Protein AF-A0AAE0S087-F1 (afdb_monomer_lite)

Foldseek 3Di:
DDDPDDPDDDDDDPPLPDDDLDDDLVVLLVLLVVVQVVDPDFQAPVNSCVSVPNDDDDPVSSVVSQVVVQVVCVVVVPQWGWDDDDRGIHIDGDPVCVVVVCVVVVVVLPVPQDPLLVLLLVCQLVPPQDFLVVSCVVVVHHCVVSVVVCVVQQQKDFPAFDPDDPRTTTMHGDPSVCVVVVHPDSVPPDDPVVVVVVCVPFAVVQLVQQLLVCLQLLNDHSVVSVVQLVVQQKDKQNHRPVDTDPDDDFPPIFIAGNNRTSHDSPDKFKKKAFAAAQEFQDPDDPVPGHHLVVLDDDPGDKHWLATDDRGEGGTIMIISPPVLSVLLQDLVLLWKWKKKFQWPDFDDPVLQVDQQCWDQQPPPRDTAHGWHWDDDPGSRIIMIIGSHDDDVVVQSSQVSSPIGGPYMYTQDTSRDGCVPPDHSHMDTDDPVRVVSSCVSRVHDDDD

Secondary structure (DSSP, 8-state):
--------------------SS--HHHHHHHHHHHHHH-SS-EEHHHHHHHTTTS---HHHHHHHHHHHHHHHHHTT-SEEEEEETTEEEEEE-GGGHHHHHHHHHHHS--PPPHHHHHHHHHHHHH-SEEHHHHHHHHTS--HHHHHHHHHTTSEEEEEE-SSTT-PEEEEE-HHHHHHHT-SSGGGSPPHHHHHHHHHHTSHHHHHHHHHHHHHTTSS-HHHHHHHHHTT-EEETTEE--STT----TTTS-EEETTEEE---PPP-EEEEEEPTT-B--SS-SS---BGGGG---SS--EESS---TT-EEEEEEES-HHHHHHHH-GGGT--EEEEEEESSPPPHHHHHHHHT-EE-TTT--EE---EEEE-SSTTEEEEEES---TTHHHHHHHHTT--EEEEEEEEETTEE-TTPPTT-EEEPPHHHHHHHHHHTT-----

InterPro domains:
  IPR000748 Pseudouridine synthase, RsuA/RluB/E/F [TIGR00093] (274-431)
  IPR005234 Chromosome segregation/condensation protein ScpB [PF04079] (31-192)
  IPR005234 Chromosome segregation/condensation protein ScpB [TIGR00281] (28-195)
  IPR006145 Pseudouridine synthase, RsuA/RluA-like [PF00849] (269-398)
  IPR018496 Pseudouridine synthase, RsuA/RluB/E/F, conserved site [PS01149] (306-320)
  IPR020094 Pseudouridine synthase TruA/RsuA/RluB/E/F, N-terminal [G3DSA:3.30.70.580] (270-434)
  IPR020103 Pseudouridine synthase, catalytic domain superfamily [SSF55120] (265-442)
  IPR036388 Winged helix-like DNA-binding domain superfamily [G3DSA:1.10.10.10] (24-104)
  IPR036388 Winged helix-like DNA-binding domain superfamily [G3DSA:1.10.10.10] (105-202)
  IPR036390 Winged helix DNA-binding domain superfamily [SSF46785] (24-105)
  IPR036390 Winged helix DNA-binding domain superfamily [SSF46785] (109-183)
  IPR036986 RNA-binding S4 domain superfamily [G3DSA:3.10.290.10] (212-264)
  IPR042092 Pseudouridine synthase, RsuA/RluB/E/F, catalytic domain [G3DSA:3.30.70.1560] (335-417)
  IPR050343 Ribosomal RNA Pseudouridine Synthase RsuA [PTHR47683] (214-442)

Organism: NCBI:txid2493646

Sequence (447 aa):
MIENERFEGERYEDDKVVLPETLAWDEIKQYIEAIIFASDEVVTVKFISNTLEGVSLSKDDIAKAVNELNEAYVLSGRSFYIESLADGFRFLSRKEFSQIIKKMLSTKIQKKLSQAALETLAIIAYKQPVSKPDIEHIRGTSVDYVMRTLMQKELIEVIGRSDAAGKALLYGTTKTFLEYFKLNTLADLPKLREIEQILKDSDTEMLIKERNEISDCGIASRRQADKLLAGGKILVNHAVVDRKGVKIVPGIDKIIVNGRVVKKVEKKKYLVLNKPKNVITTVKDEQSRETVMSYIDVTERVYPVGRLDRNTTGVLLFTNDGELAKRLMSPKFLVKKEYIALLDHKISEKDLIKLRNGMRLKDTGEKILPCEANIEETAEHVWISITQGKNHQVKRMFWSVGYDVRKLSRISYGGILLKGLKRGQFRHLTKDEIIHLHQLVNLEYHW

Structure (mmCIF, N/CA/C/O backbone):
data_AF-A0AAE0S087-F1
#
_entry.id   AF-A0AAE0S087-F1
#
loop_
_atom_site.group_PDB
_atom_site.id
_atom_site.type_symbol
_atom_site.label_atom_id
_atom_site.label_alt_id
_atom_site.label_comp_id
_atom_site.label_asym_id
_atom_site.label_entity_id
_atom_site.label_seq_id
_atom_site.pdbx_PDB_ins_code
_atom_site.Cartn_x
_atom_site.Cartn_y
_atom_site.Cartn_z
_atom_site.occupancy
_atom_site.B_iso_or_equiv
_atom_site.auth_seq_id
_atom_site.auth_comp_id
_atom_site.auth_asym_id
_atom_site.auth_atom_id
_atom_site.pdbx_PDB_model_num
ATOM 1 N N . MET A 1 1 ? 3.402 -28.490 -51.415 1.00 36.69 1 MET A N 1
ATOM 2 C CA . MET A 1 1 ? 3.807 -29.359 -50.296 1.00 36.69 1 MET A CA 1
ATOM 3 C C . MET A 1 1 ? 5.255 -29.705 -50.550 1.00 36.69 1 MET A C 1
ATOM 5 O O . MET A 1 1 ? 5.518 -30.427 -51.495 1.00 36.69 1 MET A O 1
ATOM 9 N N . ILE A 1 2 ? 6.171 -29.057 -49.839 1.00 32.38 2 ILE A N 1
ATOM 10 C CA . ILE A 1 2 ? 7.582 -29.446 -49.812 1.00 32.38 2 ILE A CA 1
ATOM 11 C C . ILE A 1 2 ? 7.799 -29.836 -48.357 1.00 32.38 2 ILE A C 1
ATOM 13 O O . ILE A 1 2 ? 7.583 -29.016 -47.461 1.00 32.38 2 ILE A O 1
ATOM 17 N N . GLU A 1 3 ? 8.026 -31.125 -48.144 1.00 28.59 3 GLU A N 1
ATOM 18 C CA . GLU A 1 3 ? 8.211 -31.727 -46.833 1.00 28.59 3 GLU A CA 1
ATOM 19 C C . GLU A 1 3 ? 9.509 -31.205 -46.216 1.00 28.59 3 GLU A C 1
ATOM 21 O O . GLU A 1 3 ? 10.572 -31.234 -46.828 1.00 28.59 3 GLU A O 1
ATOM 26 N N . ASN A 1 4 ? 9.397 -30.682 -44.996 1.00 29.95 4 ASN A N 1
ATOM 27 C CA . ASN A 1 4 ? 10.542 -30.412 -44.139 1.00 29.95 4 ASN A CA 1
ATOM 28 C C . ASN A 1 4 ? 11.035 -31.758 -43.599 1.00 29.95 4 ASN A C 1
ATOM 30 O O . ASN A 1 4 ? 10.602 -32.189 -42.527 1.00 29.95 4 ASN A O 1
ATOM 34 N N . GLU A 1 5 ? 11.933 -32.412 -44.328 1.00 32.00 5 GLU A N 1
ATOM 35 C CA . GLU A 1 5 ? 12.745 -33.477 -43.752 1.00 32.00 5 GLU A CA 1
ATOM 36 C C . GLU A 1 5 ? 13.694 -32.850 -42.726 1.00 32.00 5 GLU A C 1
ATOM 38 O O . GLU A 1 5 ? 14.551 -32.016 -43.025 1.00 32.00 5 GLU A O 1
ATOM 43 N N . ARG A 1 6 ? 13.474 -33.202 -41.458 1.00 32.38 6 ARG A N 1
ATOM 44 C CA . ARG A 1 6 ? 14.433 -32.938 -40.391 1.00 32.38 6 ARG A CA 1
ATOM 45 C C . ARG A 1 6 ? 15.649 -33.810 -40.672 1.00 32.38 6 ARG A C 1
ATOM 47 O O . ARG A 1 6 ? 15.541 -35.025 -40.573 1.00 32.38 6 ARG A O 1
ATOM 54 N N . PHE A 1 7 ? 16.784 -33.185 -40.967 1.00 32.91 7 PHE A N 1
ATOM 55 C CA . PHE A 1 7 ? 18.083 -33.845 -40.899 1.00 32.91 7 PHE A CA 1
ATOM 56 C C . PHE A 1 7 ? 18.305 -34.327 -39.457 1.00 32.91 7 PHE A C 1
ATOM 58 O O . PHE A 1 7 ? 18.626 -33.541 -38.561 1.00 32.91 7 PHE A O 1
ATOM 65 N N . GLU A 1 8 ? 18.050 -35.612 -39.220 1.00 33.44 8 GLU A N 1
ATOM 66 C CA . GLU A 1 8 ? 18.566 -36.333 -38.064 1.00 33.44 8 GLU A CA 1
ATOM 67 C C . GLU A 1 8 ? 20.071 -36.520 -38.274 1.00 33.44 8 GLU A C 1
ATOM 69 O O . GLU A 1 8 ? 20.521 -36.847 -39.368 1.00 33.44 8 GLU A O 1
ATOM 74 N N . GLY A 1 9 ? 20.857 -36.208 -37.243 1.00 37.41 9 GLY A N 1
ATOM 75 C CA . GLY A 1 9 ? 22.311 -36.203 -37.326 1.00 37.41 9 GLY A CA 1
ATOM 76 C C . GLY A 1 9 ? 22.868 -37.590 -37.620 1.00 37.41 9 GLY A C 1
ATOM 77 O O . GLY A 1 9 ? 22.988 -38.415 -36.713 1.00 37.41 9 GLY A O 1
ATOM 78 N N . GLU A 1 10 ? 23.273 -37.811 -38.866 1.00 34.38 10 GLU A N 1
ATOM 79 C CA . GLU A 1 10 ? 24.258 -38.829 -39.192 1.00 34.38 10 GLU A CA 1
ATOM 80 C C . GLU A 1 10 ? 25.594 -38.417 -38.561 1.00 34.38 10 GLU A C 1
ATOM 82 O O . GLU A 1 10 ? 26.085 -37.298 -38.735 1.00 34.38 10 GLU A O 1
ATOM 87 N N . ARG A 1 11 ? 26.162 -39.317 -37.754 1.00 34.41 11 ARG A N 1
ATOM 88 C CA . ARG A 1 11 ? 27.555 -39.217 -37.323 1.00 34.41 11 ARG A CA 1
ATOM 89 C C . ARG A 1 11 ? 28.407 -39.402 -38.573 1.00 34.41 11 ARG A C 1
ATOM 91 O O . ARG A 1 11 ? 28.517 -40.524 -39.052 1.00 34.41 11 ARG A O 1
ATOM 98 N N . TYR A 1 12 ? 28.983 -38.319 -39.079 1.00 42.69 12 TYR A N 1
ATOM 99 C CA . TYR A 1 12 ? 30.044 -38.406 -40.072 1.00 42.69 12 TYR A CA 1
ATOM 100 C C . TYR A 1 12 ? 31.233 -39.115 -39.415 1.00 42.69 12 TYR A C 1
ATOM 102 O O . TYR A 1 12 ? 31.747 -38.656 -38.390 1.00 42.69 12 TYR A O 1
ATOM 110 N N . GLU A 1 13 ? 31.588 -40.283 -39.950 1.00 39.84 13 GLU A N 1
ATOM 111 C CA . GLU A 1 13 ? 32.867 -40.933 -39.680 1.00 39.84 13 GLU A CA 1
ATOM 112 C C . GLU A 1 13 ? 34.015 -40.000 -40.096 1.00 39.84 13 GLU A C 1
ATOM 114 O O . GLU A 1 13 ? 33.826 -39.067 -40.874 1.00 39.84 13 GLU A O 1
ATOM 119 N N . ASP A 1 14 ? 35.181 -40.239 -39.503 1.00 41.06 14 ASP A N 1
ATOM 120 C CA . ASP A 1 14 ? 36.417 -39.444 -39.504 1.00 41.06 14 ASP A CA 1
ATOM 121 C C . ASP A 1 14 ? 37.092 -39.361 -40.900 1.00 41.06 14 ASP A C 1
ATOM 123 O O . ASP A 1 14 ? 38.284 -39.637 -41.064 1.00 41.06 14 ASP A O 1
ATOM 127 N N . ASP A 1 15 ? 36.332 -39.014 -41.939 1.00 45.09 15 ASP A N 1
ATOM 128 C CA . ASP A 1 15 ? 36.841 -38.758 -43.280 1.00 45.09 15 ASP A CA 1
ATOM 129 C C . ASP A 1 15 ? 37.613 -37.437 -43.256 1.00 45.09 15 ASP A C 1
ATOM 131 O O . ASP A 1 15 ? 37.044 -36.343 -43.192 1.00 45.09 15 ASP A O 1
ATOM 135 N N . LYS A 1 16 ? 38.948 -37.528 -43.308 1.00 51.84 16 LYS A N 1
ATOM 136 C CA . LYS A 1 16 ? 39.808 -36.368 -43.560 1.00 51.84 16 LYS A CA 1
ATOM 137 C C . LYS A 1 16 ? 39.328 -35.681 -44.837 1.00 51.84 16 LYS A C 1
ATOM 139 O O . LYS A 1 16 ? 39.495 -36.222 -45.928 1.00 51.84 16 LYS A O 1
ATOM 144 N N . VAL A 1 17 ? 38.760 -34.486 -44.704 1.00 59.75 17 VAL A N 1
ATOM 145 C CA . VAL A 1 17 ? 38.396 -33.637 -45.842 1.00 59.75 17 VAL A CA 1
ATOM 146 C C . VAL A 1 17 ? 39.686 -33.276 -46.583 1.00 59.75 17 VAL A C 1
ATOM 148 O O . VAL A 1 17 ? 40.455 -32.435 -46.126 1.00 59.75 17 VAL A O 1
ATOM 151 N N . VAL A 1 18 ? 39.955 -33.948 -47.704 1.00 62.06 18 VAL A N 1
ATOM 152 C CA . VAL A 1 18 ? 41.104 -33.646 -48.565 1.00 62.06 18 VAL A CA 1
ATOM 153 C C . VAL A 1 18 ? 40.722 -32.473 -49.463 1.00 62.06 18 VAL A C 1
ATOM 155 O O . VAL A 1 18 ? 39.907 -32.620 -50.374 1.00 62.06 18 VAL A O 1
ATOM 158 N N . LEU A 1 19 ? 41.287 -31.298 -49.187 1.00 65.81 19 LEU A N 1
ATOM 159 C CA . LEU A 1 19 ? 41.131 -30.127 -50.048 1.00 65.81 19 LEU A CA 1
ATOM 160 C C . LEU A 1 19 ? 41.965 -30.293 -51.337 1.00 65.81 19 LEU A C 1
ATOM 162 O O . LEU A 1 19 ? 43.032 -30.909 -51.294 1.00 65.81 19 LEU A O 1
ATOM 166 N N . PRO A 1 20 ? 41.512 -29.755 -52.486 1.00 67.06 20 PRO A N 1
ATOM 167 C CA . PRO A 1 20 ? 42.298 -29.723 -53.722 1.00 67.06 20 PRO A CA 1
ATOM 168 C C . PRO A 1 20 ? 43.666 -29.039 -53.535 1.00 67.06 20 PRO A C 1
ATOM 170 O O . PRO A 1 20 ? 43.761 -28.048 -52.815 1.00 67.06 20 PRO A O 1
ATOM 173 N N . GLU A 1 21 ? 44.710 -29.508 -54.238 1.00 60.53 21 GLU A N 1
ATOM 174 C CA . GLU A 1 21 ? 46.085 -28.959 -54.152 1.00 60.53 21 GLU A CA 1
ATOM 175 C C . GLU A 1 21 ? 46.184 -27.468 -54.531 1.00 60.53 21 GLU A C 1
ATOM 177 O O . GLU A 1 21 ? 47.112 -26.773 -54.116 1.00 60.53 21 GLU A O 1
ATOM 182 N N . THR A 1 22 ? 45.221 -26.957 -55.303 1.00 68.31 22 THR A N 1
ATOM 183 C CA . THR A 1 22 ? 45.100 -25.536 -55.641 1.00 68.31 22 THR A CA 1
ATOM 184 C C . THR A 1 22 ? 43.646 -25.099 -55.540 1.00 68.31 22 THR A C 1
ATOM 186 O O . THR A 1 22 ? 42.797 -25.640 -56.248 1.00 68.31 22 THR A O 1
ATOM 189 N N . LEU A 1 23 ? 43.373 -24.094 -54.710 1.00 79.50 23 LEU A N 1
ATOM 190 C CA . LEU A 1 23 ? 42.067 -23.446 -54.606 1.00 79.50 23 LEU A CA 1
ATOM 191 C C . LEU A 1 23 ? 42.106 -22.070 -55.269 1.00 79.50 23 LEU A C 1
ATOM 193 O O . LEU A 1 23 ? 43.069 -21.315 -55.101 1.00 79.50 23 LEU A O 1
ATOM 197 N N . ALA A 1 24 ? 41.044 -21.721 -55.992 1.00 87.81 24 ALA A N 1
ATOM 198 C CA . ALA A 1 24 ? 40.855 -20.359 -56.466 1.00 87.81 24 ALA A CA 1
ATOM 199 C C . ALA A 1 24 ? 40.629 -19.405 -55.279 1.00 87.81 24 ALA A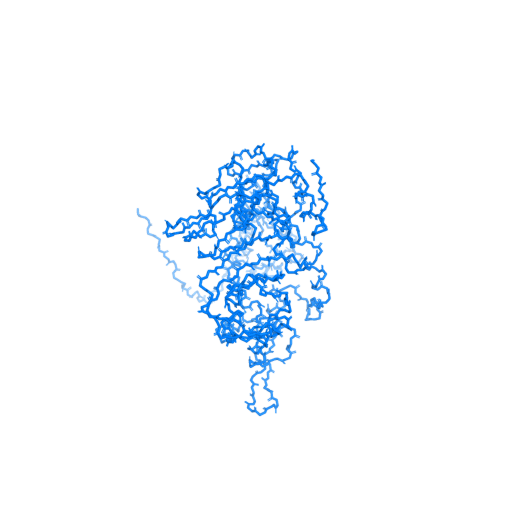 C 1
ATOM 201 O O . ALA A 1 24 ? 40.109 -19.787 -54.231 1.00 87.81 24 ALA A O 1
ATOM 202 N N . TRP A 1 25 ? 40.974 -18.125 -55.444 1.00 90.44 25 TRP A N 1
ATOM 203 C CA . TRP A 1 25 ? 40.836 -17.131 -54.370 1.00 90.44 25 TRP A CA 1
ATOM 204 C C . TRP A 1 25 ? 39.396 -16.989 -53.852 1.00 90.44 25 TRP A C 1
ATOM 206 O O . TRP A 1 25 ? 39.172 -16.819 -52.654 1.00 90.44 25 TRP A O 1
ATOM 216 N N . ASP A 1 26 ? 38.406 -17.106 -54.738 1.00 88.44 26 ASP A N 1
ATOM 217 C CA . ASP A 1 26 ? 36.996 -17.070 -54.344 1.00 88.44 26 ASP A CA 1
ATOM 218 C C . ASP A 1 26 ? 36.580 -18.304 -53.530 1.00 88.44 26 ASP A C 1
ATOM 220 O O . ASP A 1 26 ? 35.798 -18.168 -52.590 1.00 88.44 26 ASP A O 1
ATOM 224 N N . GLU A 1 27 ? 37.148 -19.478 -53.814 1.00 88.56 27 GLU A N 1
ATOM 225 C CA . GLU A 1 27 ? 36.921 -20.693 -53.022 1.00 88.56 27 GLU A CA 1
ATOM 226 C C . GLU A 1 27 ? 37.554 -20.551 -51.635 1.00 88.56 27 GLU A C 1
ATOM 228 O O . GLU A 1 27 ? 36.906 -20.828 -50.629 1.00 88.56 27 GLU A O 1
ATOM 233 N N . ILE A 1 28 ? 38.780 -20.020 -51.555 1.00 90.44 28 ILE A N 1
ATOM 234 C CA . ILE A 1 28 ? 39.458 -19.727 -50.282 1.00 90.44 28 ILE A CA 1
ATOM 235 C C . ILE A 1 28 ? 38.595 -18.810 -49.406 1.00 90.44 28 ILE A C 1
ATOM 237 O O . ILE A 1 28 ? 38.405 -19.087 -48.220 1.00 90.44 28 ILE A O 1
ATOM 241 N N . LYS A 1 29 ? 38.021 -17.745 -49.983 1.00 93.81 29 LYS A N 1
ATOM 242 C CA . LYS A 1 29 ? 37.096 -16.854 -49.265 1.00 93.81 29 LYS A CA 1
ATOM 243 C C . LYS A 1 29 ? 35.873 -17.604 -48.739 1.00 93.81 29 LYS A C 1
ATOM 245 O O . LYS A 1 29 ? 35.525 -17.425 -47.576 1.00 93.81 29 LYS A O 1
ATOM 250 N N . GLN A 1 30 ? 35.254 -18.457 -49.554 1.00 92.75 30 GLN A N 1
ATOM 251 C CA . GLN A 1 30 ? 34.087 -19.247 -49.142 1.00 92.75 30 GLN A CA 1
ATOM 252 C C . GLN A 1 30 ? 34.417 -20.233 -48.015 1.00 92.75 30 GLN A C 1
ATOM 254 O O . GLN A 1 30 ? 33.645 -20.366 -47.067 1.00 92.75 30 GLN A O 1
ATOM 259 N N . TYR A 1 31 ? 35.582 -20.882 -48.062 1.00 92.81 31 TYR A N 1
ATOM 260 C CA . TYR A 1 31 ? 36.025 -21.768 -46.988 1.00 92.81 31 TYR A CA 1
ATOM 261 C C . TYR A 1 31 ? 36.284 -21.012 -45.679 1.00 92.81 31 TYR A C 1
ATOM 263 O O . TYR A 1 31 ? 35.837 -21.447 -44.617 1.00 92.81 31 TYR A O 1
ATOM 271 N N . ILE A 1 32 ? 36.953 -19.856 -45.740 1.00 92.94 32 ILE A N 1
ATOM 272 C CA . ILE A 1 32 ? 37.173 -18.997 -44.566 1.00 92.94 32 ILE A CA 1
ATOM 273 C C . ILE A 1 32 ? 35.832 -18.512 -43.993 1.00 92.94 32 ILE A C 1
ATOM 275 O O . ILE A 1 32 ? 35.629 -18.568 -42.778 1.00 92.94 32 ILE A O 1
ATOM 279 N N . GLU A 1 33 ? 34.901 -18.080 -44.851 1.00 95.12 33 GLU A N 1
ATOM 280 C CA . GLU A 1 33 ? 33.541 -17.694 -44.460 1.00 95.12 33 GLU A CA 1
ATOM 281 C C . GLU A 1 33 ? 32.839 -18.835 -43.713 1.00 95.12 33 GLU A C 1
ATOM 283 O O . GLU A 1 33 ? 32.330 -18.625 -42.611 1.00 95.12 33 GLU A O 1
ATOM 288 N N . ALA A 1 34 ? 32.866 -20.048 -44.270 1.00 92.31 34 ALA A N 1
ATOM 289 C CA . ALA A 1 34 ? 32.223 -21.223 -43.692 1.00 92.31 34 ALA A CA 1
ATOM 290 C C . ALA A 1 34 ? 32.805 -21.599 -42.320 1.00 92.31 34 ALA A C 1
ATOM 292 O O . ALA A 1 34 ? 32.046 -21.845 -41.379 1.00 92.31 34 ALA A O 1
ATOM 293 N N . ILE A 1 35 ? 34.136 -21.585 -42.177 1.00 89.88 35 ILE A N 1
ATOM 294 C CA . ILE A 1 35 ? 34.816 -21.893 -40.910 1.00 89.88 35 ILE A CA 1
ATOM 295 C C . ILE A 1 35 ? 34.411 -20.890 -39.823 1.00 89.88 35 ILE A C 1
ATOM 297 O O . ILE A 1 35 ? 34.066 -21.282 -38.708 1.00 89.88 35 ILE A O 1
ATOM 301 N N . ILE A 1 36 ? 34.425 -19.591 -40.137 1.00 91.12 36 ILE A N 1
ATOM 302 C CA . ILE A 1 36 ? 34.068 -18.548 -39.167 1.00 91.12 36 ILE A CA 1
ATOM 303 C C . ILE A 1 36 ? 32.565 -18.598 -38.848 1.00 91.12 36 ILE A C 1
ATOM 305 O O . ILE A 1 36 ? 32.173 -18.331 -37.713 1.00 91.12 36 ILE A O 1
ATOM 309 N N . PHE A 1 37 ? 31.721 -18.951 -39.823 1.00 91.94 37 PHE A N 1
ATOM 310 C CA . PHE A 1 37 ? 30.266 -19.039 -39.662 1.00 91.94 37 PHE A CA 1
ATOM 311 C C . PHE A 1 37 ? 29.842 -20.187 -38.746 1.00 91.94 37 PHE A C 1
ATOM 313 O O . PHE A 1 37 ? 28.908 -20.031 -37.959 1.00 91.94 37 PHE A O 1
ATOM 320 N N . ALA A 1 38 ? 30.530 -21.325 -38.833 1.00 84.38 38 ALA A N 1
ATOM 321 C CA . ALA A 1 38 ? 30.226 -22.509 -38.037 1.00 84.38 38 ALA A CA 1
ATOM 322 C C . ALA A 1 38 ? 30.565 -22.350 -36.541 1.00 84.38 38 ALA A C 1
ATOM 324 O O . ALA A 1 38 ? 30.043 -23.103 -35.719 1.00 84.38 38 ALA A O 1
ATOM 325 N N . SER A 1 39 ? 31.411 -21.380 -36.178 1.00 79.31 39 SER A N 1
ATOM 326 C CA . SER A 1 39 ? 31.864 -21.150 -34.802 1.00 79.31 39 SER A CA 1
ATOM 327 C C . SER A 1 39 ? 31.010 -20.118 -34.060 1.00 79.31 39 SER A C 1
ATOM 329 O O . SER A 1 39 ? 30.724 -19.025 -34.556 1.00 79.31 39 SER A O 1
ATOM 331 N N . ASP A 1 40 ? 30.662 -20.417 -32.808 1.00 72.50 40 ASP A N 1
ATOM 332 C CA . ASP A 1 40 ? 30.067 -19.470 -31.862 1.00 72.50 40 ASP A CA 1
ATOM 333 C C . ASP A 1 40 ? 31.110 -18.738 -30.994 1.00 72.50 40 ASP A C 1
ATOM 335 O O . ASP A 1 40 ? 30.752 -17.839 -30.224 1.00 72.50 40 ASP A O 1
ATOM 339 N N . GLU A 1 41 ? 32.397 -19.039 -31.173 1.00 80.00 41 GLU A N 1
ATOM 340 C CA . GLU A 1 41 ? 33.543 -18.370 -30.553 1.00 80.00 41 GLU A CA 1
ATOM 341 C C . GLU A 1 41 ? 34.460 -17.701 -31.594 1.00 80.00 41 GLU A C 1
ATOM 343 O O . GLU A 1 41 ? 34.249 -17.802 -32.804 1.00 80.00 41 GLU A O 1
ATOM 348 N N . VAL A 1 42 ? 35.463 -16.950 -31.126 1.00 85.06 42 VAL A N 1
ATOM 349 C CA . VAL A 1 42 ? 36.454 -16.298 -32.000 1.00 85.06 42 VAL A CA 1
ATOM 350 C C . VAL A 1 42 ? 37.363 -17.358 -32.623 1.00 85.06 42 VAL A C 1
ATOM 352 O O . VAL A 1 42 ? 38.039 -18.092 -31.906 1.00 85.06 42 VAL A O 1
ATOM 355 N N . VAL A 1 43 ? 37.425 -17.407 -33.955 1.00 87.69 43 VAL A N 1
ATOM 356 C CA . VAL A 1 43 ? 38.248 -18.374 -34.689 1.00 87.69 43 VAL A CA 1
ATOM 357 C C . VAL A 1 43 ? 39.632 -17.794 -34.948 1.00 87.69 43 VAL A C 1
ATOM 359 O O . VAL A 1 43 ? 39.778 -16.801 -35.658 1.00 87.69 43 VAL A O 1
ATOM 362 N N . THR A 1 44 ? 40.665 -18.405 -34.372 1.00 90.50 44 THR A N 1
ATOM 363 C CA . THR A 1 44 ? 42.047 -17.916 -34.513 1.00 90.50 44 THR A CA 1
ATOM 364 C C . THR A 1 44 ? 42.611 -18.152 -35.914 1.00 90.50 44 THR A C 1
ATOM 366 O O . THR A 1 44 ? 42.268 -19.134 -36.571 1.00 90.50 44 THR A O 1
ATOM 369 N N . VAL A 1 45 ? 43.555 -17.302 -36.337 1.00 88.69 45 VAL A N 1
ATOM 370 C CA . VAL A 1 45 ? 44.316 -17.481 -37.594 1.00 88.69 45 VAL A CA 1
ATOM 371 C C . VAL A 1 45 ? 44.907 -18.891 -37.681 1.00 88.69 45 VAL A C 1
ATOM 373 O O . VAL A 1 45 ? 44.768 -19.562 -38.696 1.00 88.69 45 VAL A O 1
ATOM 376 N N . LYS A 1 46 ? 45.490 -19.376 -36.577 1.00 86.50 46 LYS A N 1
ATOM 377 C CA . LYS A 1 46 ? 46.076 -20.719 -36.489 1.00 86.50 46 LYS A CA 1
ATOM 378 C C . LYS A 1 46 ? 45.044 -21.822 -36.730 1.00 86.50 46 LYS A C 1
ATOM 380 O O . LYS A 1 46 ? 45.355 -22.801 -37.396 1.00 86.50 46 LYS A O 1
ATOM 385 N N . PHE A 1 47 ? 43.832 -21.676 -36.196 1.00 86.50 47 PHE A N 1
ATOM 386 C CA . PHE A 1 47 ? 42.763 -22.649 -36.411 1.00 86.50 47 PHE A CA 1
ATOM 387 C C . PHE A 1 47 ? 42.322 -22.679 -37.878 1.00 86.50 47 PHE A C 1
ATOM 389 O O . PHE A 1 47 ? 42.185 -23.760 -38.439 1.00 86.50 47 PHE A O 1
ATOM 396 N N . ILE A 1 48 ? 42.172 -21.513 -38.517 1.00 88.12 48 ILE A N 1
ATOM 397 C CA . ILE A 1 48 ? 41.819 -21.414 -39.943 1.00 88.12 48 ILE A CA 1
ATOM 398 C C . ILE A 1 48 ? 42.902 -22.071 -40.806 1.00 88.12 48 ILE A C 1
ATOM 400 O O . ILE A 1 48 ? 42.583 -22.941 -41.610 1.00 88.12 48 ILE A O 1
ATOM 404 N N . SER A 1 49 ? 44.177 -21.726 -40.592 1.00 87.38 49 SER A N 1
ATOM 405 C CA . SER A 1 49 ? 45.300 -22.313 -41.336 1.00 87.38 49 SER A CA 1
ATOM 406 C C . SER A 1 49 ? 45.417 -23.826 -41.135 1.00 87.38 49 SER A C 1
ATOM 408 O O . SER A 1 49 ? 45.701 -24.540 -42.086 1.00 87.38 49 SER A O 1
ATOM 410 N N . ASN A 1 50 ? 45.172 -24.327 -39.919 1.00 84.56 50 ASN A N 1
ATOM 411 C CA . ASN A 1 50 ? 45.191 -25.765 -39.642 1.00 84.56 50 ASN A CA 1
ATOM 412 C C . ASN A 1 50 ? 43.999 -26.504 -40.265 1.00 84.56 50 ASN A C 1
ATOM 414 O O . ASN A 1 50 ? 44.130 -27.665 -40.626 1.00 84.56 50 ASN A O 1
ATOM 418 N N . THR A 1 51 ? 42.834 -25.859 -40.350 1.00 85.44 51 THR A N 1
ATOM 419 C CA . THR A 1 51 ? 41.628 -26.463 -40.941 1.00 85.44 51 THR A CA 1
ATOM 420 C C . THR A 1 51 ? 41.736 -26.518 -42.464 1.00 85.44 51 THR A C 1
ATOM 422 O O . THR A 1 51 ? 41.237 -27.448 -43.086 1.00 85.44 51 THR A O 1
ATOM 425 N N . LEU A 1 52 ? 42.423 -25.542 -43.061 1.00 84.69 52 LEU A N 1
ATOM 426 C CA . LEU A 1 52 ? 42.739 -25.487 -44.488 1.00 84.69 52 LEU A CA 1
ATOM 427 C C . LEU A 1 52 ? 44.122 -26.084 -44.781 1.00 84.69 52 LEU A C 1
ATOM 429 O O . LEU A 1 52 ? 44.918 -25.506 -45.525 1.00 84.69 52 LEU A O 1
ATOM 433 N N . GLU A 1 53 ? 44.419 -27.231 -44.164 1.00 74.25 53 GLU A N 1
ATOM 434 C CA . GLU A 1 53 ? 45.673 -27.955 -44.368 1.00 74.25 53 GLU A CA 1
ATOM 435 C C . GLU A 1 53 ? 45.889 -28.224 -45.872 1.00 74.25 53 GLU A C 1
ATOM 437 O O . GLU A 1 53 ? 44.999 -28.720 -46.560 1.00 74.25 53 GLU A O 1
ATOM 442 N N . GLY A 1 54 ? 47.060 -27.845 -46.397 1.00 73.44 54 GLY A N 1
ATOM 443 C CA . GLY A 1 54 ? 47.384 -27.910 -47.831 1.00 73.44 54 GLY A CA 1
ATOM 444 C C . GLY A 1 54 ? 47.333 -26.565 -48.568 1.00 73.44 54 GLY A C 1
ATOM 445 O O . GLY A 1 54 ? 47.936 -26.438 -49.630 1.00 73.44 54 GLY A O 1
ATOM 446 N N . VAL A 1 55 ? 46.718 -25.528 -47.986 1.00 79.12 55 VAL A N 1
ATOM 447 C CA . VAL A 1 55 ? 46.678 -24.170 -48.557 1.00 79.12 55 VAL A CA 1
ATOM 448 C C . VAL A 1 55 ? 47.628 -23.256 -47.782 1.00 79.12 55 VAL A C 1
ATOM 450 O O . VAL A 1 55 ? 47.465 -23.028 -46.584 1.00 79.12 55 VAL A O 1
ATOM 453 N N . SER A 1 56 ? 48.633 -22.693 -48.456 1.00 79.56 56 SER A N 1
ATOM 454 C CA . SER A 1 56 ? 49.582 -21.767 -47.821 1.00 79.56 56 SER A CA 1
ATOM 455 C C . SER A 1 56 ? 48.948 -20.386 -47.608 1.00 79.56 56 SER A C 1
ATOM 457 O O . SER A 1 56 ? 49.051 -19.522 -48.475 1.00 79.56 56 SER A O 1
ATOM 459 N N . LEU A 1 57 ? 48.315 -20.172 -46.450 1.00 83.62 57 LEU A N 1
ATOM 460 C CA . LEU A 1 57 ? 47.672 -18.905 -46.075 1.00 83.62 57 LEU A CA 1
ATOM 461 C C . LEU A 1 57 ? 48.430 -18.192 -44.954 1.00 83.62 57 LEU A C 1
ATOM 463 O O . LEU A 1 57 ? 48.569 -18.723 -43.848 1.00 83.62 57 LEU A O 1
ATOM 467 N N . SER A 1 58 ? 48.869 -16.960 -45.214 1.00 87.12 58 SER A N 1
ATOM 468 C CA . SER A 1 58 ? 49.389 -16.065 -44.178 1.00 87.12 58 SER A CA 1
ATOM 469 C C . SER A 1 58 ? 48.258 -15.367 -43.408 1.00 87.12 58 SER A C 1
ATOM 471 O O . SER A 1 58 ? 47.093 -15.357 -43.818 1.00 87.12 58 SER A O 1
ATOM 473 N N . LYS A 1 59 ? 48.604 -14.723 -42.284 1.00 87.00 59 LYS A N 1
ATOM 474 C CA . LYS A 1 59 ? 47.671 -13.857 -41.540 1.00 87.00 59 LYS A CA 1
ATOM 475 C C . LYS A 1 59 ? 47.109 -12.739 -42.428 1.00 87.00 59 LYS A C 1
ATOM 477 O O . LYS A 1 59 ? 45.929 -12.412 -42.308 1.00 87.00 59 LYS A O 1
ATOM 482 N N . ASP A 1 60 ? 47.936 -12.191 -43.314 1.00 87.25 60 ASP A N 1
ATOM 483 C CA . ASP A 1 60 ? 47.553 -11.097 -44.205 1.00 87.25 60 ASP A CA 1
ATOM 484 C C . ASP A 1 60 ? 46.610 -11.574 -45.315 1.00 87.25 60 ASP A C 1
ATOM 486 O O . ASP A 1 60 ? 45.664 -10.864 -45.654 1.00 87.25 60 ASP A O 1
ATOM 490 N N . ASP A 1 61 ? 46.784 -12.803 -45.812 1.00 90.06 61 ASP A N 1
ATOM 491 C CA . ASP A 1 61 ? 45.872 -13.402 -46.795 1.00 90.06 61 ASP A CA 1
ATOM 492 C C . ASP A 1 61 ? 44.477 -13.610 -46.198 1.00 90.06 61 ASP A C 1
ATOM 494 O O . ASP A 1 61 ? 43.471 -13.242 -46.805 1.00 90.06 61 ASP A O 1
ATOM 498 N N . ILE A 1 62 ? 44.401 -14.127 -44.969 1.00 91.31 62 ILE A N 1
ATOM 499 C CA . ILE A 1 62 ? 43.122 -14.317 -44.270 1.00 91.31 62 ILE A CA 1
ATOM 500 C C . ILE A 1 62 ? 42.458 -12.961 -43.995 1.00 91.31 62 ILE A C 1
ATOM 502 O O . ILE A 1 62 ? 41.257 -12.804 -44.219 1.00 91.31 62 ILE A O 1
ATOM 506 N N . ALA A 1 63 ? 43.227 -11.956 -43.567 1.00 90.12 63 ALA A N 1
ATOM 507 C CA . ALA A 1 63 ? 42.707 -10.606 -43.362 1.00 90.12 63 ALA A CA 1
ATOM 508 C C . ALA A 1 63 ? 42.190 -9.980 -44.670 1.00 90.12 63 ALA A C 1
ATOM 510 O O . ALA A 1 63 ? 41.124 -9.363 -44.681 1.00 90.12 63 ALA A O 1
ATOM 511 N N . LYS A 1 64 ? 42.903 -10.176 -45.786 1.00 92.56 64 LYS A N 1
ATOM 512 C CA . LYS A 1 64 ? 42.481 -9.723 -47.116 1.00 92.56 64 LYS A CA 1
ATOM 513 C C . LYS A 1 64 ? 41.184 -10.404 -47.557 1.00 92.56 64 LYS A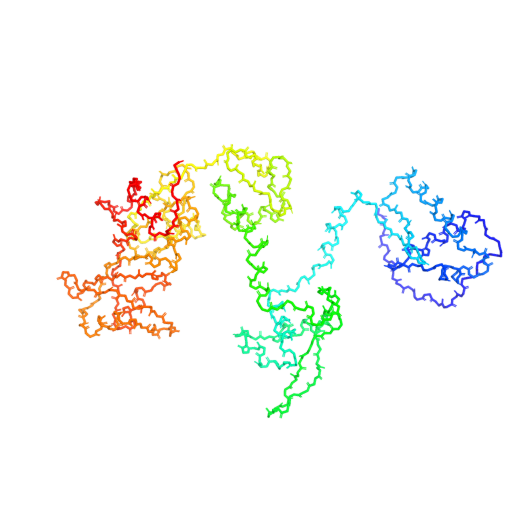 C 1
ATOM 515 O O . LYS A 1 64 ? 40.258 -9.714 -47.978 1.00 92.56 64 LYS A O 1
ATOM 520 N N . ALA A 1 65 ? 41.089 -11.724 -47.404 1.00 94.06 65 ALA A N 1
ATOM 521 C CA . ALA A 1 65 ? 39.883 -12.492 -47.703 1.00 94.06 65 ALA A CA 1
ATOM 522 C C . ALA A 1 65 ? 38.671 -11.985 -46.900 1.00 94.06 65 ALA A C 1
ATOM 524 O O . ALA A 1 65 ? 37.604 -11.747 -47.465 1.00 94.06 65 ALA A O 1
ATOM 525 N N . VAL A 1 66 ? 38.851 -11.742 -45.597 1.00 94.94 66 VAL A N 1
ATOM 526 C CA . VAL A 1 66 ? 37.816 -11.183 -44.712 1.00 94.94 66 VAL A CA 1
ATOM 527 C C . VAL A 1 66 ? 37.386 -9.774 -45.138 1.00 94.94 66 VAL A C 1
ATOM 529 O O . VAL A 1 66 ? 36.192 -9.470 -45.115 1.00 94.94 66 VAL A O 1
ATOM 532 N N . ASN A 1 67 ? 38.323 -8.918 -45.553 1.00 92.75 67 ASN A N 1
ATOM 533 C CA . ASN A 1 67 ? 38.000 -7.574 -46.037 1.00 92.75 67 ASN A CA 1
ATOM 534 C C . ASN A 1 67 ? 37.161 -7.618 -47.323 1.00 92.75 67 ASN A C 1
ATOM 536 O O . ASN A 1 67 ? 36.112 -6.977 -47.376 1.00 92.75 67 ASN A O 1
ATOM 540 N N . GLU A 1 68 ? 37.555 -8.425 -48.312 1.00 92.88 68 GLU A N 1
ATOM 541 C CA . GLU A 1 68 ? 36.791 -8.595 -49.558 1.00 92.88 68 GLU A CA 1
ATOM 542 C C . GLU A 1 68 ? 35.388 -9.181 -49.306 1.00 92.88 68 GLU A C 1
ATOM 544 O O . GLU A 1 68 ? 34.406 -8.748 -49.913 1.00 92.88 68 GLU A O 1
ATOM 549 N N . LEU A 1 69 ? 35.263 -10.133 -48.373 1.00 95.50 69 LEU A N 1
ATOM 550 C CA . LEU A 1 69 ? 33.968 -10.669 -47.941 1.00 95.50 69 LEU A CA 1
ATOM 551 C C . LEU A 1 69 ? 33.088 -9.581 -47.313 1.00 95.50 69 LEU A C 1
ATOM 553 O O . LEU A 1 69 ? 31.912 -9.452 -47.654 1.00 95.50 69 LEU A O 1
ATOM 557 N N . ASN A 1 70 ? 33.653 -8.753 -46.433 1.00 93.50 70 ASN A N 1
ATOM 558 C CA . ASN A 1 70 ? 32.927 -7.648 -45.813 1.00 93.50 70 ASN A CA 1
ATOM 559 C C . ASN A 1 70 ? 32.460 -6.602 -46.836 1.00 93.50 70 ASN A C 1
ATOM 561 O O . ASN A 1 70 ? 31.326 -6.123 -46.733 1.00 93.50 70 ASN A O 1
ATOM 565 N N . GLU A 1 71 ? 33.275 -6.280 -47.843 1.00 90.19 71 GLU A N 1
ATOM 566 C CA . GLU A 1 71 ? 32.870 -5.420 -48.963 1.00 90.19 71 GLU A CA 1
ATOM 567 C C . GLU A 1 71 ? 31.681 -6.024 -49.725 1.00 90.19 71 GLU A C 1
ATOM 569 O O . GLU A 1 71 ? 30.667 -5.349 -49.939 1.00 90.19 71 GLU A O 1
ATOM 574 N N . ALA A 1 72 ? 31.737 -7.322 -50.041 1.00 90.75 72 ALA A N 1
ATOM 575 C CA . ALA A 1 72 ? 30.637 -8.033 -50.689 1.00 90.75 72 ALA A CA 1
ATOM 576 C C . ALA A 1 72 ? 29.356 -8.051 -49.828 1.00 90.75 72 ALA A C 1
ATOM 578 O O . ALA A 1 72 ? 28.251 -7.858 -50.348 1.00 90.75 72 ALA A O 1
ATOM 579 N N . TYR A 1 73 ? 29.468 -8.214 -48.505 1.00 95.12 73 TYR A N 1
ATOM 580 C CA . TYR A 1 73 ? 28.329 -8.140 -47.581 1.00 95.12 73 TYR A CA 1
ATOM 581 C C . TYR A 1 73 ? 27.687 -6.753 -47.555 1.00 95.12 73 TYR A C 1
ATOM 583 O O . TYR A 1 73 ? 26.466 -6.642 -47.434 1.00 95.12 73 TYR A O 1
ATOM 591 N N . VAL A 1 74 ? 28.488 -5.686 -47.649 1.00 85.69 74 VAL A N 1
ATOM 592 C CA . VAL A 1 74 ? 27.993 -4.305 -47.755 1.00 85.69 74 VAL A CA 1
ATOM 593 C C . VAL A 1 74 ? 27.239 -4.101 -49.060 1.00 85.69 74 VAL A C 1
ATOM 595 O O . VAL A 1 74 ? 26.094 -3.655 -49.007 1.00 85.69 74 VAL A O 1
ATOM 598 N N . LEU A 1 75 ? 27.823 -4.488 -50.194 1.00 86.06 75 LEU A N 1
ATOM 599 C CA . LEU A 1 75 ? 27.194 -4.331 -51.509 1.00 86.06 75 LEU A CA 1
ATOM 600 C C . LEU A 1 75 ? 25.893 -5.135 -51.645 1.00 86.06 75 LEU A C 1
ATOM 602 O O . LEU A 1 75 ? 24.941 -4.669 -52.264 1.00 86.06 75 LEU A O 1
ATOM 606 N N . SER A 1 76 ? 25.826 -6.317 -51.029 1.00 89.75 76 SER A N 1
ATOM 607 C CA . SER A 1 76 ? 24.640 -7.187 -51.056 1.00 89.75 76 SER A CA 1
ATOM 608 C C . SER A 1 76 ? 23.635 -6.932 -49.922 1.00 89.75 76 SER A C 1
ATOM 610 O O . SER A 1 76 ? 22.631 -7.638 -49.825 1.00 89.75 76 SER A O 1
ATOM 612 N N . GLY A 1 77 ? 23.874 -5.936 -49.060 1.00 87.19 77 GLY A N 1
ATOM 613 C CA . GLY A 1 77 ? 22.947 -5.551 -47.991 1.00 87.19 77 GLY A CA 1
ATOM 614 C C . GLY A 1 77 ? 22.770 -6.597 -46.881 1.00 87.19 77 GLY A C 1
ATOM 615 O O . GLY A 1 77 ? 21.700 -6.680 -46.275 1.00 87.19 77 GLY A O 1
ATOM 616 N N . ARG A 1 78 ? 23.787 -7.422 -46.599 1.00 92.44 78 ARG A N 1
ATOM 617 C CA . ARG A 1 78 ? 23.722 -8.447 -45.539 1.00 92.44 78 ARG A CA 1
ATOM 618 C C . ARG A 1 78 ? 23.697 -7.815 -44.147 1.00 92.44 78 ARG A C 1
ATOM 620 O O . ARG A 1 78 ? 24.300 -6.776 -43.899 1.00 92.44 78 ARG A O 1
ATOM 627 N N . SER A 1 79 ? 23.029 -8.472 -43.198 1.00 92.88 79 SER A N 1
ATOM 628 C CA . SER A 1 79 ? 22.828 -7.971 -41.827 1.00 92.88 79 SER A CA 1
ATOM 629 C C . SER A 1 79 ? 23.976 -8.270 -40.856 1.00 92.88 79 SER A C 1
ATOM 631 O O . SER A 1 79 ? 23.889 -7.939 -39.670 1.00 92.88 79 SER A O 1
ATOM 633 N N . PHE A 1 80 ? 25.039 -8.907 -41.332 1.00 93.44 80 PHE A N 1
ATOM 634 C CA . PHE A 1 80 ? 26.200 -9.333 -40.558 1.00 93.44 80 PHE A CA 1
ATOM 635 C C . PHE A 1 80 ? 27.495 -8.944 -41.272 1.00 93.44 80 PHE A C 1
ATOM 637 O O . PHE A 1 80 ? 27.469 -8.451 -42.403 1.00 93.44 80 PHE A O 1
ATOM 644 N N . TYR A 1 81 ? 28.607 -9.111 -40.572 1.00 94.56 81 TYR A N 1
ATOM 645 C CA . TYR A 1 81 ? 29.958 -8.888 -41.060 1.00 94.56 81 TYR A CA 1
ATOM 646 C C . TYR A 1 81 ? 30.942 -9.694 -40.199 1.00 94.56 81 TYR A C 1
ATOM 648 O O . TYR A 1 81 ? 30.567 -10.177 -39.129 1.00 94.56 81 TYR A O 1
ATOM 656 N N . ILE A 1 82 ? 32.178 -9.857 -40.657 1.00 93.62 82 ILE A N 1
ATOM 657 C CA . ILE A 1 82 ? 33.243 -10.526 -39.907 1.00 93.62 82 ILE A CA 1
ATOM 658 C C . ILE A 1 82 ? 34.125 -9.453 -39.260 1.00 93.62 82 ILE A C 1
ATOM 660 O O . ILE A 1 82 ? 34.636 -8.573 -39.948 1.00 93.62 82 ILE A O 1
ATOM 664 N N . GLU A 1 83 ? 34.301 -9.519 -37.944 1.00 90.69 83 GLU A N 1
ATOM 665 C CA . GLU A 1 83 ? 35.140 -8.599 -37.167 1.00 90.69 83 GLU A CA 1
ATOM 666 C C . GLU A 1 83 ? 36.462 -9.274 -36.787 1.00 90.69 83 GLU A C 1
ATOM 668 O O . GLU A 1 83 ? 36.479 -10.464 -36.458 1.00 90.69 83 GLU A O 1
ATOM 673 N N . SER A 1 84 ? 37.550 -8.499 -36.788 1.00 84.88 84 SER A N 1
ATOM 674 C CA . SER A 1 84 ? 38.847 -8.930 -36.261 1.00 84.88 84 SER A CA 1
ATOM 675 C C . SER A 1 84 ? 38.916 -8.648 -34.758 1.00 84.88 84 SER A C 1
ATOM 677 O O . SER A 1 84 ? 38.795 -7.504 -34.318 1.00 84.88 84 SER A O 1
ATOM 679 N N . LEU A 1 85 ? 39.087 -9.698 -33.954 1.00 77.06 85 LEU A N 1
ATOM 680 C CA . LEU A 1 85 ? 39.140 -9.634 -32.494 1.00 77.06 85 LEU A CA 1
ATOM 681 C C . LEU A 1 85 ? 40.426 -10.309 -32.006 1.00 77.06 85 LEU A C 1
ATOM 683 O O . LEU A 1 85 ? 40.555 -11.530 -32.076 1.00 77.06 85 LEU A O 1
ATOM 687 N N . ALA A 1 86 ? 41.359 -9.513 -31.473 1.00 77.44 86 ALA A N 1
ATOM 688 C CA . ALA A 1 86 ? 42.691 -9.963 -31.054 1.00 77.44 86 ALA A CA 1
ATOM 689 C C . ALA A 1 86 ? 43.429 -10.737 -32.171 1.00 77.44 86 ALA A C 1
ATOM 691 O O . ALA A 1 86 ? 43.874 -10.122 -33.138 1.00 77.44 86 ALA A O 1
ATOM 692 N N . ASP A 1 87 ? 43.534 -12.065 -32.049 1.00 77.38 87 ASP A N 1
ATOM 693 C CA . ASP A 1 87 ? 44.232 -12.957 -32.990 1.00 77.38 87 ASP A CA 1
ATOM 694 C C . ASP A 1 87 ? 43.284 -13.826 -33.842 1.00 77.38 87 ASP A C 1
ATOM 696 O O . ASP A 1 87 ? 43.690 -14.854 -34.398 1.00 77.38 87 ASP A O 1
ATOM 700 N N . GLY A 1 88 ? 42.009 -13.444 -33.949 1.00 85.00 88 GLY A N 1
ATOM 701 C CA . GLY A 1 88 ? 41.020 -14.215 -34.696 1.00 85.00 88 GLY A CA 1
ATOM 702 C C . GLY A 1 88 ? 39.851 -13.409 -35.245 1.00 85.00 88 GLY A C 1
ATOM 703 O O . GLY A 1 88 ? 39.807 -12.184 -35.160 1.00 85.00 88 GLY A O 1
ATOM 704 N N . PHE A 1 89 ? 38.895 -14.130 -35.819 1.00 88.50 89 PHE A N 1
ATOM 705 C CA . PHE A 1 89 ? 37.769 -13.580 -36.560 1.00 88.50 89 PHE A CA 1
ATOM 706 C C . PHE A 1 89 ? 36.447 -14.161 -36.071 1.00 88.50 89 PHE A C 1
ATOM 708 O O . PHE A 1 89 ? 36.378 -15.314 -35.640 1.00 88.50 89 PHE A O 1
ATOM 715 N N . ARG A 1 90 ? 35.378 -13.363 -36.136 1.00 90.00 90 ARG A N 1
ATOM 716 C CA . ARG A 1 90 ? 34.030 -13.812 -35.768 1.00 90.00 90 ARG A CA 1
ATOM 717 C C . ARG A 1 90 ? 32.954 -13.050 -36.529 1.00 90.00 90 ARG A C 1
ATOM 719 O O . ARG A 1 90 ? 33.079 -11.845 -36.736 1.00 90.00 90 ARG A O 1
ATOM 726 N N . PHE A 1 91 ? 31.848 -13.722 -36.842 1.00 91.25 91 PHE A N 1
ATOM 727 C CA . PHE A 1 91 ? 30.638 -13.043 -37.296 1.00 91.25 91 PHE A CA 1
ATOM 728 C C . PHE A 1 91 ? 30.004 -12.186 -36.204 1.00 91.25 91 PHE A C 1
ATOM 730 O O . PHE A 1 91 ? 29.684 -12.659 -35.110 1.00 91.25 91 PHE A O 1
ATOM 737 N N . LEU A 1 92 ? 29.729 -10.934 -36.552 1.00 86.19 92 LEU A N 1
ATOM 738 C CA . LEU A 1 92 ? 28.926 -10.009 -35.774 1.00 86.19 92 LEU A CA 1
ATOM 739 C C . LEU A 1 92 ? 27.747 -9.508 -36.603 1.00 86.19 92 LEU A C 1
ATOM 741 O O . LEU A 1 92 ? 27.810 -9.325 -37.817 1.00 86.19 92 LEU A O 1
ATOM 745 N N . SER A 1 93 ? 26.635 -9.250 -35.926 1.00 90.19 93 SER A N 1
ATOM 746 C CA . SER A 1 93 ? 25.512 -8.544 -36.533 1.00 90.19 93 SER A CA 1
ATOM 747 C C . SER A 1 93 ? 25.805 -7.052 -36.647 1.00 90.19 93 SER A C 1
ATOM 749 O O . SER A 1 93 ? 26.329 -6.459 -35.699 1.00 90.19 93 SER A O 1
ATOM 751 N N . ARG A 1 94 ? 25.355 -6.406 -37.725 1.00 87.62 94 ARG A N 1
ATOM 752 C CA . ARG A 1 94 ? 25.446 -4.945 -37.846 1.00 87.62 94 ARG A CA 1
ATOM 753 C C . ARG A 1 94 ? 24.668 -4.253 -36.730 1.00 87.62 94 ARG A C 1
ATOM 755 O O . ARG A 1 94 ? 23.582 -4.682 -36.330 1.00 87.62 94 ARG A O 1
ATOM 762 N N . LYS A 1 95 ? 25.207 -3.127 -36.260 1.00 83.44 95 LYS A N 1
ATOM 763 C CA . LYS A 1 95 ? 24.673 -2.347 -35.130 1.00 83.44 95 LYS A CA 1
ATOM 764 C C . LYS A 1 95 ? 23.210 -1.924 -35.316 1.00 83.44 95 LYS A C 1
ATOM 766 O O . LYS A 1 95 ? 22.471 -1.848 -34.333 1.00 83.44 95 LYS A O 1
ATOM 771 N N . GLU A 1 96 ? 22.782 -1.702 -36.555 1.00 86.81 96 GLU A N 1
ATOM 772 C CA . GLU A 1 96 ? 21.403 -1.357 -36.931 1.00 86.81 96 GLU A CA 1
ATOM 773 C C . GLU A 1 96 ? 20.382 -2.416 -36.480 1.00 86.81 96 GLU A C 1
ATOM 775 O O . GLU A 1 96 ? 19.294 -2.078 -36.017 1.00 86.81 96 GLU A O 1
ATOM 780 N N . PHE A 1 97 ? 20.762 -3.698 -36.485 1.00 86.44 97 PHE A N 1
ATOM 781 C CA . PHE A 1 97 ? 19.904 -4.808 -36.053 1.00 86.44 97 PHE A CA 1
ATOM 782 C C . PHE A 1 97 ? 20.009 -5.108 -34.552 1.00 86.44 97 PHE A C 1
ATOM 784 O O . PHE A 1 97 ? 19.349 -6.016 -34.042 1.00 86.44 97 PHE A O 1
ATOM 791 N N . SER A 1 98 ? 20.799 -4.338 -33.797 1.00 73.00 98 SER A N 1
ATOM 792 C CA . SER A 1 98 ? 21.028 -4.600 -32.371 1.00 73.00 98 SER A CA 1
ATOM 793 C C . SER A 1 98 ? 19.735 -4.637 -31.550 1.00 73.00 98 SER A C 1
ATOM 795 O O . SER A 1 98 ? 19.636 -5.431 -30.619 1.00 73.00 98 SER A O 1
ATOM 797 N N . GLN A 1 99 ? 18.725 -3.832 -31.895 1.00 70.56 99 GLN A N 1
ATOM 798 C CA . GLN A 1 99 ? 17.447 -3.797 -31.175 1.00 70.56 99 GLN A CA 1
ATOM 799 C C . GLN A 1 99 ? 16.638 -5.089 -31.358 1.00 70.56 99 GLN A C 1
ATOM 801 O O . GLN A 1 99 ? 16.159 -5.667 -30.379 1.00 70.56 99 GLN A O 1
ATOM 806 N N . ILE A 1 100 ? 16.519 -5.587 -32.595 1.00 78.25 100 ILE A N 1
ATOM 807 C CA . ILE A 1 100 ? 15.771 -6.819 -32.884 1.00 78.25 100 ILE A CA 1
ATOM 808 C C . ILE A 1 100 ? 16.510 -8.057 -32.362 1.00 78.25 100 ILE A C 1
ATOM 810 O O . ILE A 1 100 ? 15.889 -8.950 -31.786 1.00 78.25 100 ILE A O 1
ATOM 814 N N . ILE A 1 101 ? 17.842 -8.063 -32.447 1.00 77.06 101 ILE A N 1
ATOM 815 C CA . ILE A 1 101 ? 18.682 -9.140 -31.916 1.00 77.06 101 ILE A CA 1
ATOM 816 C C . ILE A 1 101 ? 18.633 -9.165 -30.388 1.00 77.06 101 ILE A C 1
ATOM 818 O O . ILE A 1 101 ? 18.453 -10.231 -29.809 1.00 77.06 101 ILE A O 1
ATOM 822 N N . LYS A 1 102 ? 18.684 -8.009 -29.710 1.00 66.31 102 LYS A N 1
ATOM 823 C CA . LYS A 1 102 ? 18.469 -7.929 -28.253 1.00 66.31 102 LYS A CA 1
ATOM 824 C C . LYS A 1 102 ? 17.096 -8.461 -27.852 1.00 66.31 102 LYS A C 1
ATOM 826 O O . LYS A 1 102 ? 16.999 -9.195 -26.871 1.00 66.31 102 LYS A O 1
ATOM 831 N N . LYS A 1 103 ? 16.046 -8.148 -28.617 1.00 67.31 103 LYS A N 1
ATOM 832 C CA . LYS A 1 103 ? 14.698 -8.691 -28.393 1.00 67.31 103 LYS A CA 1
ATOM 833 C C . LYS A 1 103 ? 14.671 -10.220 -28.531 1.00 67.31 103 LYS A C 1
ATOM 835 O O . LYS A 1 103 ? 14.112 -10.876 -27.659 1.00 67.31 103 LYS A O 1
ATOM 840 N N . MET A 1 104 ? 15.318 -10.794 -29.547 1.00 69.25 104 MET A N 1
ATOM 841 C CA . MET A 1 104 ? 15.429 -12.251 -29.734 1.00 69.25 104 MET A CA 1
ATOM 842 C C . MET A 1 104 ? 16.274 -12.929 -28.637 1.00 69.25 104 MET A C 1
ATOM 844 O O . MET A 1 104 ? 15.865 -13.925 -28.044 1.00 69.25 104 MET A O 1
ATOM 848 N N . LEU A 1 105 ? 17.449 -12.383 -28.314 1.00 59.47 105 LEU A N 1
ATOM 849 C CA . LEU A 1 105 ? 18.337 -12.933 -27.284 1.00 59.47 105 LEU A CA 1
ATOM 850 C C . LEU A 1 105 ? 17.745 -12.803 -25.878 1.00 59.47 105 LEU A C 1
ATOM 852 O O . LEU A 1 105 ? 18.004 -13.649 -25.023 1.00 59.47 105 LEU A O 1
ATOM 856 N N . SER A 1 106 ? 16.877 -11.813 -25.645 1.00 56.50 106 SER A N 1
ATOM 857 C CA . SER A 1 106 ? 16.137 -11.695 -24.386 1.00 56.50 106 SER A CA 1
ATOM 858 C C . SER A 1 106 ? 15.249 -12.912 -24.093 1.00 56.50 106 SER A C 1
ATOM 860 O O . SER A 1 106 ? 14.911 -13.137 -22.935 1.00 56.50 106 SER A O 1
ATOM 862 N N . THR A 1 107 ? 14.925 -13.732 -25.103 1.00 46.59 107 THR A N 1
ATOM 863 C CA . THR A 1 107 ? 14.142 -14.966 -24.951 1.00 46.59 107 THR A CA 1
ATOM 864 C C . THR A 1 107 ? 15.011 -16.179 -24.584 1.00 46.59 107 THR A C 1
ATOM 866 O O . THR A 1 107 ? 14.575 -17.003 -23.786 1.00 46.59 107 THR A O 1
ATOM 869 N N . LYS A 1 108 ? 16.263 -16.271 -25.071 1.00 43.12 108 LYS A N 1
ATOM 870 C CA . LYS A 1 108 ? 17.224 -17.331 -24.672 1.00 43.12 108 LYS A CA 1
ATOM 871 C C . LYS A 1 108 ? 17.907 -17.049 -23.324 1.00 43.12 108 LYS A C 1
ATOM 873 O O . LYS A 1 108 ? 18.210 -17.980 -22.589 1.00 43.12 108 LYS A O 1
ATOM 878 N N . ILE A 1 109 ? 18.069 -15.777 -22.951 1.00 45.50 109 ILE A N 1
ATOM 879 C CA . ILE A 1 109 ? 18.686 -15.345 -21.678 1.00 45.50 109 ILE A CA 1
ATOM 880 C C . ILE A 1 109 ? 17.679 -15.383 -20.501 1.00 45.50 109 ILE A C 1
ATOM 882 O O . ILE A 1 109 ? 18.031 -15.146 -19.346 1.00 45.50 109 ILE A O 1
ATOM 886 N N . GLN A 1 110 ? 16.413 -15.743 -20.741 1.00 42.25 110 GLN A N 1
ATOM 887 C CA . GLN A 1 110 ? 15.385 -15.818 -19.700 1.00 42.25 110 GLN A CA 1
ATOM 888 C C . GLN A 1 110 ? 14.853 -17.239 -19.472 1.00 42.25 110 GLN A C 1
ATOM 890 O O . GLN A 1 110 ? 13.709 -17.563 -19.763 1.00 42.25 110 GLN A O 1
ATOM 895 N N . LYS A 1 111 ? 15.617 -18.031 -18.721 1.00 49.25 111 LYS A N 1
ATOM 896 C CA . LYS A 1 111 ? 15.045 -18.535 -17.464 1.00 49.25 111 LYS A CA 1
ATOM 897 C C . LYS A 1 111 ? 15.694 -17.745 -16.338 1.00 49.25 111 LYS A C 1
ATOM 899 O O . LYS A 1 111 ? 16.631 -18.235 -15.708 1.00 49.25 111 LYS A O 1
ATOM 904 N N . LYS A 1 112 ? 15.223 -16.502 -16.135 1.00 60.94 112 LYS A N 1
ATOM 905 C CA . LYS A 1 112 ? 15.580 -15.707 -14.952 1.00 60.94 112 LYS A CA 1
ATOM 906 C C . LYS A 1 112 ? 15.380 -16.589 -13.728 1.00 60.94 112 LYS A C 1
ATOM 908 O O . LYS A 1 112 ? 14.355 -17.267 -13.618 1.00 60.94 112 LYS A O 1
ATOM 913 N N . LEU A 1 113 ? 16.354 -16.579 -12.826 1.00 66.50 113 LEU A N 1
ATOM 914 C CA . LEU A 1 113 ? 16.151 -17.133 -11.498 1.00 66.50 113 LEU A CA 1
ATOM 915 C C . LEU A 1 113 ? 14.905 -16.477 -10.893 1.00 66.50 113 LEU A C 1
ATOM 917 O O . LEU A 1 113 ? 14.725 -15.260 -10.978 1.00 66.50 113 LEU A O 1
ATOM 921 N N . SER A 1 114 ? 14.015 -17.298 -10.338 1.00 71.12 114 SER A N 1
ATOM 922 C CA . SER A 1 114 ? 12.871 -16.790 -9.587 1.00 71.12 114 SER A CA 1
ATOM 923 C C . SER A 1 114 ? 13.368 -15.951 -8.410 1.00 71.12 114 SER A C 1
ATOM 925 O O . SER A 1 114 ? 14.503 -16.113 -7.960 1.00 71.12 114 SER A O 1
ATOM 927 N N . GLN A 1 115 ? 12.517 -15.076 -7.875 1.00 69.00 115 GLN A N 1
ATOM 928 C CA . GLN A 1 115 ? 12.875 -14.279 -6.701 1.00 69.00 115 GLN A CA 1
ATOM 929 C C . GLN A 1 115 ? 13.357 -15.170 -5.540 1.00 69.00 115 GLN A C 1
ATOM 931 O O . GLN A 1 115 ? 14.413 -14.916 -4.976 1.00 69.00 115 GLN A O 1
ATOM 936 N N . ALA A 1 116 ? 12.662 -16.282 -5.281 1.00 71.56 116 ALA A N 1
ATOM 937 C CA . ALA A 1 116 ? 13.073 -17.257 -4.272 1.00 71.56 116 ALA A CA 1
ATOM 938 C C . ALA A 1 116 ? 14.454 -17.877 -4.565 1.00 71.56 116 ALA A C 1
ATOM 940 O O . ALA A 1 116 ? 15.226 -18.135 -3.641 1.00 71.56 116 ALA A O 1
ATOM 941 N N . ALA A 1 117 ? 14.789 -18.107 -5.839 1.00 80.12 117 ALA A N 1
ATOM 942 C CA . ALA A 1 117 ? 16.103 -18.601 -6.236 1.00 80.12 117 ALA A CA 1
ATOM 943 C C . ALA A 1 117 ? 17.208 -17.561 -6.058 1.00 80.12 117 ALA A C 1
ATOM 945 O O . ALA A 1 117 ? 18.267 -17.910 -5.550 1.00 80.12 117 ALA A O 1
ATOM 946 N N . LEU A 1 118 ? 16.948 -16.295 -6.387 1.00 82.94 118 LEU A N 1
ATOM 947 C CA . LEU A 1 118 ? 17.890 -15.200 -6.146 1.00 82.94 118 LEU A CA 1
ATOM 948 C C . LEU A 1 118 ? 18.133 -14.965 -4.653 1.00 82.94 118 LEU A C 1
ATOM 950 O O . LEU A 1 118 ? 19.279 -14.822 -4.247 1.00 82.94 118 LEU A O 1
ATOM 954 N N . GLU A 1 119 ? 17.083 -14.979 -3.831 1.00 82.56 119 GLU A N 1
ATOM 955 C CA . GLU A 1 119 ? 17.196 -14.816 -2.375 1.00 82.56 119 GLU A CA 1
ATOM 956 C C . GLU A 1 119 ? 18.016 -15.949 -1.745 1.00 82.56 119 GLU A C 1
ATOM 958 O O . GLU A 1 119 ? 18.914 -15.707 -0.942 1.00 82.56 119 GLU A O 1
ATOM 963 N N . THR A 1 120 ? 17.755 -17.192 -2.155 1.00 86.81 120 THR A N 1
ATOM 964 C CA . THR A 1 120 ? 18.508 -18.366 -1.679 1.00 86.81 120 THR A CA 1
ATOM 965 C C . THR A 1 120 ? 19.965 -18.307 -2.112 1.00 86.81 120 THR A C 1
ATOM 967 O O . THR A 1 120 ? 20.860 -18.547 -1.308 1.00 86.81 120 THR A O 1
ATOM 970 N N . LEU A 1 121 ? 20.204 -17.955 -3.376 1.00 91.81 121 LEU A N 1
ATOM 971 C CA . LEU A 1 121 ? 21.544 -17.842 -3.931 1.00 91.81 121 LEU A CA 1
ATOM 972 C C . LEU A 1 121 ? 22.343 -16.721 -3.261 1.00 91.81 121 LEU A C 1
ATOM 974 O O . LEU A 1 121 ? 23.523 -16.907 -2.989 1.00 91.81 121 LEU A O 1
ATOM 978 N N . ALA A 1 122 ? 21.702 -15.597 -2.927 1.00 89.94 122 ALA A N 1
ATOM 979 C CA . ALA A 1 122 ? 22.330 -14.517 -2.174 1.00 89.94 122 ALA A CA 1
ATOM 980 C C . ALA A 1 122 ? 22.746 -14.977 -0.770 1.00 89.94 122 ALA A C 1
ATOM 982 O O . ALA A 1 122 ? 23.870 -14.716 -0.351 1.00 89.94 122 ALA A O 1
ATOM 983 N N . ILE A 1 123 ? 21.888 -15.711 -0.053 1.00 90.75 123 ILE A N 1
ATOM 984 C CA . ILE A 1 123 ? 22.246 -16.257 1.266 1.00 90.75 123 ILE A CA 1
ATOM 985 C C . ILE A 1 123 ? 23.488 -17.144 1.156 1.00 90.75 123 ILE A C 1
ATOM 987 O O . ILE A 1 123 ? 24.418 -16.971 1.937 1.00 90.75 123 ILE A O 1
ATOM 991 N N . ILE A 1 124 ? 23.537 -18.036 0.161 1.00 93.94 124 ILE A N 1
ATOM 992 C CA . ILE A 1 124 ? 24.699 -18.904 -0.073 1.00 93.94 124 ILE A CA 1
ATOM 993 C C . ILE A 1 124 ? 25.938 -18.068 -0.403 1.00 93.94 124 ILE A C 1
ATOM 995 O O . ILE A 1 124 ? 26.966 -18.242 0.241 1.00 93.94 124 ILE A O 1
ATOM 999 N N . ALA A 1 125 ? 25.834 -17.104 -1.319 1.00 92.19 125 ALA A N 1
ATOM 1000 C CA . ALA A 1 125 ? 26.956 -16.261 -1.726 1.00 92.19 125 ALA A CA 1
ATOM 1001 C C . ALA A 1 125 ? 27.600 -15.504 -0.548 1.00 92.19 125 ALA A C 1
ATOM 1003 O O . ALA A 1 125 ? 28.825 -15.455 -0.456 1.00 92.19 125 ALA A O 1
ATOM 1004 N N . TYR A 1 126 ? 26.788 -14.970 0.374 1.00 89.88 126 TYR A N 1
ATOM 1005 C CA . TYR A 1 126 ? 27.257 -14.174 1.518 1.00 89.88 126 TYR A CA 1
ATOM 1006 C C . TYR A 1 126 ? 27.579 -14.981 2.785 1.00 89.88 126 TYR A C 1
ATOM 1008 O O . TYR A 1 126 ? 28.218 -14.443 3.691 1.00 89.88 126 TYR A O 1
ATOM 1016 N N . LYS A 1 127 ? 27.092 -16.223 2.907 1.00 92.06 127 LYS A N 1
ATOM 1017 C CA . LYS A 1 127 ? 27.248 -17.048 4.121 1.00 92.06 127 LYS A CA 1
ATOM 1018 C C . LYS A 1 127 ? 27.990 -18.363 3.900 1.00 92.06 127 LYS A C 1
ATOM 1020 O O . LYS A 1 127 ? 28.152 -19.100 4.865 1.00 92.06 127 LYS A O 1
ATOM 1025 N N . GLN A 1 128 ? 28.433 -18.662 2.680 1.00 92.88 128 GLN A N 1
ATOM 1026 C CA . GLN A 1 128 ? 29.211 -19.867 2.397 1.00 92.88 128 GLN A CA 1
ATOM 1027 C C . GLN A 1 128 ? 30.482 -19.960 3.269 1.00 92.88 128 GLN A C 1
ATOM 1029 O O . GLN A 1 128 ? 31.149 -18.941 3.469 1.00 92.88 128 GLN A O 1
ATOM 1034 N N . PRO A 1 129 ? 30.847 -21.160 3.760 1.00 94.31 129 PRO A N 1
ATOM 1035 C CA . PRO A 1 129 ? 30.101 -22.418 3.650 1.00 94.31 129 PRO A CA 1
ATOM 1036 C C . PRO A 1 129 ? 28.834 -22.430 4.524 1.00 94.31 129 PRO A C 1
ATOM 1038 O O . PRO A 1 129 ? 28.911 -22.208 5.728 1.00 94.31 129 PRO A O 1
ATOM 1041 N N . VAL A 1 130 ? 27.666 -22.728 3.936 1.00 94.19 130 VAL A N 1
ATOM 1042 C CA . VAL A 1 130 ? 26.369 -22.684 4.648 1.00 94.19 130 VAL A CA 1
ATOM 1043 C C . VAL A 1 130 ? 25.577 -23.984 4.498 1.00 94.19 130 VAL A C 1
ATOM 1045 O O . VAL A 1 130 ? 25.599 -24.609 3.437 1.00 94.19 130 VAL A O 1
ATOM 1048 N N . SER A 1 131 ? 24.865 -24.405 5.549 1.00 93.94 131 SER A N 1
ATOM 1049 C CA . SER A 1 131 ? 24.043 -25.621 5.529 1.00 93.94 131 SER A CA 1
ATOM 1050 C C . SER A 1 131 ? 22.606 -25.351 5.066 1.00 93.94 131 SER A C 1
ATOM 1052 O O . SER A 1 131 ? 22.078 -24.251 5.232 1.00 93.94 131 SER A O 1
ATOM 1054 N N . LYS A 1 132 ? 21.926 -26.367 4.511 1.00 91.31 132 LYS A N 1
ATOM 1055 C CA . LYS A 1 132 ? 20.504 -26.245 4.126 1.00 91.31 132 LYS A CA 1
ATOM 1056 C C . LYS A 1 132 ? 19.613 -25.761 5.296 1.00 91.31 132 LYS A C 1
ATOM 1058 O O . LYS A 1 132 ? 18.842 -24.830 5.061 1.00 91.31 132 LYS A O 1
ATOM 1063 N N . PRO A 1 133 ? 19.706 -26.319 6.524 1.00 89.25 133 PRO A N 1
ATOM 1064 C CA . PRO A 1 133 ? 18.930 -25.824 7.663 1.00 89.25 133 PRO A CA 1
ATOM 1065 C C . PRO A 1 133 ? 19.139 -24.335 7.966 1.00 89.25 133 PRO A C 1
ATOM 1067 O O . PRO A 1 133 ? 18.168 -23.630 8.234 1.00 89.25 133 PRO A O 1
ATOM 1070 N N . ASP A 1 134 ? 20.372 -23.832 7.864 1.00 88.94 134 ASP A N 1
ATOM 1071 C CA . ASP A 1 134 ? 20.666 -22.414 8.116 1.00 88.94 134 ASP A CA 1
ATOM 1072 C C . ASP A 1 134 ? 20.043 -21.508 7.047 1.00 88.94 134 ASP A C 1
ATOM 1074 O O . ASP A 1 134 ? 19.490 -20.451 7.357 1.00 88.94 134 ASP A O 1
ATOM 1078 N N . ILE A 1 135 ? 20.067 -21.944 5.783 1.00 91.44 135 ILE A N 1
ATOM 1079 C CA . ILE A 1 135 ? 19.397 -21.237 4.683 1.00 91.44 135 ILE A CA 1
ATOM 1080 C C . ILE A 1 135 ? 17.882 -21.176 4.936 1.00 91.44 135 ILE A C 1
ATOM 1082 O O . ILE A 1 135 ? 17.274 -20.116 4.772 1.00 91.44 135 ILE A O 1
ATOM 1086 N N . GLU A 1 136 ? 17.263 -22.289 5.343 1.00 88.06 136 GLU A N 1
ATOM 1087 C CA . GLU A 1 136 ? 15.825 -22.354 5.647 1.00 88.06 136 GLU A CA 1
ATOM 1088 C C . GLU A 1 136 ? 15.453 -21.497 6.856 1.00 88.06 136 GLU A C 1
ATOM 1090 O O . GLU A 1 136 ? 14.414 -20.836 6.833 1.00 88.06 136 GLU A O 1
ATOM 1095 N N . HIS A 1 137 ? 16.318 -21.441 7.870 1.00 88.12 137 HIS A N 1
ATOM 1096 C CA . HIS A 1 137 ? 16.139 -20.569 9.026 1.00 88.12 137 HIS A CA 1
ATOM 1097 C C . HIS A 1 137 ? 16.136 -19.088 8.625 1.00 88.12 137 HIS A C 1
ATOM 1099 O O . HIS A 1 137 ? 15.252 -18.340 9.043 1.00 88.12 137 HIS A O 1
ATOM 1105 N N . ILE A 1 138 ? 17.068 -18.669 7.761 1.00 84.25 138 ILE A N 1
ATOM 1106 C CA . ILE A 1 138 ? 17.141 -17.285 7.265 1.00 84.25 138 ILE A CA 1
ATOM 1107 C C . ILE A 1 138 ? 15.950 -16.962 6.349 1.00 84.25 138 ILE A C 1
ATOM 1109 O O . ILE A 1 138 ? 15.391 -15.868 6.424 1.00 84.25 138 ILE A O 1
ATOM 1113 N N . ARG A 1 139 ? 15.534 -17.901 5.489 1.00 81.50 139 ARG A N 1
ATOM 1114 C CA . ARG A 1 139 ? 14.409 -17.700 4.558 1.00 81.50 139 ARG A CA 1
ATOM 1115 C C . ARG A 1 139 ? 13.023 -17.852 5.183 1.00 81.50 139 ARG A C 1
ATOM 1117 O O . ARG A 1 139 ? 12.045 -17.421 4.569 1.00 81.50 139 ARG A O 1
ATOM 1124 N N . GLY A 1 140 ? 12.899 -18.533 6.318 1.00 71.38 140 GLY A N 1
ATOM 1125 C CA . GLY A 1 140 ? 11.617 -18.870 6.946 1.00 71.38 140 GLY A CA 1
ATOM 1126 C C . GLY A 1 140 ? 10.706 -19.780 6.105 1.00 71.38 140 GLY A C 1
ATOM 1127 O O . GLY A 1 140 ? 9.517 -19.888 6.393 1.00 71.38 140 GLY A O 1
ATOM 1128 N N . THR A 1 141 ? 11.227 -20.398 5.037 1.00 71.00 141 THR A N 1
ATOM 1129 C CA . THR A 1 141 ? 10.487 -21.252 4.089 1.00 71.00 141 THR A CA 1
ATOM 1130 C C . THR A 1 141 ? 11.403 -22.335 3.513 1.00 71.00 141 THR A C 1
ATOM 1132 O O . THR A 1 141 ? 12.611 -22.126 3.414 1.00 71.00 141 THR A O 1
ATOM 1135 N N . SER A 1 142 ? 10.835 -23.473 3.087 1.00 77.19 142 SER A N 1
ATOM 1136 C CA . SER A 1 142 ? 11.610 -24.579 2.495 1.00 77.19 142 SER A CA 1
ATOM 1137 C C . SER A 1 142 ? 12.366 -24.147 1.233 1.00 77.19 142 SER A C 1
ATOM 1139 O O . SER A 1 142 ? 11.872 -23.359 0.410 1.00 77.19 142 SER A O 1
ATOM 1141 N N . VAL A 1 143 ? 13.581 -24.679 1.072 1.00 86.75 143 VAL A N 1
ATOM 1142 C CA . VAL A 1 143 ? 14.475 -24.356 -0.052 1.00 86.75 143 VAL A CA 1
ATOM 1143 C C . VAL A 1 143 ? 14.722 -25.527 -1.006 1.00 86.75 143 VAL A C 1
ATOM 1145 O O . VAL A 1 143 ? 15.441 -25.357 -1.984 1.00 86.75 143 VAL A O 1
ATOM 1148 N N . ASP A 1 144 ? 14.100 -26.688 -0.794 1.00 79.25 144 ASP A N 1
ATOM 1149 C CA . ASP A 1 144 ? 14.396 -27.938 -1.517 1.00 79.25 144 ASP A CA 1
ATOM 1150 C C . ASP A 1 144 ? 14.354 -27.826 -3.045 1.00 79.25 144 ASP A C 1
ATOM 1152 O O . ASP A 1 144 ? 15.296 -28.190 -3.754 1.00 79.25 144 ASP A O 1
ATOM 1156 N N . TYR A 1 145 ? 13.251 -27.301 -3.578 1.00 7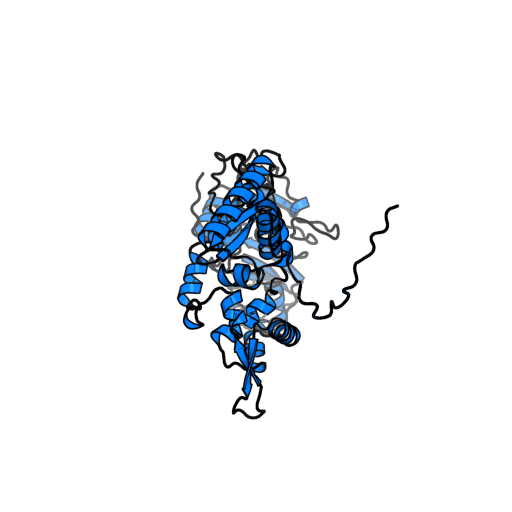6.19 145 TYR A N 1
ATOM 1157 C CA . TYR A 1 145 ? 13.087 -27.123 -5.021 1.00 76.19 145 TYR A CA 1
ATOM 1158 C C . TYR A 1 145 ? 14.081 -26.102 -5.594 1.00 76.19 145 TYR A C 1
ATOM 1160 O O . TYR A 1 145 ? 14.611 -26.272 -6.695 1.00 76.19 145 TYR A O 1
ATOM 1168 N N . VAL A 1 146 ? 14.360 -25.052 -4.824 1.00 83.00 146 VAL A N 1
ATOM 1169 C CA . VAL A 1 146 ? 15.248 -23.964 -5.224 1.00 83.00 146 VAL A CA 1
ATOM 1170 C C . VAL A 1 146 ? 16.703 -24.425 -5.24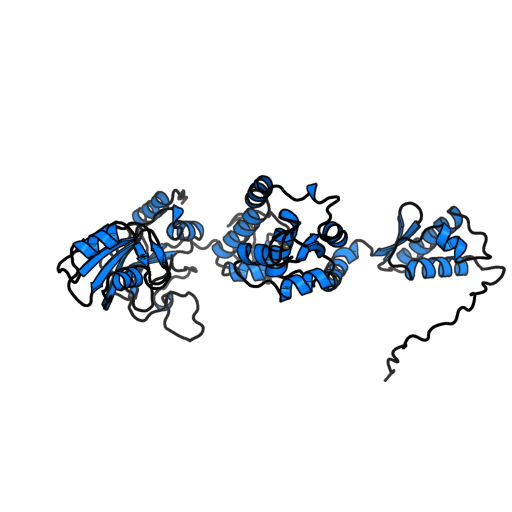6 1.00 83.00 146 VAL A C 1
ATOM 1172 O O . VAL A 1 146 ? 17.378 -24.200 -6.244 1.00 83.00 146 VAL A O 1
ATOM 1175 N N . MET A 1 147 ? 17.158 -25.134 -4.211 1.00 85.56 147 MET A N 1
ATOM 1176 C CA . MET A 1 147 ? 18.504 -25.712 -4.135 1.00 85.56 147 MET A CA 1
ATOM 1177 C C . MET A 1 147 ? 18.772 -26.644 -5.314 1.00 85.56 147 MET A C 1
ATOM 1179 O O . MET A 1 147 ? 19.780 -26.498 -5.997 1.00 85.56 147 MET A O 1
ATOM 1183 N N . ARG A 1 148 ? 17.829 -27.541 -5.628 1.00 81.06 148 ARG A N 1
ATOM 1184 C CA . ARG A 1 148 ? 17.924 -28.421 -6.803 1.00 81.06 148 ARG A CA 1
ATOM 1185 C C . ARG A 1 148 ? 18.021 -27.640 -8.113 1.00 81.06 148 ARG A C 1
ATOM 1187 O O . ARG A 1 148 ? 18.824 -27.993 -8.965 1.00 81.06 148 ARG A O 1
ATOM 1194 N N . THR A 1 149 ? 17.243 -26.567 -8.260 1.00 76.75 149 THR A N 1
ATOM 1195 C CA . THR A 1 149 ? 17.286 -25.711 -9.457 1.00 76.75 149 THR A CA 1
ATOM 1196 C C . THR A 1 149 ? 18.624 -24.975 -9.583 1.00 76.75 149 THR A C 1
ATOM 1198 O O . THR A 1 149 ? 19.144 -24.845 -10.687 1.00 76.75 149 THR A O 1
ATOM 1201 N N . LEU A 1 150 ? 19.178 -24.483 -8.471 1.00 88.44 150 LEU A N 1
ATOM 1202 C CA . LEU A 1 150 ? 20.463 -23.782 -8.448 1.00 88.44 150 LEU A CA 1
ATOM 1203 C C . LEU A 1 150 ? 21.637 -24.731 -8.724 1.00 88.44 150 LEU A C 1
ATOM 1205 O O . LEU A 1 150 ? 22.522 -24.359 -9.487 1.00 88.44 150 LEU A O 1
ATOM 1209 N N . MET A 1 151 ? 21.603 -25.957 -8.188 1.00 86.38 151 MET A N 1
ATOM 1210 C CA . MET A 1 151 ? 22.583 -27.008 -8.497 1.00 86.38 151 MET A CA 1
ATOM 1211 C C . MET A 1 151 ? 22.489 -27.467 -9.957 1.00 86.38 151 MET A C 1
ATOM 1213 O O . MET A 1 151 ? 23.507 -27.583 -10.620 1.00 86.38 151 MET A O 1
ATOM 1217 N N . GLN A 1 152 ? 21.280 -27.664 -10.500 1.00 80.19 152 GLN A N 1
ATOM 1218 C CA . GLN A 1 152 ? 21.094 -28.024 -11.916 1.00 80.19 152 GLN A CA 1
ATOM 1219 C C . GLN A 1 152 ? 21.597 -26.931 -12.871 1.00 80.19 152 GLN A C 1
ATOM 1221 O O . GLN A 1 152 ? 21.977 -27.213 -14.001 1.00 80.19 152 GLN A O 1
ATOM 1226 N N . LYS A 1 153 ? 21.558 -25.672 -12.430 1.00 81.19 153 LYS A N 1
ATOM 1227 C CA . LYS A 1 153 ? 22.120 -24.525 -13.154 1.00 81.19 153 LYS A CA 1
ATOM 1228 C C . LYS A 1 153 ? 23.604 -24.305 -12.862 1.00 81.19 153 LYS A C 1
ATOM 1230 O O . LYS A 1 153 ? 24.136 -23.293 -13.303 1.00 81.19 153 LYS A O 1
ATOM 1235 N N . GLU A 1 154 ? 24.216 -25.193 -12.082 1.00 86.62 154 GLU A N 1
ATOM 1236 C CA . GLU A 1 154 ? 25.616 -25.141 -11.665 1.00 86.62 154 GLU A CA 1
ATOM 1237 C C . GLU A 1 154 ? 25.993 -23.834 -10.965 1.00 86.62 154 GLU A C 1
ATOM 1239 O O . GLU A 1 154 ? 27.150 -23.455 -10.972 1.00 86.62 154 GLU A O 1
ATOM 1244 N N . LEU A 1 155 ? 25.042 -23.116 -10.356 1.00 88.69 155 LEU A N 1
ATOM 1245 C CA . LEU A 1 155 ? 25.313 -21.853 -9.651 1.00 88.69 155 LEU A CA 1
ATOM 1246 C C . LEU A 1 155 ? 25.781 -22.078 -8.207 1.00 88.69 155 LEU A C 1
ATOM 1248 O O . LEU A 1 155 ? 26.349 -21.176 -7.593 1.00 88.69 155 LEU A O 1
ATOM 1252 N N . ILE A 1 156 ? 25.511 -23.261 -7.654 1.00 95.38 156 ILE A N 1
ATOM 1253 C CA . ILE A 1 156 ? 25.961 -23.683 -6.326 1.00 95.38 156 ILE A CA 1
ATOM 1254 C C . ILE A 1 156 ? 26.414 -25.138 -6.371 1.00 95.38 156 ILE A C 1
ATOM 1256 O O . ILE A 1 156 ? 25.902 -25.922 -7.171 1.00 95.38 156 ILE A O 1
ATOM 1260 N N . GLU A 1 157 ? 27.303 -25.503 -5.458 1.00 94.25 157 GLU A N 1
ATOM 1261 C CA . GLU A 1 157 ? 27.816 -26.862 -5.300 1.00 94.25 157 GLU A CA 1
ATOM 1262 C C . GLU A 1 157 ? 27.943 -27.255 -3.825 1.00 94.25 157 GLU A C 1
ATOM 1264 O O . GLU A 1 157 ? 27.838 -26.417 -2.924 1.00 94.25 157 GLU A O 1
ATOM 1269 N N . VAL A 1 158 ? 28.151 -28.549 -3.576 1.00 95.25 158 VAL A N 1
ATOM 1270 C CA . VAL A 1 158 ? 28.447 -29.077 -2.241 1.00 95.25 158 VAL A CA 1
ATOM 1271 C C . VAL A 1 158 ? 29.954 -29.023 -2.029 1.00 95.25 158 VAL A C 1
ATOM 1273 O O . VAL A 1 158 ? 30.696 -29.737 -2.695 1.00 95.25 158 VAL A O 1
ATOM 1276 N N . ILE A 1 159 ? 30.392 -28.215 -1.069 1.00 92.25 159 ILE A N 1
ATOM 1277 C CA . ILE A 1 159 ? 31.816 -27.982 -0.778 1.00 92.25 159 ILE A CA 1
ATOM 1278 C C . ILE A 1 159 ? 32.322 -28.777 0.432 1.00 92.25 159 ILE A C 1
ATOM 1280 O O . ILE A 1 159 ? 33.522 -28.829 0.682 1.00 92.25 159 ILE A O 1
ATOM 1284 N N . GLY A 1 160 ? 31.428 -29.411 1.199 1.00 89.50 160 GLY A N 1
ATOM 1285 C CA . GLY A 1 160 ? 31.825 -30.236 2.338 1.00 89.50 160 GLY A CA 1
ATOM 1286 C C . GLY A 1 160 ? 30.668 -30.686 3.224 1.00 89.50 160 GLY A C 1
ATOM 1287 O O . GLY A 1 160 ? 29.496 -30.626 2.843 1.00 89.50 160 GLY A O 1
ATOM 1288 N N . ARG A 1 161 ? 31.004 -31.144 4.433 1.00 88.31 161 ARG A N 1
ATOM 1289 C CA . ARG A 1 161 ? 30.051 -31.499 5.494 1.00 88.31 161 ARG A CA 1
ATOM 1290 C C . ARG A 1 161 ? 30.394 -30.753 6.777 1.00 88.31 161 ARG A C 1
ATOM 1292 O O . ARG A 1 161 ? 31.563 -30.525 7.048 1.00 88.31 161 ARG A O 1
ATOM 1299 N N . SER A 1 162 ? 29.379 -30.394 7.556 1.00 85.56 162 SER A N 1
ATOM 1300 C CA . SER A 1 162 ? 29.558 -29.736 8.851 1.00 85.56 162 SER A CA 1
ATOM 1301 C C . SER A 1 162 ? 30.129 -30.689 9.903 1.00 85.56 162 SER A C 1
ATOM 1303 O O . SER A 1 162 ? 29.723 -31.852 9.952 1.00 85.56 162 SER A O 1
ATOM 1305 N N . ASP A 1 163 ? 30.915 -30.161 10.839 1.00 75.12 163 ASP A N 1
ATOM 1306 C CA . ASP A 1 163 ? 31.414 -30.908 12.007 1.00 75.12 163 ASP A CA 1
ATOM 1307 C C . ASP A 1 163 ? 30.367 -31.081 13.127 1.00 75.12 163 ASP A C 1
ATOM 1309 O O . ASP A 1 163 ? 30.587 -31.802 14.099 1.00 75.12 163 ASP A O 1
ATOM 1313 N N . ALA A 1 164 ? 29.197 -30.449 12.991 1.00 73.94 164 ALA A N 1
ATOM 1314 C CA . ALA A 1 164 ? 28.081 -30.577 13.923 1.00 73.94 164 ALA A CA 1
ATOM 1315 C C . ALA A 1 164 ? 27.398 -31.960 13.861 1.00 73.94 164 ALA A C 1
ATOM 1317 O O . ALA A 1 164 ? 27.442 -32.671 12.848 1.00 73.94 164 ALA A O 1
ATOM 1318 N N . ALA A 1 165 ? 26.704 -32.322 14.946 1.00 55.38 165 ALA A N 1
ATOM 1319 C CA . ALA A 1 165 ? 25.926 -33.556 15.037 1.00 55.38 165 ALA A CA 1
ATOM 1320 C C . ALA A 1 165 ? 24.909 -33.649 13.881 1.00 55.38 165 ALA A C 1
ATOM 1322 O O . ALA A 1 165 ? 24.038 -32.796 13.735 1.00 55.38 165 ALA A O 1
ATOM 1323 N N . GLY A 1 166 ? 25.049 -34.680 13.042 1.00 69.38 166 GLY A N 1
ATOM 1324 C CA . GLY A 1 166 ? 24.233 -34.886 11.838 1.00 69.38 166 GLY A CA 1
ATOM 1325 C C . GLY A 1 166 ? 24.963 -34.675 10.505 1.00 69.38 166 GLY A C 1
ATOM 1326 O O . GLY A 1 166 ? 24.410 -35.049 9.474 1.00 69.38 166 GLY A O 1
ATOM 1327 N N . LYS A 1 167 ? 26.203 -34.150 10.506 1.00 80.69 167 LYS A N 1
ATOM 1328 C CA . LYS A 1 167 ? 27.077 -34.008 9.316 1.00 80.69 167 LYS A CA 1
ATOM 1329 C C . LYS A 1 167 ? 26.349 -33.460 8.075 1.00 80.69 167 LYS A C 1
ATOM 1331 O O . LYS A 1 167 ? 26.412 -34.058 6.995 1.00 80.69 167 LYS A O 1
ATOM 1336 N N . ALA A 1 168 ? 25.637 -32.345 8.235 1.00 86.00 168 ALA A N 1
ATOM 1337 C CA . ALA A 1 168 ? 24.860 -31.723 7.166 1.00 86.00 168 ALA A CA 1
ATOM 1338 C C . ALA A 1 168 ? 25.761 -31.256 6.007 1.00 86.00 168 ALA A C 1
ATOM 1340 O O . ALA A 1 168 ? 26.899 -30.842 6.224 1.00 86.00 168 ALA A O 1
ATOM 1341 N N . LEU A 1 169 ? 25.251 -31.315 4.772 1.00 90.62 169 LEU A N 1
ATOM 1342 C CA . LEU A 1 169 ? 25.966 -30.823 3.589 1.00 90.62 169 LEU A CA 1
ATOM 1343 C C . LEU A 1 169 ? 26.126 -29.296 3.648 1.00 90.62 169 LEU A C 1
ATOM 1345 O O . LEU A 1 169 ? 25.164 -28.585 3.955 1.00 90.62 169 LEU A O 1
ATOM 1349 N N . LEU A 1 170 ? 27.328 -28.821 3.320 1.00 93.00 170 LEU A N 1
ATOM 1350 C CA . LEU A 1 170 ? 27.676 -27.409 3.193 1.00 93.00 170 LEU A CA 1
ATOM 1351 C C . LEU A 1 170 ? 27.727 -27.017 1.719 1.00 93.00 170 LEU A C 1
ATOM 1353 O O . LEU A 1 170 ? 28.297 -27.738 0.900 1.00 93.00 170 LEU A O 1
ATOM 1357 N N . TYR A 1 171 ? 27.154 -25.860 1.406 1.00 96.00 171 TYR A N 1
ATOM 1358 C CA . TYR A 1 171 ? 27.025 -25.350 0.047 1.00 96.00 171 TYR A CA 1
ATOM 1359 C C . TYR A 1 171 ? 27.840 -24.072 -0.155 1.00 96.00 171 TYR A C 1
ATOM 1361 O O . TYR A 1 171 ? 27.946 -23.241 0.755 1.00 96.00 171 TYR A O 1
ATOM 1369 N N . GLY A 1 172 ? 28.376 -23.924 -1.366 1.00 94.81 172 GLY A N 1
ATOM 1370 C CA . GLY A 1 172 ? 29.105 -22.750 -1.844 1.00 94.81 172 GLY A CA 1
ATOM 1371 C C . GLY A 1 172 ? 28.717 -22.385 -3.275 1.00 94.81 172 GLY A C 1
ATOM 1372 O O . GLY A 1 172 ? 27.982 -23.119 -3.935 1.00 94.81 172 GLY A O 1
ATOM 1373 N N . THR A 1 173 ? 29.171 -21.226 -3.741 1.00 95.00 173 THR A N 1
ATOM 1374 C CA . THR A 1 173 ? 28.982 -20.760 -5.124 1.00 95.00 173 THR A CA 1
ATOM 1375 C C . THR A 1 173 ? 30.103 -21.248 -6.034 1.00 95.00 173 THR A C 1
ATOM 1377 O O . THR A 1 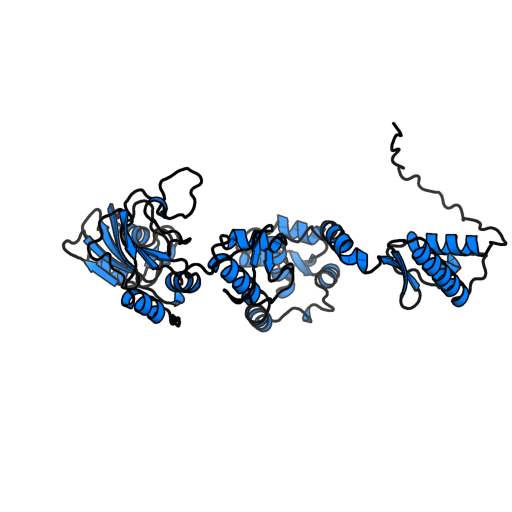173 ? 31.249 -21.323 -5.604 1.00 95.00 173 THR A O 1
ATOM 1380 N N . THR A 1 174 ? 29.790 -21.481 -7.303 1.00 91.69 174 THR A N 1
ATOM 1381 C CA . THR A 1 174 ? 30.723 -22.014 -8.310 1.00 91.69 174 THR A CA 1
ATOM 1382 C C . THR A 1 174 ? 31.381 -20.917 -9.160 1.00 91.69 174 THR A C 1
ATOM 1384 O O . THR A 1 174 ? 31.055 -19.730 -9.062 1.00 91.69 174 THR A O 1
ATOM 1387 N N . LYS A 1 175 ? 32.254 -21.314 -10.095 1.00 85.12 175 LYS A N 1
ATOM 1388 C CA . LYS A 1 175 ? 32.752 -20.426 -11.159 1.00 85.12 175 LYS A CA 1
ATOM 1389 C C . LYS A 1 175 ? 31.622 -19.906 -12.062 1.00 85.12 175 LYS A C 1
ATOM 1391 O O . LYS A 1 175 ? 31.585 -18.717 -12.369 1.00 85.12 175 LYS A O 1
ATOM 1396 N N . THR A 1 176 ? 30.649 -20.754 -12.397 1.00 76.06 176 THR A N 1
ATOM 1397 C CA . THR A 1 176 ? 29.463 -20.387 -13.189 1.00 76.06 176 THR A CA 1
ATOM 1398 C C . THR A 1 176 ? 28.647 -19.282 -12.514 1.00 76.06 176 THR A C 1
ATOM 1400 O O . THR A 1 176 ? 28.076 -18.429 -13.190 1.00 76.06 176 THR A O 1
ATOM 1403 N N . PHE A 1 177 ? 28.610 -19.235 -11.177 1.00 88.50 177 PHE A N 1
ATOM 1404 C CA . PHE A 1 177 ? 28.016 -18.113 -10.444 1.00 88.50 177 PHE A CA 1
ATOM 1405 C C . PHE A 1 177 ? 28.763 -16.798 -10.692 1.00 88.50 177 PHE A C 1
ATOM 1407 O O . PHE A 1 177 ? 28.125 -15.788 -10.994 1.00 88.50 177 PHE A O 1
ATOM 1414 N N . LEU A 1 178 ? 30.096 -16.804 -10.602 1.00 80.06 178 LEU A N 1
ATOM 1415 C CA . LEU A 1 178 ? 30.911 -15.613 -10.859 1.00 80.06 178 LEU A CA 1
ATOM 1416 C C . LEU A 1 178 ? 30.700 -15.104 -12.288 1.00 80.06 178 LEU A C 1
ATOM 1418 O O . LEU A 1 178 ? 30.463 -13.916 -12.488 1.00 80.06 178 LEU A O 1
ATOM 1422 N N . GLU A 1 179 ? 30.665 -16.006 -13.267 1.00 70.69 179 GLU A N 1
ATOM 1423 C CA . GLU A 1 179 ? 30.387 -15.681 -14.670 1.00 70.69 179 GLU A CA 1
ATOM 1424 C C . GLU A 1 179 ? 28.961 -15.137 -14.864 1.00 70.69 179 GLU A C 1
ATOM 1426 O O . GLU A 1 179 ? 28.764 -14.112 -15.523 1.00 70.69 179 GLU A O 1
ATOM 1431 N N . TYR A 1 180 ? 27.962 -15.760 -14.227 1.0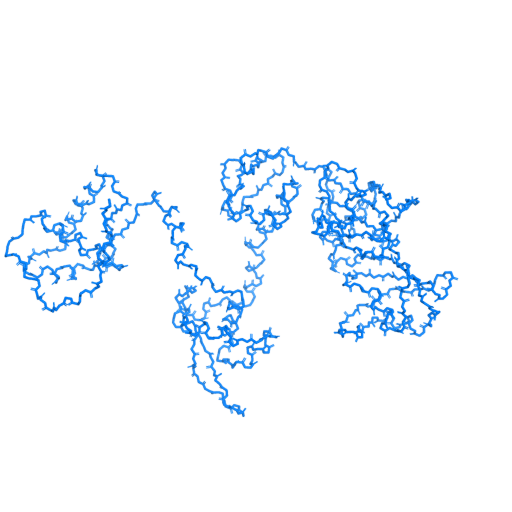0 73.38 180 TYR A N 1
ATOM 1432 C CA . TYR A 1 180 ? 26.561 -15.334 -14.291 1.00 73.38 180 TYR A CA 1
ATOM 1433 C C . TYR A 1 180 ? 26.356 -13.916 -13.734 1.00 73.38 180 TYR A C 1
ATOM 1435 O O . TYR A 1 180 ? 25.577 -13.138 -14.293 1.00 73.38 180 TYR A O 1
ATOM 1443 N N . PHE A 1 181 ? 27.059 -13.560 -12.653 1.00 75.62 181 PHE A N 1
ATOM 1444 C CA . PHE A 1 181 ? 26.993 -12.232 -12.028 1.00 75.62 181 PHE A CA 1
ATOM 1445 C C . PHE A 1 181 ? 28.090 -11.264 -12.488 1.00 75.62 181 PHE A C 1
ATOM 1447 O O . PHE A 1 181 ? 28.077 -10.108 -12.067 1.00 75.62 181 PHE A O 1
ATOM 1454 N N . LYS A 1 182 ? 28.976 -11.695 -13.396 1.00 74.62 182 LYS A N 1
ATOM 1455 C CA . LYS A 1 182 ? 30.111 -10.918 -13.921 1.00 74.62 182 LYS A CA 1
ATOM 1456 C C . LYS A 1 182 ? 31.039 -10.391 -12.821 1.00 74.62 182 LYS A C 1
ATOM 1458 O O . LYS A 1 182 ? 31.419 -9.222 -12.828 1.00 74.62 182 LYS A O 1
ATOM 1463 N N . LEU A 1 183 ? 31.370 -11.257 -11.872 1.00 76.44 183 LEU A N 1
ATOM 1464 C CA . LEU A 1 183 ? 32.298 -10.988 -10.776 1.00 76.44 183 LEU A CA 1
ATOM 1465 C C . LEU A 1 183 ? 33.641 -11.651 -11.090 1.00 76.44 183 LEU A C 1
ATOM 1467 O O . LEU A 1 183 ? 33.659 -12.759 -11.624 1.00 76.44 183 LEU A O 1
ATOM 1471 N N . ASN A 1 184 ? 34.759 -11.010 -10.745 1.00 74.31 184 ASN A N 1
ATOM 1472 C CA . ASN A 1 184 ? 36.072 -11.646 -10.882 1.00 74.31 184 ASN A CA 1
ATOM 1473 C C . ASN A 1 184 ? 36.335 -12.564 -9.687 1.00 74.31 184 ASN A C 1
ATOM 1475 O O . ASN A 1 184 ? 36.892 -13.650 -9.833 1.00 74.31 184 ASN A O 1
ATOM 1479 N N . THR A 1 185 ? 35.910 -12.136 -8.496 1.00 85.00 185 THR A N 1
ATOM 1480 C CA . THR A 1 185 ? 36.016 -12.908 -7.258 1.00 85.00 185 THR A CA 1
ATOM 1481 C C . THR A 1 185 ? 34.795 -12.695 -6.365 1.00 85.00 185 THR A C 1
ATOM 1483 O O . THR A 1 185 ? 34.039 -11.739 -6.526 1.00 85.00 185 THR A O 1
ATOM 1486 N N . LEU A 1 186 ? 34.612 -13.553 -5.358 1.00 84.62 186 LEU A N 1
ATOM 1487 C CA . LEU A 1 186 ? 33.559 -13.364 -4.352 1.00 84.62 186 LEU A CA 1
ATOM 1488 C C . LEU A 1 186 ? 33.758 -12.110 -3.489 1.00 84.62 186 LEU A C 1
ATOM 1490 O O . LEU A 1 186 ? 32.793 -11.619 -2.908 1.00 84.62 186 LEU A O 1
ATOM 1494 N N . ALA A 1 187 ? 34.979 -11.572 -3.417 1.00 82.69 187 ALA A N 1
ATOM 1495 C CA . ALA A 1 187 ? 35.250 -10.323 -2.711 1.00 82.69 187 ALA A CA 1
ATOM 1496 C C . ALA A 1 187 ? 34.630 -9.100 -3.412 1.00 82.69 187 ALA A C 1
ATOM 1498 O O . ALA A 1 187 ? 34.429 -8.076 -2.762 1.00 82.69 187 ALA A O 1
ATOM 1499 N N . ASP A 1 188 ? 34.275 -9.229 -4.697 1.00 79.75 188 ASP A N 1
ATOM 1500 C CA . ASP A 1 188 ? 33.594 -8.189 -5.477 1.00 79.75 188 ASP A CA 1
ATOM 1501 C C . ASP A 1 188 ? 32.095 -8.089 -5.136 1.00 79.75 188 ASP A C 1
ATOM 1503 O O . ASP A 1 188 ? 31.389 -7.223 -5.659 1.00 79.75 188 ASP A O 1
ATOM 1507 N N . LEU A 1 189 ? 31.574 -8.977 -4.276 1.00 81.75 189 LEU A N 1
ATOM 1508 C CA . LEU A 1 189 ? 30.194 -8.888 -3.816 1.00 81.75 189 LEU A CA 1
ATOM 1509 C C . LEU A 1 189 ? 29.980 -7.592 -3.015 1.00 81.75 189 LEU A C 1
ATOM 1511 O O . LEU A 1 189 ? 30.748 -7.306 -2.092 1.00 81.75 189 LEU A O 1
ATOM 1515 N N . PRO A 1 190 ? 28.902 -6.832 -3.292 1.00 76.62 190 PRO A N 1
ATOM 1516 C CA . PRO A 1 190 ? 28.628 -5.578 -2.601 1.00 76.62 190 PRO A CA 1
ATOM 1517 C C . PRO A 1 190 ? 28.583 -5.756 -1.083 1.00 76.62 190 PRO A C 1
ATOM 1519 O O . PRO A 1 190 ? 27.934 -6.679 -0.577 1.00 76.62 190 PRO A O 1
ATOM 1522 N N . LYS A 1 191 ? 29.207 -4.848 -0.328 1.00 78.38 191 LYS A N 1
ATOM 1523 C CA . LYS A 1 191 ? 29.081 -4.863 1.137 1.00 78.38 191 LYS A CA 1
ATOM 1524 C C . LYS A 1 191 ? 27.676 -4.418 1.543 1.00 78.38 191 LYS A C 1
ATOM 1526 O O . LYS A 1 191 ? 27.092 -3.549 0.909 1.00 78.38 191 LYS A O 1
ATOM 1531 N N . LEU A 1 192 ? 27.147 -4.928 2.660 1.00 64.62 192 LEU A N 1
ATOM 1532 C CA . LEU A 1 192 ? 25.803 -4.575 3.169 1.00 64.62 192 LEU A CA 1
ATOM 1533 C C . LEU A 1 192 ? 25.535 -3.056 3.229 1.00 64.62 192 LEU A C 1
ATOM 1535 O O . LEU A 1 192 ? 24.445 -2.615 2.876 1.00 64.62 192 LEU A O 1
ATOM 1539 N N . ARG A 1 193 ? 26.538 -2.249 3.606 1.00 57.97 193 ARG A N 1
ATOM 1540 C CA . ARG A 1 193 ? 26.436 -0.775 3.628 1.00 57.97 193 ARG A CA 1
ATOM 1541 C C . ARG A 1 193 ? 26.348 -0.158 2.227 1.00 57.97 193 ARG A C 1
ATOM 1543 O O . ARG A 1 193 ? 25.595 0.785 2.025 1.00 57.97 193 ARG A O 1
ATOM 1550 N N . GLU A 1 194 ? 27.077 -0.709 1.262 1.00 57.91 194 GLU A N 1
ATOM 1551 C CA . GLU A 1 194 ? 27.032 -0.285 -0.142 1.00 57.91 194 GLU A CA 1
ATOM 1552 C C . GLU A 1 194 ? 25.714 -0.712 -0.796 1.00 57.91 194 GLU A C 1
ATOM 1554 O O . GLU A 1 194 ? 25.161 0.046 -1.579 1.00 57.91 194 GLU A O 1
ATOM 1559 N N . ILE A 1 195 ? 25.140 -1.860 -0.416 1.00 56.84 195 ILE A N 1
ATOM 1560 C CA . ILE A 1 195 ? 23.795 -2.278 -0.847 1.00 56.84 195 ILE A CA 1
ATOM 1561 C C . ILE A 1 195 ? 22.743 -1.281 -0.355 1.00 56.84 195 ILE A C 1
ATOM 1563 O O . ILE A 1 195 ? 21.897 -0.853 -1.135 1.00 56.84 195 ILE A O 1
ATOM 1567 N N . GLU A 1 196 ? 22.799 -0.871 0.916 1.00 50.91 196 GLU A N 1
ATOM 1568 C CA . GLU A 1 196 ? 21.890 0.150 1.454 1.00 50.91 196 GLU A CA 1
ATOM 1569 C C . GLU A 1 196 ? 22.020 1.497 0.734 1.00 50.91 196 GLU A C 1
ATOM 1571 O O . GLU A 1 196 ? 21.029 2.216 0.611 1.00 50.91 196 GLU A O 1
ATOM 1576 N N . GLN A 1 197 ? 23.217 1.832 0.253 1.00 51.62 197 GLN A N 1
ATOM 1577 C CA . GLN A 1 197 ? 23.496 3.066 -0.473 1.00 51.62 197 GLN A CA 1
ATOM 1578 C C . GLN A 1 197 ? 23.083 2.972 -1.953 1.00 51.62 197 GLN A C 1
ATOM 1580 O O . GLN A 1 197 ? 22.388 3.850 -2.444 1.00 51.62 197 GLN A O 1
ATOM 1585 N N . ILE A 1 198 ? 23.348 1.855 -2.635 1.00 51.22 198 ILE A N 1
ATOM 1586 C CA . ILE A 1 198 ? 22.891 1.569 -4.009 1.00 51.22 198 ILE A CA 1
ATOM 1587 C C . ILE A 1 198 ? 21.357 1.497 -4.086 1.00 51.22 198 ILE A C 1
ATOM 1589 O O . ILE A 1 198 ? 20.754 1.981 -5.046 1.00 51.22 198 ILE A O 1
ATOM 1593 N N . LEU A 1 199 ? 20.702 0.934 -3.062 1.00 47.84 199 LEU A N 1
ATOM 1594 C CA . LEU A 1 199 ? 19.239 0.919 -2.951 1.00 47.84 199 LEU A CA 1
ATOM 1595 C C . LEU A 1 199 ? 18.645 2.321 -2.754 1.00 47.84 199 LEU A C 1
ATOM 1597 O O . LEU A 1 199 ? 17.488 2.530 -3.129 1.00 47.84 199 LEU A O 1
ATOM 1601 N N . LYS A 1 200 ? 19.420 3.254 -2.186 1.00 50.06 200 LYS A N 1
ATOM 1602 C CA . LYS A 1 200 ? 19.051 4.667 -2.034 1.00 50.06 200 LYS A CA 1
ATOM 1603 C C . LYS A 1 200 ? 19.369 5.496 -3.287 1.00 50.06 200 LYS A C 1
ATOM 1605 O O . LYS A 1 200 ? 18.562 6.345 -3.633 1.00 50.06 200 LYS A O 1
ATOM 1610 N N . ASP A 1 201 ? 20.459 5.217 -4.008 1.00 48.19 201 ASP A N 1
ATOM 1611 C CA . ASP A 1 201 ? 21.079 6.239 -4.869 1.00 48.19 201 ASP A CA 1
ATOM 1612 C C . ASP A 1 201 ? 20.788 6.212 -6.383 1.00 48.19 201 ASP A C 1
ATOM 1614 O O . ASP A 1 201 ? 21.154 7.188 -7.033 1.00 48.19 201 ASP A O 1
ATOM 1618 N N . SER A 1 202 ? 20.171 5.205 -7.025 1.00 51.12 202 SER A N 1
ATOM 1619 C CA . SER A 1 202 ? 20.093 5.301 -8.513 1.00 51.12 202 SER A CA 1
ATOM 1620 C C . SER A 1 202 ? 18.909 4.697 -9.261 1.00 51.12 202 SER A C 1
ATOM 1622 O O . SER A 1 202 ? 18.389 5.360 -10.152 1.00 51.12 202 SER A O 1
ATOM 1624 N N . ASP A 1 203 ? 18.406 3.512 -8.927 1.00 45.78 203 ASP A N 1
ATOM 1625 C CA . ASP A 1 203 ? 17.404 2.870 -9.802 1.00 45.78 203 ASP A CA 1
ATOM 1626 C C . ASP A 1 203 ? 16.008 2.788 -9.188 1.00 45.78 203 ASP A C 1
ATOM 1628 O O . ASP A 1 203 ? 14.995 3.011 -9.855 1.00 45.78 203 ASP A O 1
ATOM 1632 N N . THR A 1 204 ? 15.938 2.496 -7.893 1.00 41.31 204 THR A N 1
ATOM 1633 C CA . THR A 1 204 ? 14.667 2.282 -7.199 1.00 41.31 204 THR A CA 1
ATOM 1634 C C . THR A 1 204 ? 13.931 3.600 -6.979 1.00 41.31 204 THR A C 1
ATOM 1636 O O . THR A 1 204 ? 12.729 3.669 -7.227 1.00 41.31 204 THR A O 1
ATOM 1639 N N . GLU A 1 205 ? 14.628 4.667 -6.576 1.00 44.59 205 GLU A N 1
ATOM 1640 C CA . GLU A 1 205 ? 14.011 5.988 -6.407 1.00 44.59 205 GLU A CA 1
ATOM 1641 C C . GLU A 1 205 ? 13.535 6.585 -7.739 1.00 44.59 205 GLU A C 1
ATOM 1643 O O . GLU A 1 205 ? 12.415 7.100 -7.800 1.00 44.59 205 GLU A O 1
ATOM 1648 N N . MET A 1 206 ? 14.316 6.445 -8.820 1.00 48.09 206 MET A N 1
ATOM 1649 C CA . MET A 1 206 ? 13.933 6.922 -10.157 1.00 48.09 206 MET A CA 1
ATOM 1650 C C . MET A 1 206 ? 12.715 6.173 -10.717 1.00 48.09 206 MET A C 1
ATOM 1652 O O . MET A 1 206 ? 11.745 6.812 -11.122 1.00 48.09 206 MET A O 1
ATOM 1656 N N . LEU A 1 207 ? 12.692 4.836 -10.652 1.00 45.25 207 LEU A N 1
ATOM 1657 C CA . LEU A 1 207 ? 11.537 4.036 -11.094 1.00 45.25 207 LEU A CA 1
ATOM 1658 C C . LEU A 1 207 ? 10.284 4.300 -10.244 1.00 45.25 207 LEU A C 1
ATOM 1660 O O . LEU A 1 207 ? 9.160 4.337 -10.753 1.00 45.25 207 LEU A O 1
ATOM 1664 N N . ILE A 1 208 ? 10.454 4.503 -8.931 1.00 50.12 208 ILE A N 1
ATOM 1665 C CA . ILE A 1 208 ? 9.353 4.894 -8.042 1.00 50.12 208 ILE A CA 1
ATOM 1666 C C . ILE A 1 208 ? 8.796 6.261 -8.450 1.00 50.12 208 ILE A C 1
ATOM 1668 O O . ILE A 1 208 ? 7.574 6.435 -8.409 1.00 50.12 208 ILE A O 1
ATOM 1672 N N . LYS A 1 209 ? 9.663 7.201 -8.839 1.00 56.69 209 LYS A N 1
ATOM 1673 C CA . LYS A 1 209 ? 9.292 8.554 -9.257 1.00 56.69 209 LYS A CA 1
ATOM 1674 C C . LYS A 1 209 ? 8.522 8.565 -10.581 1.00 56.69 209 LYS A C 1
ATOM 1676 O O . LYS A 1 209 ? 7.394 9.049 -10.588 1.00 56.69 209 LYS A O 1
ATOM 1681 N N . GLU A 1 210 ? 9.040 7.939 -11.637 1.00 59.59 210 GLU A N 1
ATOM 1682 C CA . GLU A 1 210 ? 8.385 7.869 -12.960 1.00 59.59 210 GLU A CA 1
ATOM 1683 C C . GLU A 1 210 ? 6.982 7.231 -12.872 1.00 59.59 210 GLU A C 1
ATOM 1685 O O . GLU A 1 210 ? 5.992 7.738 -13.405 1.00 59.59 210 GLU A O 1
ATOM 1690 N N . ARG A 1 211 ? 6.853 6.135 -12.111 1.00 60.72 211 ARG A N 1
ATOM 1691 C CA . ARG A 1 211 ? 5.560 5.479 -11.858 1.00 60.72 211 ARG A CA 1
ATOM 1692 C C . ARG A 1 211 ? 4.575 6.377 -11.109 1.00 60.72 211 ARG A C 1
ATOM 1694 O O . ARG A 1 211 ? 3.370 6.311 -11.369 1.00 60.72 211 ARG A O 1
ATOM 1701 N N . ASN A 1 212 ? 5.058 7.144 -10.130 1.00 60.16 212 ASN A N 1
ATOM 1702 C CA . ASN A 1 212 ? 4.217 8.089 -9.401 1.00 60.16 212 ASN A CA 1
ATOM 1703 C C . ASN A 1 212 ? 3.735 9.195 -10.339 1.00 60.16 212 ASN A C 1
ATOM 1705 O O . ASN A 1 212 ? 2.538 9.430 -10.370 1.00 60.16 212 ASN A O 1
ATOM 1709 N N . GLU A 1 213 ? 4.605 9.753 -11.181 1.00 64.62 213 GLU A N 1
ATOM 1710 C CA . GLU A 1 213 ? 4.256 10.799 -12.153 1.00 64.62 213 GLU A CA 1
ATOM 1711 C C . GLU A 1 213 ? 3.181 10.326 -13.154 1.00 64.62 213 GLU A C 1
ATOM 1713 O O . GLU A 1 213 ? 2.186 11.019 -13.374 1.00 64.62 213 GLU A O 1
ATOM 1718 N N . ILE A 1 214 ? 3.290 9.099 -13.684 1.00 65.69 214 ILE A N 1
ATOM 1719 C CA . ILE A 1 214 ? 2.263 8.505 -14.568 1.00 65.69 214 ILE A CA 1
ATOM 1720 C C . ILE A 1 214 ? 0.936 8.282 -13.830 1.00 65.69 214 ILE A C 1
ATOM 1722 O O . ILE A 1 214 ? -0.142 8.493 -14.393 1.00 65.69 214 ILE A O 1
ATOM 1726 N N . SER A 1 215 ? 0.997 7.839 -12.572 1.00 64.19 215 SER A N 1
ATOM 1727 C CA . SER A 1 215 ? -0.196 7.667 -11.738 1.00 64.19 215 SER A CA 1
ATOM 1728 C C . SER A 1 215 ? -0.845 9.009 -11.387 1.00 64.19 215 SER A C 1
ATOM 1730 O O . SER A 1 215 ? -2.071 9.096 -11.384 1.00 64.19 215 SER A O 1
ATOM 1732 N N . ASP A 1 216 ? -0.040 10.034 -11.112 1.00 64.12 216 ASP A N 1
ATOM 1733 C CA . ASP A 1 216 ? -0.466 11.380 -10.721 1.00 64.12 216 ASP A CA 1
ATOM 1734 C C . ASP A 1 216 ? -1.074 12.154 -11.901 1.00 64.12 216 ASP A C 1
ATOM 1736 O O . ASP A 1 216 ? -1.958 12.984 -11.699 1.00 64.12 216 ASP A O 1
ATOM 1740 N N . CYS A 1 217 ? -0.682 11.831 -13.139 1.00 62.75 217 CYS A N 1
ATOM 1741 C CA . CYS A 1 217 ? -1.330 12.317 -14.363 1.00 62.75 217 CYS A CA 1
ATOM 1742 C C . CYS A 1 217 ? -2.672 11.612 -14.671 1.00 62.75 217 CYS A C 1
ATOM 1744 O O . CYS A 1 217 ? -3.215 11.773 -15.763 1.00 62.75 217 CYS A O 1
ATOM 1746 N N . GLY A 1 218 ? -3.188 10.766 -13.768 1.00 60.72 218 GLY A N 1
ATOM 1747 C CA . GLY A 1 218 ? -4.480 10.078 -13.918 1.00 60.72 218 GLY A CA 1
ATOM 1748 C C . GLY A 1 218 ? -4.485 8.896 -14.899 1.00 60.72 218 GLY A C 1
ATOM 1749 O O . GLY A 1 218 ? -5.475 8.171 -14.985 1.00 60.72 218 GLY A O 1
ATOM 1750 N N . ILE A 1 219 ? -3.366 8.630 -15.582 1.00 63.69 219 ILE A N 1
ATOM 1751 C CA . ILE A 1 219 ? -3.255 7.704 -16.725 1.00 63.69 219 ILE A CA 1
ATOM 1752 C C . ILE A 1 219 ? -3.595 6.256 -16.349 1.00 63.69 219 ILE A C 1
ATOM 1754 O O . ILE A 1 219 ? -4.321 5.565 -17.064 1.00 63.69 219 ILE A O 1
ATOM 1758 N N . ALA A 1 220 ? -3.012 5.755 -15.259 1.00 64.56 220 ALA A N 1
ATOM 1759 C CA . ALA A 1 220 ? -3.092 4.349 -14.873 1.00 64.56 220 ALA A CA 1
ATOM 1760 C C . ALA A 1 220 ? -2.855 4.170 -13.367 1.00 64.56 220 ALA A C 1
ATOM 1762 O O . ALA A 1 220 ? -2.335 5.052 -12.688 1.00 64.56 220 ALA A O 1
ATOM 1763 N N . SER A 1 221 ? -3.266 3.039 -12.784 1.00 67.56 221 SER A N 1
ATOM 1764 C CA . SER A 1 221 ? -2.826 2.691 -11.418 1.00 67.56 221 SER A CA 1
ATOM 1765 C C . SER A 1 221 ? -1.318 2.451 -11.386 1.00 67.56 221 SER A C 1
ATOM 1767 O O . SER A 1 221 ? -0.776 2.039 -12.401 1.00 67.56 221 SER A O 1
ATOM 1769 N N . ARG A 1 222 ? -0.647 2.604 -10.233 1.00 68.31 222 ARG A N 1
ATOM 1770 C CA . ARG A 1 222 ? 0.797 2.301 -10.103 1.00 68.31 222 ARG A CA 1
ATOM 1771 C C . ARG A 1 222 ? 1.187 0.955 -10.738 1.00 68.31 222 ARG A C 1
ATOM 1773 O O . ARG A 1 222 ? 2.085 0.909 -11.562 1.00 68.31 222 ARG A O 1
ATOM 1780 N N . ARG A 1 223 ? 0.436 -0.116 -10.451 1.00 66.69 223 ARG A N 1
ATOM 1781 C CA . ARG A 1 223 ? 0.672 -1.462 -11.021 1.00 66.69 223 ARG A CA 1
ATOM 1782 C C . ARG A 1 223 ? 0.442 -1.541 -12.530 1.00 66.69 223 ARG A C 1
ATOM 1784 O O . ARG A 1 223 ? 1.016 -2.384 -13.208 1.00 66.69 223 ARG A O 1
ATOM 1791 N N . GLN A 1 224 ? -0.466 -0.730 -13.054 1.00 68.12 224 GLN A N 1
ATOM 1792 C CA . GLN A 1 224 ? -0.744 -0.678 -14.483 1.00 68.12 224 GLN A CA 1
ATOM 1793 C C . GLN A 1 224 ? 0.258 0.227 -15.206 1.00 68.12 224 GLN A C 1
ATOM 1795 O O . GLN A 1 224 ? 0.645 -0.106 -16.318 1.00 68.12 224 GLN A O 1
ATOM 1800 N N . ALA A 1 225 ? 0.738 1.291 -14.559 1.00 68.81 225 ALA A N 1
ATOM 1801 C CA . ALA A 1 225 ? 1.876 2.082 -15.007 1.00 68.81 225 ALA A CA 1
ATOM 1802 C C . ALA A 1 225 ? 3.127 1.199 -15.114 1.00 68.81 225 ALA A C 1
ATOM 1804 O O . ALA A 1 225 ? 3.752 1.207 -16.165 1.00 68.81 225 ALA A O 1
ATOM 1805 N N . ASP A 1 226 ? 3.391 0.329 -14.128 1.00 66.31 226 ASP A N 1
ATOM 1806 C CA . ASP A 1 226 ? 4.476 -0.666 -14.197 1.00 66.31 226 ASP A CA 1
ATOM 1807 C C . ASP A 1 226 ? 4.364 -1.556 -15.449 1.00 66.31 226 ASP A C 1
ATOM 1809 O O . ASP A 1 226 ? 5.341 -1.766 -16.164 1.00 66.31 226 ASP A O 1
ATOM 1813 N N . LYS A 1 227 ? 3.156 -2.041 -15.773 1.00 68.75 227 LYS A N 1
ATOM 1814 C CA . LYS A 1 227 ? 2.912 -2.850 -16.983 1.00 68.75 227 LYS A CA 1
ATOM 1815 C C . LYS A 1 227 ? 3.085 -2.057 -18.282 1.00 68.75 227 LYS A C 1
ATOM 1817 O O . LYS A 1 227 ? 3.518 -2.621 -19.283 1.00 68.75 227 LYS A O 1
ATOM 1822 N N . LEU A 1 228 ? 2.695 -0.784 -18.291 1.00 68.19 228 LEU A N 1
ATOM 1823 C CA . LEU A 1 228 ? 2.795 0.086 -19.465 1.00 68.19 228 LEU A CA 1
ATOM 1824 C C . LEU A 1 228 ? 4.246 0.503 -19.730 1.00 68.19 228 LEU A C 1
ATOM 1826 O O . LEU A 1 228 ? 4.672 0.456 -20.883 1.00 68.19 228 LEU A O 1
ATOM 1830 N N . LEU A 1 229 ? 4.994 0.832 -18.672 1.00 66.38 229 LEU A N 1
ATOM 1831 C CA . LEU A 1 229 ? 6.432 1.102 -18.710 1.00 66.38 229 LEU A CA 1
ATOM 1832 C C . LEU A 1 229 ? 7.201 -0.135 -19.185 1.00 66.38 229 LEU A C 1
ATOM 1834 O O . LEU A 1 229 ? 7.905 -0.070 -20.186 1.00 66.38 229 LEU A O 1
ATOM 1838 N N . ALA A 1 230 ? 6.979 -1.296 -18.557 1.00 64.81 230 ALA A N 1
ATOM 1839 C CA . ALA A 1 230 ? 7.628 -2.550 -18.953 1.00 64.81 230 ALA A CA 1
ATOM 1840 C C . ALA A 1 230 ? 7.299 -2.981 -20.395 1.00 64.81 230 ALA A C 1
ATOM 1842 O O . ALA A 1 230 ? 8.068 -3.709 -21.017 1.00 64.81 230 ALA A O 1
ATOM 1843 N N . GLY A 1 231 ? 6.150 -2.551 -20.924 1.00 64.75 231 GLY A N 1
ATOM 1844 C CA . GLY A 1 231 ? 5.726 -2.822 -22.295 1.00 64.75 231 GLY A CA 1
ATOM 1845 C C . GLY A 1 231 ? 6.180 -1.791 -23.333 1.00 64.75 231 GLY A C 1
ATOM 1846 O O . GLY A 1 231 ? 5.774 -1.931 -24.486 1.00 64.75 231 GLY A O 1
ATOM 1847 N N . GLY A 1 232 ? 6.931 -0.747 -22.954 1.00 65.94 232 GLY A N 1
ATOM 1848 C CA . GLY A 1 232 ? 7.349 0.333 -23.862 1.00 65.94 232 GLY A CA 1
ATOM 1849 C C . GLY A 1 232 ? 6.183 1.150 -24.435 1.00 65.94 232 GLY A C 1
ATOM 1850 O O . GLY A 1 232 ? 6.279 1.697 -25.530 1.00 65.94 232 GLY A O 1
ATOM 1851 N N . LYS A 1 233 ? 5.042 1.195 -23.734 1.00 65.88 233 LYS A N 1
ATOM 1852 C CA . LYS A 1 233 ? 3.779 1.778 -24.233 1.00 65.88 233 LYS A CA 1
ATOM 1853 C C . LYS A 1 233 ? 3.590 3.260 -23.888 1.00 65.88 233 LYS A C 1
ATOM 1855 O O . LYS A 1 233 ? 2.522 3.816 -24.164 1.00 65.88 233 LYS A O 1
ATOM 1860 N N . ILE A 1 234 ? 4.592 3.875 -23.262 1.00 64.75 234 ILE A N 1
ATOM 1861 C CA . ILE A 1 234 ? 4.595 5.273 -22.829 1.00 64.75 234 ILE A CA 1
ATOM 1862 C C . ILE A 1 234 ? 5.705 6.008 -23.581 1.00 64.75 234 ILE A C 1
ATOM 1864 O O . ILE A 1 234 ? 6.869 5.614 -23.525 1.00 64.75 234 ILE A O 1
ATOM 1868 N N . LEU A 1 235 ? 5.330 7.077 -24.280 1.00 60.38 235 LEU A N 1
ATOM 1869 C CA . LEU A 1 235 ? 6.251 8.036 -24.874 1.00 60.38 235 LEU A CA 1
ATOM 1870 C C . LEU A 1 235 ? 6.199 9.327 -24.055 1.00 60.38 235 LEU A C 1
ATOM 1872 O O . LEU A 1 235 ? 5.118 9.763 -23.663 1.00 60.38 235 LEU A O 1
ATOM 1876 N N . VAL A 1 236 ? 7.336 9.975 -23.852 1.00 61.97 236 VAL A N 1
ATOM 1877 C CA . VAL A 1 236 ? 7.415 11.346 -23.334 1.00 61.97 236 VAL A CA 1
ATOM 1878 C C . VAL A 1 236 ? 8.109 12.170 -24.404 1.00 61.97 236 VAL A C 1
ATOM 1880 O O . VAL A 1 236 ? 9.168 11.785 -24.890 1.00 61.97 236 VAL A O 1
ATOM 1883 N N . ASN A 1 237 ? 7.472 13.253 -24.851 1.00 55.81 237 ASN A N 1
ATOM 1884 C CA . ASN A 1 237 ? 7.951 14.085 -25.958 1.00 55.81 237 ASN A CA 1
ATOM 1885 C C . ASN A 1 237 ? 8.304 13.262 -27.211 1.00 55.81 237 ASN A C 1
ATOM 1887 O O . ASN A 1 237 ? 9.321 13.488 -27.854 1.00 55.81 237 ASN A O 1
ATOM 1891 N N . HIS A 1 238 ? 7.447 12.291 -27.553 1.00 53.16 238 HIS A N 1
ATOM 1892 C CA . HIS A 1 238 ? 7.603 11.379 -28.697 1.00 53.16 238 HIS A CA 1
ATOM 1893 C C . HIS A 1 238 ? 8.773 10.375 -28.615 1.00 53.16 238 HIS A C 1
ATOM 1895 O O . HIS A 1 238 ? 8.890 9.532 -29.503 1.00 53.16 238 HIS A O 1
ATOM 1901 N N . ALA A 1 239 ? 9.567 10.375 -27.541 1.00 51.53 239 ALA A N 1
ATOM 1902 C CA . ALA A 1 239 ? 10.575 9.352 -27.274 1.00 51.53 239 ALA A CA 1
ATOM 1903 C C . ALA A 1 239 ? 9.997 8.235 -26.392 1.00 51.53 239 ALA A C 1
ATOM 1905 O O . ALA A 1 239 ? 9.291 8.516 -25.423 1.00 51.53 239 ALA A O 1
ATOM 1906 N N . VAL A 1 240 ? 10.293 6.968 -26.710 1.00 55.38 240 VAL A N 1
ATOM 1907 C CA . VAL A 1 240 ? 9.951 5.836 -25.833 1.00 55.38 240 VAL A CA 1
ATOM 1908 C C . VAL A 1 240 ? 10.693 6.010 -24.515 1.00 55.38 240 VAL A C 1
ATOM 1910 O O . VAL A 1 240 ? 11.917 6.126 -24.502 1.00 55.38 240 VAL A O 1
ATOM 1913 N N . VAL A 1 241 ? 9.954 6.009 -23.406 1.00 56.16 241 VAL A N 1
ATOM 1914 C CA . VAL A 1 241 ? 10.560 5.939 -22.075 1.00 56.16 241 VAL A CA 1
ATOM 1915 C C . VAL A 1 241 ? 10.944 4.480 -21.826 1.00 56.16 241 VAL A C 1
ATOM 1917 O O . VAL A 1 241 ? 10.190 3.718 -21.228 1.00 56.16 241 VAL A O 1
ATOM 1920 N N . ASP A 1 242 ? 12.086 4.063 -22.375 1.00 50.72 242 ASP A N 1
ATOM 1921 C CA . ASP A 1 242 ? 12.766 2.798 -22.048 1.00 50.72 242 ASP A CA 1
ATOM 1922 C C . ASP A 1 242 ? 14.091 3.026 -21.293 1.00 50.72 242 ASP A C 1
ATOM 1924 O O . ASP A 1 242 ? 14.721 2.075 -20.823 1.00 50.72 242 ASP A O 1
ATOM 1928 N N . ARG A 1 243 ? 14.501 4.296 -21.147 1.00 41.00 243 ARG A N 1
ATOM 1929 C CA . ARG A 1 243 ? 15.720 4.725 -20.458 1.00 41.00 243 ARG A CA 1
ATOM 1930 C C . ARG A 1 243 ? 15.399 5.397 -19.132 1.00 41.00 243 ARG A C 1
ATOM 1932 O O . ARG A 1 243 ? 14.591 6.317 -19.063 1.00 41.00 243 ARG A O 1
ATOM 1939 N N . LYS A 1 244 ? 16.115 4.932 -18.109 1.00 44.84 244 LYS A N 1
ATOM 1940 C CA . LYS A 1 244 ? 16.119 5.440 -16.738 1.00 44.84 244 LYS A CA 1
ATOM 1941 C C . LYS A 1 244 ? 16.395 6.948 -16.706 1.00 44.84 244 LYS A C 1
ATOM 1943 O O . LYS A 1 244 ? 17.388 7.390 -17.285 1.00 44.84 244 LYS A O 1
ATOM 1948 N N . GLY A 1 245 ? 15.573 7.703 -15.975 1.00 45.56 245 GLY A N 1
ATOM 1949 C CA . GLY A 1 245 ? 15.922 9.049 -15.511 1.00 45.56 245 GLY A CA 1
ATOM 1950 C C . GLY A 1 245 ? 15.293 10.213 -16.278 1.00 45.56 245 GLY A C 1
ATOM 1951 O O . GLY A 1 245 ? 15.726 11.353 -16.090 1.00 45.56 245 GLY A O 1
ATOM 1952 N N . VAL A 1 246 ? 14.271 9.978 -17.108 1.00 47.34 246 VAL A N 1
ATOM 1953 C CA . VAL A 1 246 ? 13.515 11.082 -17.723 1.00 47.34 246 VAL A CA 1
ATOM 1954 C C . VAL A 1 246 ? 12.631 11.708 -16.644 1.00 47.34 246 VAL A C 1
ATOM 1956 O O . VAL A 1 246 ? 11.590 11.163 -16.291 1.00 47.34 246 VAL A O 1
ATOM 1959 N N . LYS A 1 247 ? 13.050 12.855 -16.094 1.00 48.03 247 LYS A N 1
ATOM 1960 C CA . LYS A 1 247 ? 12.181 13.673 -15.236 1.00 48.03 247 LYS A CA 1
ATOM 1961 C C . LYS A 1 247 ? 11.024 14.173 -16.093 1.00 48.03 247 LYS A C 1
ATOM 1963 O O . LYS A 1 247 ? 11.260 14.979 -16.986 1.00 48.03 247 LYS A O 1
ATOM 1968 N N . ILE A 1 248 ? 9.810 13.713 -15.812 1.00 53.53 248 ILE A N 1
ATOM 1969 C CA . ILE A 1 248 ? 8.614 14.250 -16.446 1.00 53.53 248 ILE A CA 1
ATOM 1970 C C . ILE A 1 248 ? 8.206 15.469 -15.632 1.00 53.53 248 ILE A C 1
ATOM 1972 O O . ILE A 1 248 ? 7.889 15.355 -14.451 1.00 53.53 248 ILE A O 1
ATOM 1976 N N . VAL A 1 249 ? 8.215 16.643 -16.248 1.00 52.72 249 VAL A N 1
ATOM 1977 C CA . VAL A 1 249 ? 7.671 17.860 -15.658 1.00 52.72 249 VAL A CA 1
ATOM 1978 C C . VAL A 1 249 ? 6.187 17.937 -16.021 1.00 52.72 249 VAL A C 1
ATOM 1980 O O . VAL A 1 249 ? 5.843 18.193 -17.184 1.00 52.72 249 VAL A O 1
ATOM 1983 N N . PRO A 1 250 ? 5.275 17.709 -15.054 1.00 47.28 250 PRO A N 1
ATOM 1984 C CA . PRO A 1 250 ? 3.846 17.714 -15.326 1.00 47.28 250 PRO A CA 1
ATOM 1985 C C . PRO A 1 250 ? 3.413 19.079 -15.880 1.00 47.28 250 PRO A C 1
ATOM 1987 O O . PRO A 1 250 ? 3.691 20.114 -15.283 1.00 47.28 250 PRO A O 1
ATOM 1990 N N . GLY A 1 251 ? 2.739 19.086 -17.033 1.00 49.47 251 GLY A N 1
ATOM 1991 C CA . GLY A 1 251 ? 2.272 20.310 -17.698 1.00 49.47 251 GLY A CA 1
ATOM 1992 C C . GLY A 1 251 ? 3.249 20.929 -18.707 1.00 49.47 251 GLY A C 1
ATOM 1993 O O . GLY A 1 251 ? 2.804 21.728 -19.526 1.00 49.47 251 GLY A O 1
ATOM 1994 N N . ILE A 1 252 ? 4.525 20.526 -18.704 1.00 53.62 252 ILE A N 1
ATOM 1995 C CA . ILE A 1 252 ? 5.514 20.898 -19.734 1.00 53.62 252 ILE A CA 1
ATOM 1996 C C . ILE A 1 252 ? 5.705 19.737 -20.713 1.00 53.62 252 ILE A C 1
ATOM 1998 O O . ILE A 1 252 ? 5.612 19.919 -21.926 1.00 53.62 252 ILE A O 1
ATOM 2002 N N . ASP A 1 253 ? 5.918 18.531 -20.187 1.00 55.28 253 ASP A N 1
ATOM 2003 C CA . ASP A 1 253 ? 6.215 17.364 -21.007 1.00 55.28 253 ASP A CA 1
ATOM 2004 C C . ASP A 1 253 ? 4.956 16.707 -21.582 1.00 55.28 253 ASP A C 1
ATOM 2006 O O . ASP A 1 253 ? 3.955 16.465 -20.899 1.00 55.28 253 ASP A O 1
ATOM 2010 N N . LYS A 1 254 ? 5.018 16.364 -22.872 1.00 59.66 254 LYS A N 1
ATOM 2011 C CA . LYS A 1 254 ? 3.930 15.719 -23.608 1.00 59.66 254 LYS A CA 1
ATOM 2012 C C . LYS A 1 254 ? 4.011 14.206 -23.443 1.00 59.66 254 LYS A C 1
ATOM 2014 O O . LYS A 1 254 ? 4.750 13.528 -24.155 1.00 59.66 254 LYS A O 1
ATOM 2019 N N . ILE A 1 255 ? 3.205 13.666 -22.536 1.00 65.12 255 ILE A N 1
ATOM 2020 C CA . ILE A 1 255 ? 3.102 12.220 -22.320 1.00 65.12 255 ILE A CA 1
ATOM 2021 C C . ILE A 1 255 ? 2.125 11.623 -23.342 1.00 65.12 255 ILE A C 1
ATOM 2023 O O . ILE A 1 255 ? 1.021 12.132 -23.531 1.00 65.12 255 ILE A O 1
ATOM 2027 N N . ILE A 1 256 ? 2.501 10.534 -24.006 1.00 62.34 256 ILE A N 1
ATOM 2028 C CA . ILE A 1 256 ? 1.672 9.788 -24.956 1.00 62.34 256 ILE A CA 1
ATOM 2029 C C . ILE A 1 256 ? 1.595 8.343 -24.479 1.00 62.34 256 ILE A C 1
ATOM 2031 O O . ILE A 1 256 ? 2.613 7.671 -24.362 1.00 62.34 256 ILE A O 1
ATOM 2035 N N . VAL A 1 257 ? 0.392 7.831 -24.238 1.00 64.31 257 VAL A N 1
ATOM 2036 C CA . VAL A 1 257 ? 0.189 6.435 -23.827 1.00 64.31 257 VAL A CA 1
ATOM 2037 C C . VAL A 1 257 ? -0.667 5.731 -24.863 1.00 64.31 257 VAL A C 1
ATOM 2039 O O . VAL A 1 257 ? -1.753 6.205 -25.195 1.00 64.31 257 VAL A O 1
ATOM 2042 N N . ASN A 1 258 ? -0.171 4.616 -25.408 1.00 62.59 258 ASN A N 1
ATOM 2043 C CA . ASN A 1 258 ? -0.811 3.897 -26.521 1.00 62.59 258 ASN A CA 1
ATOM 2044 C C . ASN A 1 258 ? -1.182 4.821 -27.706 1.00 62.59 258 ASN A C 1
ATOM 2046 O O . ASN A 1 258 ? -2.277 4.725 -28.256 1.00 62.59 258 ASN A O 1
ATOM 2050 N N . GLY A 1 259 ? -0.308 5.772 -28.054 1.00 56.59 259 GLY A N 1
ATOM 2051 C CA . GLY A 1 259 ? -0.532 6.715 -29.160 1.00 56.59 259 GLY A CA 1
ATOM 2052 C C . GLY A 1 259 ? -1.472 7.891 -28.853 1.00 56.59 259 GLY A C 1
ATOM 2053 O O . GLY A 1 259 ? -1.671 8.741 -29.717 1.00 56.59 259 GLY A O 1
ATOM 2054 N N . ARG A 1 260 ? -2.028 7.998 -27.636 1.00 55.12 260 ARG A N 1
ATOM 2055 C CA . ARG A 1 260 ? -2.891 9.121 -27.226 1.00 55.12 260 ARG A CA 1
ATOM 2056 C C . ARG A 1 260 ? -2.154 10.084 -26.304 1.00 55.12 260 ARG A C 1
ATOM 2058 O O . ARG A 1 260 ? -1.597 9.664 -25.294 1.00 55.12 260 ARG A O 1
ATOM 2065 N N . VAL A 1 261 ? -2.180 11.374 -26.638 1.00 57.97 261 VAL A N 1
ATOM 2066 C CA . VAL A 1 261 ? -1.599 12.441 -25.808 1.00 57.97 261 VAL A CA 1
ATOM 2067 C C . VAL A 1 261 ? -2.401 12.583 -24.514 1.00 57.97 261 VAL A C 1
ATOM 2069 O O . VAL A 1 261 ? -3.605 12.839 -24.551 1.00 57.97 261 VAL A O 1
ATOM 2072 N N . VAL A 1 262 ? -1.729 12.453 -23.376 1.00 64.94 262 VAL A N 1
ATOM 2073 C CA . VAL A 1 262 ? -2.279 12.707 -22.047 1.00 64.94 262 VAL A CA 1
ATOM 2074 C C . VAL A 1 262 ? -2.186 14.207 -21.793 1.00 64.94 262 VAL A C 1
ATOM 2076 O O . VAL A 1 262 ? -1.100 14.772 -21.742 1.00 64.94 262 VAL A O 1
ATOM 2079 N N . LYS A 1 263 ? -3.339 14.872 -21.693 1.00 50.94 263 LYS A N 1
ATOM 2080 C CA . LYS A 1 263 ? -3.421 16.341 -21.702 1.00 50.94 263 LYS A CA 1
ATOM 2081 C C . LYS A 1 263 ? -3.538 17.011 -20.327 1.00 50.94 263 LYS A C 1
ATOM 2083 O O . LYS A 1 263 ? -3.652 18.231 -20.298 1.00 50.94 263 LYS A O 1
ATOM 2088 N N . LYS A 1 264 ? -3.559 16.294 -19.198 1.00 54.69 264 LYS A N 1
ATOM 2089 C CA . LYS A 1 264 ? -3.818 16.934 -17.894 1.00 54.69 264 LYS A CA 1
ATOM 2090 C C . LYS A 1 264 ? -2.971 16.379 -16.756 1.00 54.69 264 LYS A C 1
ATOM 2092 O O . LYS A 1 264 ? -3.012 15.189 -16.473 1.00 54.69 264 LYS A O 1
ATOM 2097 N N . VAL A 1 265 ? -2.322 17.294 -16.039 1.00 57.84 265 VAL A N 1
ATOM 2098 C CA . VAL A 1 265 ? -2.139 17.153 -14.593 1.00 57.84 265 VAL A CA 1
ATOM 2099 C C . VAL A 1 265 ? -3.536 17.300 -13.998 1.00 57.84 265 VAL A C 1
ATOM 2101 O O . VAL A 1 265 ? -4.172 18.346 -14.156 1.00 57.84 265 VAL A O 1
ATOM 2104 N N . GLU A 1 266 ? -4.087 16.232 -13.429 1.00 64.12 266 GLU A N 1
ATOM 2105 C CA . GLU A 1 266 ? -5.388 16.331 -12.773 1.00 64.12 266 GLU A CA 1
ATOM 2106 C C . GLU A 1 266 ? -5.284 17.305 -11.595 1.00 64.12 266 GLU A C 1
ATOM 2108 O O . GLU A 1 266 ? -4.318 17.268 -10.830 1.00 64.12 266 GLU A O 1
ATOM 2113 N N . LYS A 1 267 ? -6.282 18.185 -11.431 1.00 80.06 267 LYS A N 1
ATOM 2114 C CA . LYS A 1 267 ? -6.344 19.055 -10.251 1.00 80.06 267 LYS A CA 1
ATOM 2115 C C . LYS A 1 267 ? -6.332 18.171 -9.007 1.00 80.06 267 LYS A C 1
ATOM 2117 O O . LYS A 1 267 ? -7.085 17.193 -8.943 1.00 80.06 267 LYS A O 1
ATOM 2122 N N . LYS A 1 268 ? -5.496 18.506 -8.019 1.00 88.38 268 LYS A N 1
ATOM 2123 C CA . LYS A 1 268 ? -5.462 17.744 -6.771 1.00 88.38 268 LYS A CA 1
ATOM 2124 C C . LYS A 1 268 ? -6.822 17.823 -6.077 1.00 88.38 268 LYS A C 1
ATOM 2126 O O . LYS A 1 268 ? -7.414 18.895 -5.946 1.00 88.38 268 LYS A O 1
ATOM 2131 N N . LYS A 1 269 ? -7.341 16.671 -5.665 1.00 93.88 269 LYS A N 1
ATOM 2132 C CA . LYS A 1 269 ? -8.607 16.529 -4.945 1.00 93.88 269 LYS A CA 1
ATOM 2133 C C . LYS A 1 269 ? -8.343 15.953 -3.573 1.00 93.88 269 LYS A C 1
ATOM 2135 O O . LYS A 1 269 ? -7.574 15.008 -3.433 1.00 93.88 269 LYS A O 1
ATOM 2140 N N . TYR A 1 270 ? -9.048 16.483 -2.586 1.00 96.75 270 TYR A N 1
ATOM 2141 C CA . TYR A 1 270 ? -9.011 16.019 -1.208 1.00 96.75 270 TYR A CA 1
ATOM 2142 C C . TYR A 1 270 ? -10.445 15.963 -0.708 1.00 96.75 270 TYR A C 1
ATOM 2144 O O . TYR A 1 270 ? -11.128 16.988 -0.665 1.00 96.75 270 TYR A O 1
ATOM 2152 N N . LEU A 1 271 ? -10.922 14.764 -0.397 1.00 97.94 271 LEU A N 1
ATOM 2153 C CA . LEU A 1 271 ? -12.303 14.521 0.002 1.00 97.94 271 LEU A CA 1
ATOM 2154 C C . LEU A 1 271 ? -12.339 13.747 1.316 1.00 97.94 271 LEU A C 1
ATOM 2156 O O . LEU A 1 271 ? -11.422 12.985 1.632 1.00 97.94 271 LEU A O 1
ATOM 2160 N N . VAL A 1 272 ? -13.450 13.873 2.030 1.00 98.44 272 VAL A N 1
ATOM 2161 C CA . VAL A 1 272 ? -13.829 12.967 3.114 1.00 98.44 272 VAL A CA 1
ATOM 2162 C C . VAL A 1 272 ? -15.202 12.382 2.826 1.00 98.44 272 VAL A C 1
ATOM 2164 O O . VAL A 1 272 ? -16.137 13.105 2.495 1.00 98.44 272 VAL A O 1
ATOM 2167 N N . LEU A 1 273 ? -15.311 11.065 2.966 1.00 98.44 273 LEU A N 1
ATOM 2168 C CA . LEU A 1 273 ? -16.542 10.293 2.881 1.00 98.44 273 LEU A CA 1
ATOM 2169 C C . LEU A 1 273 ? -16.949 9.846 4.286 1.00 98.44 273 LEU A C 1
ATOM 2171 O O . LEU A 1 273 ? -16.123 9.310 5.031 1.00 98.44 273 LEU A O 1
ATOM 2175 N N . ASN A 1 274 ? -18.231 9.978 4.624 1.00 98.38 274 ASN A N 1
ATOM 2176 C CA . ASN A 1 274 ? -18.814 9.208 5.717 1.00 98.38 274 ASN A CA 1
ATOM 2177 C C . ASN A 1 274 ? -19.176 7.812 5.196 1.00 98.38 274 ASN A C 1
ATOM 2179 O O . ASN A 1 274 ? -20.288 7.582 4.715 1.00 98.38 274 ASN A O 1
ATOM 2183 N N . LYS A 1 275 ? -18.225 6.876 5.249 1.00 98.00 275 LYS A N 1
ATOM 2184 C CA . LYS A 1 275 ? -18.392 5.548 4.659 1.00 98.00 275 LYS A CA 1
ATOM 2185 C C . LYS A 1 275 ? -19.579 4.816 5.313 1.00 98.00 275 LYS A C 1
ATOM 2187 O O . LYS A 1 275 ? -19.578 4.637 6.537 1.00 98.00 275 LYS A O 1
ATOM 2192 N N . PRO A 1 276 ? -20.555 4.323 4.530 1.00 97.25 276 PRO A N 1
ATOM 2193 C CA . PRO A 1 276 ? -21.640 3.508 5.057 1.00 97.25 276 PRO A CA 1
ATOM 2194 C C . PRO A 1 276 ? -21.192 2.068 5.362 1.00 97.25 276 PRO A C 1
ATOM 2196 O O . PRO A 1 276 ? -20.099 1.605 5.005 1.00 97.25 276 PRO A O 1
ATOM 2199 N N . LYS A 1 277 ? -22.057 1.345 6.077 1.00 95.44 277 LYS A N 1
ATOM 2200 C CA . LYS A 1 277 ? -21.872 -0.080 6.376 1.00 95.44 277 LYS A CA 1
ATOM 2201 C C . LYS A 1 277 ? -22.097 -0.904 5.101 1.00 95.44 277 LYS A C 1
ATOM 2203 O O . LYS A 1 277 ? -22.768 -0.445 4.191 1.00 95.44 277 LYS A O 1
ATOM 2208 N N . ASN A 1 278 ? -21.565 -2.122 5.058 1.00 94.12 278 ASN A N 1
ATOM 2209 C CA . ASN A 1 278 ? -21.708 -3.104 3.975 1.00 94.12 278 ASN A CA 1
ATOM 2210 C C . ASN A 1 278 ? -20.985 -2.780 2.656 1.00 94.12 278 ASN A C 1
ATOM 2212 O O . ASN A 1 278 ? -20.988 -3.630 1.769 1.00 94.12 278 ASN A O 1
ATOM 2216 N N . VAL A 1 279 ? -20.264 -1.658 2.581 1.00 93.62 279 VAL A N 1
ATOM 2217 C CA . VAL A 1 279 ? -19.525 -1.202 1.390 1.00 93.62 279 VAL A CA 1
ATOM 2218 C C . VAL A 1 279 ? -18.033 -1.525 1.482 1.00 93.62 279 VAL A C 1
ATOM 2220 O O . VAL A 1 279 ? -17.425 -1.368 2.547 1.00 93.62 279 VAL A O 1
ATOM 2223 N N . ILE A 1 280 ? -17.418 -1.959 0.379 1.00 93.88 280 ILE A N 1
ATOM 2224 C CA . ILE A 1 280 ? -16.005 -2.371 0.328 1.00 93.88 280 ILE A CA 1
ATOM 2225 C C . ILE A 1 280 ? -15.091 -1.207 -0.056 1.00 93.88 280 ILE A C 1
ATOM 2227 O O . ILE A 1 280 ? -15.330 -0.489 -1.026 1.00 93.88 280 ILE A O 1
ATOM 2231 N N . THR A 1 281 ? -13.982 -1.054 0.672 1.00 92.00 281 THR A N 1
ATOM 2232 C CA . THR A 1 281 ? -12.947 -0.061 0.351 1.00 92.00 281 THR A CA 1
ATOM 2233 C C . THR A 1 281 ? -11.991 -0.599 -0.720 1.00 92.00 281 THR A C 1
ATOM 2235 O O . THR A 1 281 ? -10.909 -1.102 -0.409 1.00 92.00 281 THR A O 1
ATOM 2238 N N . THR A 1 282 ? -12.413 -0.529 -1.983 1.00 87.31 282 THR A N 1
ATOM 2239 C CA . THR A 1 282 ? -11.604 -0.842 -3.172 1.00 87.31 282 THR A CA 1
ATOM 2240 C C . THR A 1 282 ? -11.977 0.090 -4.326 1.00 87.31 282 THR A C 1
ATOM 2242 O O . THR A 1 282 ? -13.098 0.587 -4.370 1.00 87.31 282 THR A O 1
ATOM 2245 N N . VAL A 1 283 ? -11.042 0.322 -5.252 1.00 83.12 283 VAL A N 1
ATOM 2246 C CA . VAL A 1 283 ? -11.285 1.101 -6.484 1.00 83.12 283 VAL A CA 1
ATOM 2247 C C . VAL A 1 283 ? -11.957 0.243 -7.564 1.00 83.12 283 VAL A C 1
ATOM 2249 O O . VAL A 1 283 ? -12.707 0.756 -8.383 1.00 83.12 283 VAL A O 1
ATOM 2252 N N . LYS A 1 284 ? -11.699 -1.070 -7.566 1.00 77.56 284 LYS A N 1
ATOM 2253 C CA . LYS A 1 284 ? -12.320 -2.042 -8.473 1.00 77.56 284 LYS A CA 1
ATOM 2254 C C . LYS A 1 284 ? -12.630 -3.314 -7.695 1.00 77.56 284 LYS A C 1
ATOM 2256 O O . LYS A 1 284 ? -11.768 -3.798 -6.958 1.00 77.56 284 LYS A O 1
ATOM 2261 N N . ASP A 1 285 ? -13.845 -3.827 -7.840 1.00 78.12 285 ASP A N 1
ATOM 2262 C CA . ASP A 1 285 ? -14.263 -5.099 -7.256 1.00 78.12 285 ASP A CA 1
ATOM 2263 C C . ASP A 1 285 ? -14.464 -6.143 -8.357 1.00 78.12 285 ASP A C 1
ATOM 2265 O O . ASP A 1 285 ? -15.028 -5.843 -9.405 1.00 78.12 285 ASP A O 1
ATOM 2269 N N . GLU A 1 286 ? -13.974 -7.359 -8.129 1.00 74.25 286 GLU A N 1
ATOM 2270 C CA . GLU A 1 286 ? -14.083 -8.480 -9.076 1.00 74.25 286 GLU A CA 1
ATOM 2271 C C . GLU A 1 286 ? -15.369 -9.295 -8.875 1.00 74.25 286 GLU A C 1
ATOM 2273 O O . GLU A 1 286 ? -15.708 -10.124 -9.709 1.00 74.25 286 GLU A O 1
ATOM 2278 N N . GLN A 1 287 ? -16.091 -9.058 -7.776 1.00 75.75 287 GLN A N 1
ATOM 2279 C CA . GLN A 1 287 ? -17.281 -9.812 -7.370 1.00 75.75 287 GLN A CA 1
ATOM 2280 C C . GLN A 1 287 ? -18.556 -8.951 -7.418 1.00 75.75 287 GLN A C 1
ATOM 2282 O O . GLN A 1 287 ? -19.552 -9.293 -6.784 1.00 75.75 287 GLN A O 1
ATOM 2287 N N . SER A 1 288 ? -18.519 -7.821 -8.136 1.00 78.44 288 SER A N 1
ATOM 2288 C CA . SER A 1 288 ? -19.636 -6.874 -8.298 1.00 78.44 288 SER A CA 1
ATOM 2289 C C . SER A 1 288 ? -20.254 -6.375 -6.986 1.00 78.44 288 SER A C 1
ATOM 2291 O O . SER A 1 288 ? -21.435 -6.037 -6.925 1.00 78.44 288 SER A O 1
ATOM 2293 N N . ARG A 1 289 ? -19.469 -6.324 -5.908 1.00 86.06 289 ARG A N 1
ATOM 2294 C CA . ARG A 1 289 ? -19.913 -5.801 -4.613 1.00 86.06 289 ARG A CA 1
ATOM 2295 C C . ARG A 1 289 ? -19.852 -4.281 -4.626 1.00 86.06 289 ARG A C 1
ATOM 2297 O O . ARG A 1 289 ? -18.977 -3.686 -5.250 1.00 86.06 289 ARG A O 1
ATOM 2304 N N . GLU A 1 290 ? -20.749 -3.656 -3.872 1.00 89.88 290 GLU A N 1
ATOM 2305 C CA . GLU A 1 290 ? -20.783 -2.204 -3.730 1.00 89.88 290 GLU A CA 1
ATOM 2306 C C . GLU A 1 290 ? -19.469 -1.670 -3.139 1.00 89.88 290 GLU A C 1
ATOM 2308 O O . GLU A 1 290 ? -18.968 -2.157 -2.112 1.00 89.88 290 GLU A O 1
ATOM 2313 N N . THR A 1 291 ? -18.905 -0.652 -3.792 1.00 93.62 291 THR A N 1
ATOM 2314 C CA . THR A 1 291 ? -17.611 -0.077 -3.421 1.00 93.62 291 THR A CA 1
ATOM 2315 C C . THR A 1 291 ? -17.757 1.362 -2.973 1.00 93.62 291 THR A C 1
ATOM 2317 O O . THR A 1 291 ? -18.712 2.056 -3.307 1.00 93.62 291 THR A O 1
ATOM 2320 N N . VAL A 1 292 ? -16.764 1.845 -2.235 1.00 95.25 292 VAL A N 1
ATOM 2321 C CA . VAL A 1 292 ? -16.723 3.246 -1.808 1.00 95.25 292 VAL A CA 1
ATOM 2322 C C . VAL A 1 292 ? -16.690 4.234 -2.979 1.00 95.25 292 VAL A C 1
ATOM 2324 O O . VAL A 1 292 ? -17.058 5.387 -2.789 1.00 95.25 292 VAL A O 1
ATOM 2327 N N . MET A 1 293 ? -16.295 3.791 -4.179 1.00 93.75 293 MET A N 1
ATOM 2328 C CA . MET A 1 293 ? -16.304 4.629 -5.380 1.00 93.75 293 MET A CA 1
ATOM 2329 C C . MET A 1 293 ? -17.724 4.965 -5.844 1.00 93.75 293 MET A C 1
ATOM 2331 O O . MET A 1 293 ? -17.914 6.002 -6.462 1.00 93.75 293 MET A O 1
ATOM 2335 N N . SER A 1 294 ? -18.726 4.150 -5.495 1.00 92.31 294 SER A N 1
ATOM 2336 C CA . SER A 1 294 ? -20.136 4.397 -5.837 1.00 92.31 294 SER A CA 1
ATOM 2337 C C . SER A 1 294 ? -20.726 5.628 -5.132 1.00 92.31 294 SER A C 1
ATOM 2339 O O . SER A 1 294 ? -21.809 6.073 -5.490 1.00 92.31 294 SER A O 1
ATOM 2341 N N . TYR A 1 295 ? -20.014 6.182 -4.145 1.00 94.81 295 TYR A N 1
ATOM 2342 C CA . TYR A 1 295 ? -20.417 7.353 -3.360 1.00 94.81 295 TYR A CA 1
ATOM 2343 C C . TYR A 1 295 ? -19.619 8.614 -3.698 1.00 94.81 295 TYR A C 1
ATOM 2345 O O . TYR A 1 295 ? -19.812 9.638 -3.053 1.00 94.81 295 TYR A O 1
ATOM 2353 N N . ILE A 1 296 ? -18.674 8.537 -4.635 1.00 93.94 296 ILE A N 1
ATOM 2354 C CA . ILE A 1 296 ? -17.741 9.622 -4.928 1.00 93.94 296 ILE A CA 1
ATOM 2355 C C . ILE A 1 296 ? -18.007 10.118 -6.342 1.00 93.94 296 ILE A C 1
ATOM 2357 O O . ILE A 1 296 ? -17.731 9.414 -7.309 1.00 93.94 296 ILE A O 1
ATOM 2361 N N . ASP A 1 297 ? -18.516 11.343 -6.437 1.00 91.88 297 ASP A N 1
ATOM 2362 C CA . ASP A 1 297 ? -18.851 11.992 -7.703 1.00 91.88 297 ASP A CA 1
ATOM 2363 C C . ASP A 1 297 ? -17.872 13.139 -7.984 1.00 91.88 297 ASP A C 1
ATOM 2365 O O . ASP A 1 297 ? -18.101 14.299 -7.641 1.00 91.88 297 ASP A O 1
ATOM 2369 N N . VAL A 1 298 ? -16.703 12.788 -8.524 1.00 88.94 298 VAL A N 1
ATOM 2370 C CA . VAL A 1 298 ? -15.701 13.748 -9.005 1.00 88.94 298 VAL A CA 1
ATOM 2371 C C . VAL A 1 298 ? -15.152 13.296 -10.353 1.00 88.94 298 VAL A C 1
ATOM 2373 O O . VAL A 1 298 ? -15.033 12.103 -10.622 1.00 88.94 298 VAL A O 1
ATOM 2376 N N . THR A 1 299 ? -14.786 14.261 -11.197 1.00 84.50 299 THR A N 1
ATOM 2377 C CA . THR A 1 299 ? -14.265 13.984 -12.544 1.00 84.50 299 THR A CA 1
ATOM 2378 C C . THR A 1 299 ? -12.851 13.408 -12.542 1.00 84.50 299 THR A C 1
ATOM 2380 O O . THR A 1 299 ? -12.487 12.648 -13.435 1.00 84.50 299 THR A O 1
ATOM 2383 N N . GLU A 1 300 ? -12.040 13.795 -11.561 1.00 85.06 300 GLU A N 1
ATOM 2384 C CA . GLU A 1 300 ? -10.647 13.394 -11.410 1.00 85.06 300 GLU A CA 1
ATOM 2385 C C . GLU A 1 300 ? -10.534 12.065 -10.663 1.00 85.06 300 GLU A C 1
ATOM 2387 O O . GLU A 1 300 ? -11.315 11.745 -9.762 1.00 85.06 300 GLU A O 1
ATOM 2392 N N . ARG A 1 301 ? -9.519 11.277 -11.004 1.00 84.38 301 ARG A N 1
ATOM 2393 C CA . ARG A 1 301 ? -9.364 9.931 -10.475 1.00 84.38 301 ARG A CA 1
ATOM 2394 C C . ARG A 1 301 ? -8.796 9.954 -9.060 1.00 84.38 301 ARG A C 1
ATOM 2396 O O . ARG A 1 301 ? -7.587 10.005 -8.861 1.00 84.38 301 ARG A O 1
ATOM 2403 N N . VAL A 1 302 ? -9.663 9.805 -8.065 1.00 91.06 302 VAL A N 1
ATOM 2404 C CA . VAL A 1 302 ? -9.276 9.692 -6.650 1.00 91.06 302 VAL A CA 1
ATOM 2405 C C . VAL A 1 302 ? -9.247 8.245 -6.153 1.00 91.06 302 VAL A C 1
ATOM 2407 O O . VAL A 1 302 ? -9.869 7.348 -6.723 1.00 91.06 302 VAL A O 1
ATOM 2410 N N . TYR A 1 303 ? -8.531 8.007 -5.057 1.00 92.81 303 TYR A N 1
ATOM 2411 C CA . TYR A 1 303 ? -8.494 6.720 -4.360 1.00 92.81 303 TYR A CA 1
ATOM 2412 C C . TYR A 1 303 ? -8.528 6.922 -2.839 1.00 92.81 303 TYR A C 1
ATOM 2414 O O . TYR A 1 303 ? -8.148 7.987 -2.345 1.00 92.81 303 TYR A O 1
ATOM 2422 N N . PRO A 1 304 ? -8.989 5.915 -2.075 1.00 96.25 304 PRO A N 1
ATOM 2423 C CA . PRO A 1 304 ? -9.076 6.026 -0.626 1.00 96.25 304 PRO A CA 1
ATOM 2424 C C . PRO A 1 304 ? -7.687 6.061 0.030 1.00 96.25 304 PRO A C 1
ATOM 2426 O O . PRO A 1 304 ? -6.776 5.322 -0.355 1.00 96.25 304 PRO A O 1
ATOM 2429 N N . VAL A 1 305 ? -7.542 6.883 1.070 1.00 96.25 305 VAL A N 1
ATOM 2430 C CA . VAL A 1 305 ? -6.371 6.910 1.954 1.00 96.25 305 VAL A CA 1
ATOM 2431 C C . VAL A 1 305 ? -6.570 5.856 3.039 1.00 96.25 305 VAL A C 1
ATOM 2433 O O . VAL A 1 305 ? -7.296 6.035 4.022 1.00 96.25 305 VAL A O 1
ATOM 2436 N N . GLY A 1 306 ? -5.934 4.710 2.828 1.00 91.31 306 GLY A N 1
ATOM 2437 C CA . GLY A 1 306 ? -6.105 3.529 3.658 1.00 91.31 306 GLY A CA 1
ATOM 2438 C C . GLY A 1 306 ? -7.433 2.827 3.391 1.00 91.31 306 GLY A C 1
ATOM 2439 O O . GLY A 1 306 ? -8.095 3.026 2.373 1.00 91.31 306 GLY A O 1
ATOM 2440 N N . ARG A 1 307 ? -7.815 1.944 4.311 1.00 93.56 307 ARG A N 1
ATOM 2441 C CA . ARG A 1 307 ? -9.018 1.121 4.184 1.00 93.56 307 ARG A CA 1
ATOM 2442 C C . ARG A 1 307 ? -9.845 1.157 5.458 1.00 93.56 307 ARG A C 1
ATOM 2444 O O . ARG A 1 307 ? -9.299 1.231 6.555 1.00 93.56 307 ARG A O 1
ATOM 2451 N N . LEU A 1 308 ? -11.158 1.058 5.287 1.00 95.19 308 LEU A N 1
ATOM 2452 C CA . LEU A 1 308 ? -12.087 0.640 6.330 1.00 95.19 308 LEU A CA 1
ATOM 2453 C C . LEU A 1 308 ? -12.704 -0.698 5.938 1.00 95.19 308 LEU A C 1
ATOM 2455 O O . LEU A 1 308 ? -12.994 -0.937 4.759 1.00 95.19 308 LEU A O 1
ATOM 2459 N N . ASP A 1 309 ? -12.919 -1.558 6.928 1.00 94.50 309 ASP A N 1
ATOM 2460 C CA . ASP A 1 309 ? -13.564 -2.848 6.704 1.00 94.50 309 ASP A CA 1
ATOM 2461 C C . ASP A 1 309 ? -14.995 -2.655 6.210 1.00 94.50 309 ASP A C 1
ATOM 2463 O O . ASP A 1 309 ? -15.633 -1.623 6.445 1.00 94.50 309 ASP A O 1
ATOM 2467 N N . ARG A 1 310 ? -15.531 -3.695 5.568 1.00 93.88 310 ARG A N 1
ATOM 2468 C CA . ARG A 1 310 ? -16.882 -3.687 5.000 1.00 93.88 310 ARG A CA 1
ATOM 2469 C C . ARG A 1 310 ? -17.934 -3.185 5.996 1.00 93.88 310 ARG A C 1
ATOM 2471 O O . ARG A 1 310 ? -18.749 -2.330 5.661 1.00 93.88 310 ARG A O 1
ATOM 2478 N N . ASN A 1 311 ? -17.860 -3.664 7.236 1.00 93.94 311 ASN A N 1
ATOM 2479 C CA . ASN A 1 311 ? -18.828 -3.356 8.292 1.00 93.94 311 ASN A CA 1
ATOM 2480 C C . ASN A 1 311 ? -18.445 -2.158 9.174 1.00 93.94 311 ASN A C 1
ATOM 2482 O O . ASN A 1 311 ? -19.186 -1.846 10.103 1.00 93.94 311 ASN A O 1
ATOM 2486 N N . THR A 1 312 ? -17.314 -1.507 8.900 1.00 96.88 312 THR A N 1
ATOM 2487 C CA . THR A 1 312 ? -16.856 -0.321 9.631 1.00 96.88 312 THR A CA 1
ATOM 2488 C C . THR A 1 312 ? -17.338 0.938 8.913 1.00 96.88 312 THR A C 1
ATOM 2490 O O . THR A 1 312 ? -17.246 1.026 7.681 1.00 96.88 312 THR A O 1
ATOM 2493 N N . THR A 1 313 ? -17.863 1.897 9.678 1.00 98.19 313 THR A N 1
ATOM 2494 C CA . THR A 1 313 ? -18.411 3.166 9.170 1.00 98.19 313 THR A CA 1
ATOM 2495 C C . THR A 1 313 ? -17.495 4.350 9.465 1.00 98.19 313 THR A C 1
ATOM 2497 O O . THR A 1 313 ? -16.552 4.228 10.247 1.00 98.19 313 THR A O 1
ATOM 2500 N N . GLY A 1 314 ? -17.799 5.508 8.882 1.00 97.88 314 GLY A N 1
ATOM 2501 C CA . GLY A 1 314 ? -17.222 6.789 9.291 1.00 97.88 314 GLY A CA 1
ATOM 2502 C C . GLY A 1 314 ? -16.145 7.326 8.351 1.00 97.88 314 GLY A C 1
ATOM 2503 O O . GLY A 1 314 ? -16.145 7.019 7.161 1.00 97.88 314 GLY A O 1
ATOM 2504 N N . VAL A 1 315 ? -15.252 8.162 8.885 1.00 98.38 315 VAL A N 1
ATOM 2505 C CA . VAL A 1 315 ? -14.277 8.969 8.133 1.00 98.38 315 VAL A CA 1
ATOM 2506 C C . VAL A 1 315 ? -13.422 8.101 7.215 1.00 98.38 315 VAL A C 1
ATOM 2508 O O . VAL A 1 315 ? -12.628 7.281 7.677 1.00 98.38 315 VAL A O 1
ATOM 2511 N N . LEU A 1 316 ? -13.508 8.323 5.907 1.00 98.38 316 LEU A N 1
ATOM 2512 C CA . LEU A 1 316 ? -12.576 7.790 4.916 1.00 98.38 316 LEU A CA 1
ATOM 2513 C C . LEU A 1 316 ? -12.139 8.916 3.982 1.00 98.38 316 LEU A C 1
ATOM 2515 O O . LEU A 1 316 ? -12.967 9.503 3.293 1.00 98.38 316 LEU A O 1
ATOM 2519 N N . LEU A 1 317 ? -10.843 9.220 3.974 1.00 98.38 317 LEU A N 1
ATOM 2520 C CA . LEU A 1 317 ? -10.289 10.252 3.102 1.00 98.38 317 LEU A CA 1
ATOM 2521 C C . LEU A 1 317 ? -10.073 9.700 1.690 1.00 98.38 317 LEU A C 1
ATOM 2523 O O . LEU A 1 317 ? -9.759 8.520 1.535 1.00 98.38 317 LEU A O 1
ATOM 2527 N N . PHE A 1 318 ? -10.198 10.560 0.682 1.00 97.75 318 PHE A N 1
ATOM 2528 C CA . PHE A 1 318 ? -9.864 10.270 -0.713 1.00 97.75 318 PHE A CA 1
ATOM 2529 C C . PHE A 1 318 ? -8.983 11.368 -1.281 1.00 97.75 318 PHE A C 1
ATOM 2531 O O . PHE A 1 318 ? -9.198 12.547 -1.001 1.00 97.75 318 PHE A O 1
ATOM 2538 N N . THR A 1 319 ? -8.019 10.987 -2.114 1.00 95.06 319 THR A N 1
ATOM 2539 C CA . THR A 1 319 ? -7.204 11.951 -2.852 1.00 95.06 319 THR A CA 1
ATOM 2540 C C . THR A 1 319 ? -6.585 11.333 -4.103 1.00 95.06 319 THR A C 1
ATOM 2542 O O . THR A 1 319 ? -6.538 10.111 -4.238 1.00 95.06 319 THR A O 1
ATOM 2545 N N . ASN A 1 320 ? -6.136 12.184 -5.022 1.00 88.38 320 ASN A N 1
ATOM 2546 C CA . ASN A 1 320 ? -5.208 11.860 -6.111 1.00 88.38 320 ASN A CA 1
ATOM 2547 C C . ASN A 1 320 ? -3.797 12.451 -5.860 1.00 88.38 320 ASN A C 1
ATOM 2549 O O . ASN A 1 320 ? -2.950 12.486 -6.753 1.00 88.38 320 ASN A O 1
ATOM 2553 N N . ASP A 1 321 ? -3.524 12.935 -4.644 1.00 89.00 321 ASP A N 1
ATOM 2554 C CA . ASP A 1 321 ? -2.175 13.209 -4.154 1.00 89.00 321 ASP A CA 1
ATOM 2555 C C . ASP A 1 321 ? -1.545 11.906 -3.633 1.00 89.00 321 ASP A C 1
ATOM 2557 O O . ASP A 1 321 ? -1.872 11.388 -2.557 1.00 89.00 321 ASP A O 1
ATOM 2561 N N . GLY A 1 322 ? -0.669 11.316 -4.450 1.00 84.88 322 GLY A N 1
ATOM 2562 C CA . GLY A 1 322 ? 0.013 10.058 -4.155 1.00 84.88 322 GLY A CA 1
ATOM 2563 C C . GLY A 1 322 ? 0.964 10.132 -2.976 1.00 84.88 322 GLY A C 1
ATOM 2564 O O . GLY A 1 322 ? 1.134 9.121 -2.282 1.00 84.88 322 GLY A O 1
ATOM 2565 N N . GLU A 1 323 ? 1.568 11.294 -2.749 1.00 85.00 323 GLU A N 1
ATOM 2566 C CA . GLU A 1 323 ? 2.572 11.489 -1.715 1.00 85.00 323 GLU A CA 1
ATOM 2567 C C . GLU A 1 323 ? 1.902 11.747 -0.368 1.00 85.00 323 GLU A C 1
ATOM 2569 O O . GLU A 1 323 ? 2.211 11.043 0.599 1.00 85.00 323 GLU A O 1
ATOM 2574 N N . LEU A 1 324 ? 0.897 12.630 -0.316 1.00 92.25 324 LEU A N 1
ATOM 2575 C CA . LEU A 1 324 ? 0.107 12.842 0.898 1.00 92.25 324 LEU A CA 1
ATOM 2576 C C . LEU A 1 324 ? -0.528 11.526 1.366 1.00 92.25 324 LEU A C 1
ATOM 2578 O O . LEU A 1 324 ? -0.357 11.126 2.519 1.00 92.25 324 LEU A O 1
ATOM 2582 N N . ALA A 1 325 ? -1.200 10.795 0.469 1.00 92.69 325 ALA A N 1
ATOM 2583 C CA . ALA A 1 325 ? -1.839 9.527 0.818 1.00 92.69 325 ALA A CA 1
ATOM 2584 C C . ALA A 1 325 ? -0.836 8.501 1.369 1.00 92.69 325 ALA A C 1
ATOM 2586 O O . ALA A 1 325 ? -1.102 7.838 2.375 1.00 92.69 325 ALA A O 1
ATOM 2587 N N . LYS A 1 326 ? 0.331 8.369 0.724 1.00 88.94 326 LYS A N 1
ATOM 2588 C CA . LYS A 1 326 ? 1.403 7.457 1.150 1.00 88.94 326 LYS A CA 1
ATOM 2589 C C . LYS A 1 326 ? 1.902 7.804 2.550 1.00 88.94 326 LYS A C 1
ATOM 2591 O O . LYS A 1 326 ? 2.057 6.901 3.373 1.00 88.94 326 LYS A O 1
ATOM 2596 N N . ARG A 1 327 ? 2.141 9.086 2.830 1.00 92.25 327 ARG A N 1
ATOM 2597 C CA . ARG A 1 327 ? 2.625 9.529 4.140 1.00 92.25 327 ARG A CA 1
ATOM 2598 C C . ARG A 1 327 ? 1.566 9.369 5.227 1.00 92.25 327 ARG A C 1
ATOM 2600 O O . ARG A 1 327 ? 1.871 8.797 6.268 1.00 92.25 327 ARG A O 1
ATOM 2607 N N . LEU A 1 328 ? 0.312 9.732 4.953 1.00 94.88 328 LEU A N 1
ATOM 2608 C CA . LEU A 1 328 ? -0.809 9.551 5.885 1.00 94.88 328 LEU A CA 1
ATOM 2609 C C . LEU A 1 328 ? -1.059 8.081 6.262 1.00 94.88 328 LEU A C 1
ATOM 2611 O O . LEU A 1 328 ? -1.550 7.794 7.356 1.00 94.88 328 LEU A O 1
ATOM 2615 N N . MET A 1 329 ? -0.767 7.139 5.360 1.00 92.38 329 MET A N 1
ATOM 2616 C CA . MET A 1 329 ? -0.881 5.698 5.619 1.00 92.38 329 MET A CA 1
ATOM 2617 C C . MET A 1 329 ? 0.355 5.100 6.300 1.00 92.38 329 MET A C 1
ATOM 2619 O O . MET A 1 329 ? 0.271 4.007 6.864 1.00 92.38 329 MET A O 1
ATOM 2623 N N . SER A 1 330 ? 1.501 5.774 6.230 1.00 89.00 330 SER A N 1
ATOM 2624 C CA . SER A 1 330 ? 2.752 5.241 6.752 1.00 89.00 330 SER A CA 1
ATOM 2625 C C . SER A 1 330 ? 2.775 5.297 8.284 1.00 89.00 330 SER A C 1
ATOM 2627 O O . SER A 1 330 ? 2.492 6.346 8.867 1.00 89.00 330 SER A O 1
ATOM 2629 N N . PRO A 1 331 ? 3.177 4.204 8.965 1.00 86.06 331 PRO A N 1
ATOM 2630 C CA . PRO A 1 331 ? 3.301 4.199 10.420 1.00 86.06 331 PRO A CA 1
ATOM 2631 C C . PRO A 1 331 ? 4.369 5.183 10.923 1.00 86.06 331 PRO A C 1
ATOM 2633 O O . PRO A 1 331 ? 4.313 5.576 12.082 1.00 86.06 331 PRO A O 1
ATOM 2636 N N . LYS A 1 332 ? 5.302 5.621 10.060 1.00 89.50 332 LYS A N 1
ATOM 2637 C CA . LYS A 1 332 ? 6.368 6.579 10.398 1.00 89.50 332 LYS A CA 1
ATOM 2638 C C . LYS A 1 332 ? 5.827 7.917 10.907 1.00 89.50 332 LYS A C 1
ATOM 2640 O O . LYS A 1 332 ? 6.429 8.508 11.791 1.00 89.50 332 LYS A O 1
ATOM 2645 N N . PHE A 1 333 ? 4.716 8.391 10.344 1.00 90.19 333 PHE A N 1
ATOM 2646 C CA . PHE A 1 333 ? 4.158 9.707 10.673 1.00 90.19 333 PHE A CA 1
ATOM 2647 C C . PHE A 1 333 ? 3.154 9.659 11.826 1.00 90.19 333 PHE A C 1
ATOM 2649 O O . PHE A 1 333 ? 2.579 10.682 12.174 1.00 90.19 333 PHE A O 1
ATOM 2656 N N . LEU A 1 334 ? 2.919 8.473 12.403 1.00 92.06 334 LEU A N 1
ATOM 2657 C CA . LEU A 1 334 ? 2.075 8.275 13.583 1.00 92.06 334 LEU A CA 1
ATOM 2658 C C . LEU A 1 334 ? 0.693 8.950 13.490 1.00 92.06 334 LEU A C 1
ATOM 2660 O O . LEU A 1 334 ? 0.128 9.374 14.494 1.00 92.06 334 LEU A O 1
ATOM 2664 N N . VAL A 1 335 ? 0.123 9.018 12.282 1.00 96.19 335 VAL A N 1
ATOM 2665 C CA . VAL A 1 335 ? -1.155 9.696 12.041 1.00 96.19 335 VAL A CA 1
ATOM 2666 C C . VAL A 1 335 ? -2.267 9.008 12.827 1.00 96.19 335 VAL A C 1
ATOM 2668 O O . VAL A 1 335 ? -2.601 7.845 12.552 1.00 96.19 335 VAL A O 1
ATOM 2671 N N . LYS A 1 336 ? -2.839 9.735 13.793 1.00 97.25 336 LYS A N 1
ATOM 2672 C CA . LYS A 1 336 ? -3.899 9.241 14.676 1.00 97.25 336 LYS A CA 1
ATOM 2673 C C . LYS A 1 336 ? -5.168 8.903 13.892 1.00 97.25 336 LYS A C 1
ATOM 2675 O O . LYS A 1 336 ? -5.562 9.602 12.955 1.00 97.25 336 LYS A O 1
ATOM 2680 N N . LYS A 1 337 ? -5.800 7.799 14.276 1.00 97.69 337 LYS A N 1
ATOM 2681 C CA . LYS A 1 337 ? -7.068 7.291 13.749 1.00 97.69 337 LYS A CA 1
ATOM 2682 C C . LYS A 1 337 ? -7.938 6.978 14.951 1.00 97.69 337 LYS A C 1
ATOM 2684 O O . LYS A 1 337 ? -7.580 6.107 15.743 1.00 97.69 337 LYS A O 1
ATOM 2689 N N . GLU A 1 338 ? -9.059 7.669 15.061 1.00 98.31 338 GLU A N 1
ATOM 2690 C CA . GLU A 1 338 ? -9.904 7.614 16.252 1.00 98.31 338 GLU A CA 1
ATOM 2691 C C . GLU A 1 338 ? -11.210 6.915 15.925 1.00 98.31 338 GLU A C 1
ATOM 2693 O O . GLU A 1 338 ? -11.861 7.209 14.916 1.00 98.31 338 GLU A O 1
ATOM 2698 N N . TYR A 1 339 ? -11.585 5.977 16.780 1.00 98.25 339 TYR A N 1
ATOM 2699 C CA . TYR A 1 339 ? -12.754 5.140 16.600 1.00 98.25 339 TYR A CA 1
ATOM 2700 C C . TYR A 1 339 ? -13.621 5.166 17.844 1.00 98.25 339 TYR A C 1
ATOM 2702 O O . TYR A 1 339 ? -13.107 5.218 18.952 1.00 98.25 339 TYR A O 1
ATOM 2710 N N . ILE A 1 340 ? -14.924 5.016 17.634 1.00 98.00 340 ILE A N 1
ATOM 2711 C CA . ILE A 1 340 ? -15.864 4.588 18.664 1.00 98.00 340 ILE A CA 1
ATOM 2712 C C . ILE A 1 340 ? -16.207 3.127 18.381 1.00 98.00 340 ILE A C 1
ATOM 2714 O O . ILE A 1 340 ? -16.689 2.786 17.289 1.00 98.00 340 ILE A O 1
ATOM 2718 N N . ALA A 1 341 ? -15.927 2.266 19.353 1.00 98.19 341 ALA A N 1
ATOM 2719 C CA . ALA A 1 341 ? -16.294 0.860 19.363 1.00 98.19 341 ALA A CA 1
ATOM 2720 C C . ALA A 1 341 ? -17.467 0.642 20.324 1.00 98.19 341 ALA A C 1
ATOM 2722 O O . ALA A 1 341 ? -17.386 1.021 21.486 1.00 98.19 341 ALA A O 1
ATOM 2723 N N . LEU A 1 342 ? -18.533 0.012 19.832 1.00 98.25 342 LEU A N 1
ATOM 2724 C CA . LEU A 1 342 ? -19.584 -0.562 20.668 1.00 98.25 342 LEU A CA 1
ATOM 2725 C C . LEU A 1 342 ? -19.246 -2.029 20.910 1.00 98.25 342 LEU A C 1
ATOM 2727 O O . LEU A 1 342 ? -19.197 -2.805 19.948 1.00 98.25 342 LEU A O 1
ATOM 2731 N N . LEU A 1 343 ? -19.020 -2.380 22.166 1.00 98.25 343 LEU A N 1
ATOM 2732 C CA . LEU A 1 343 ? -18.727 -3.731 22.621 1.00 98.25 343 LEU A CA 1
ATOM 2733 C C . LEU A 1 343 ? -20.018 -4.512 22.888 1.00 98.25 343 LEU A C 1
ATOM 2735 O O . LEU A 1 343 ? -21.118 -3.962 22.885 1.00 98.25 343 LEU A O 1
ATOM 2739 N N . ASP A 1 344 ? -19.891 -5.821 23.049 1.00 97.62 344 ASP A N 1
ATOM 2740 C CA . ASP A 1 344 ? -20.985 -6.725 23.391 1.00 97.62 344 ASP A CA 1
ATOM 2741 C C . ASP A 1 344 ? -21.341 -6.709 24.887 1.00 97.62 344 ASP A C 1
ATOM 2743 O O . ASP A 1 344 ? -22.449 -7.110 25.235 1.00 97.62 344 ASP A O 1
ATOM 2747 N N . HIS A 1 345 ? -20.430 -6.235 25.742 1.00 97.31 345 HIS A N 1
ATOM 2748 C CA . HIS A 1 345 ? -20.634 -6.018 27.174 1.00 97.31 345 HIS A CA 1
ATOM 2749 C C . HIS A 1 345 ? -19.673 -4.942 27.723 1.00 97.31 345 HIS A C 1
ATOM 2751 O O . HIS A 1 345 ? -18.779 -4.463 27.020 1.00 97.31 345 HIS A O 1
ATOM 2757 N N . LYS A 1 346 ? -19.878 -4.532 28.984 1.00 97.88 346 LYS A N 1
ATOM 2758 C CA . LYS A 1 346 ? -19.125 -3.452 29.648 1.00 97.88 346 LYS A CA 1
ATOM 2759 C C . LYS A 1 346 ? -17.645 -3.798 29.816 1.00 97.88 346 LYS A C 1
ATOM 2761 O O . LYS A 1 346 ? -17.329 -4.825 30.413 1.00 97.88 346 LYS A O 1
ATOM 2766 N N . ILE A 1 347 ? -16.756 -2.903 29.382 1.00 97.69 347 ILE A N 1
ATOM 2767 C CA . ILE A 1 347 ? -15.310 -3.046 29.580 1.00 97.69 347 ILE A CA 1
ATOM 2768 C C . ILE A 1 347 ? -14.889 -2.718 31.013 1.00 97.69 347 ILE A C 1
ATOM 2770 O O . ILE A 1 347 ? -15.411 -1.793 31.638 1.00 97.69 347 ILE A O 1
ATOM 2774 N N . SER A 1 348 ? -13.906 -3.460 31.522 1.00 96.75 348 SER A N 1
ATOM 2775 C CA . SER A 1 348 ? -13.253 -3.163 32.799 1.00 96.75 348 SER A CA 1
ATOM 2776 C C . SER A 1 348 ? -12.080 -2.185 32.636 1.00 96.75 348 SER A C 1
ATOM 2778 O O . SER A 1 348 ? -11.362 -2.214 31.634 1.00 96.75 348 SER A O 1
ATOM 2780 N N . GLU A 1 349 ? -11.802 -1.372 33.661 1.00 95.56 349 GLU A N 1
ATOM 2781 C CA . GLU A 1 349 ? -10.630 -0.475 33.665 1.00 95.56 349 GLU A CA 1
ATOM 2782 C C . GLU A 1 349 ? -9.310 -1.254 33.522 1.00 95.56 349 GLU A C 1
ATOM 2784 O O . GLU A 1 349 ? -8.385 -0.832 32.828 1.00 95.56 349 GLU A O 1
ATOM 2789 N N . LYS A 1 350 ? -9.244 -2.460 34.102 1.00 96.31 350 LYS A N 1
ATOM 2790 C CA . LYS A 1 350 ? -8.097 -3.368 33.967 1.00 96.31 350 LYS A CA 1
ATOM 2791 C C . LYS A 1 350 ? -7.816 -3.723 32.505 1.00 96.31 350 LYS A C 1
ATOM 2793 O O . LYS A 1 350 ? -6.651 -3.809 32.116 1.00 96.31 350 LYS A O 1
ATOM 2798 N N . ASP A 1 351 ? -8.850 -3.945 31.698 1.00 96.19 351 ASP A N 1
ATOM 2799 C CA . ASP A 1 351 ? -8.684 -4.279 30.282 1.00 96.19 351 ASP A CA 1
ATOM 2800 C C . ASP A 1 351 ? -8.383 -3.044 29.427 1.00 96.19 351 ASP A C 1
ATOM 2802 O O . ASP A 1 351 ? -7.578 -3.141 28.501 1.00 96.19 351 ASP A O 1
ATOM 2806 N N . LEU A 1 352 ? -8.910 -1.867 29.784 1.00 95.81 352 LEU A N 1
ATOM 2807 C CA . LEU A 1 352 ? -8.501 -0.601 29.162 1.00 95.81 352 LEU A CA 1
ATOM 2808 C C . LEU A 1 352 ? -7.005 -0.337 29.347 1.00 95.81 352 LEU A C 1
ATOM 2810 O O . LEU A 1 352 ? -6.322 0.010 28.384 1.00 95.81 352 LEU A O 1
ATOM 2814 N N . ILE A 1 353 ? -6.464 -0.575 30.545 1.00 96.12 353 ILE A N 1
ATOM 2815 C CA . ILE A 1 353 ? -5.023 -0.445 30.811 1.00 96.12 353 ILE A CA 1
ATOM 2816 C C . ILE A 1 353 ? -4.203 -1.385 29.909 1.00 96.12 353 ILE A C 1
ATOM 2818 O O . ILE A 1 353 ? -3.162 -0.979 29.389 1.00 96.12 353 ILE A O 1
ATOM 2822 N N . LYS A 1 354 ? -4.677 -2.615 29.652 1.00 94.44 354 LYS A N 1
ATOM 2823 C CA . LYS A 1 354 ? -4.004 -3.537 28.714 1.00 94.44 354 LYS A CA 1
ATOM 2824 C C . LYS A 1 354 ? -3.968 -2.986 27.290 1.00 94.44 354 LYS A C 1
ATOM 2826 O O . LYS A 1 354 ? -2.951 -3.134 26.620 1.00 94.44 354 LYS A O 1
ATOM 2831 N N . LEU A 1 355 ? -5.051 -2.355 26.827 1.00 95.06 355 LEU A N 1
ATOM 2832 C CA . LEU A 1 355 ? -5.073 -1.703 25.513 1.00 95.06 355 LEU A CA 1
ATOM 2833 C C . LEU A 1 355 ? -4.069 -0.542 25.474 1.00 95.06 355 LEU A C 1
ATOM 2835 O O . LEU A 1 355 ? -3.259 -0.459 24.549 1.00 95.06 355 LEU A O 1
ATOM 2839 N N . ARG A 1 356 ? -4.070 0.304 26.513 1.00 97.31 356 ARG A N 1
ATOM 2840 C CA . ARG A 1 356 ? -3.215 1.496 26.599 1.00 97.31 356 ARG A CA 1
ATOM 2841 C C . ARG A 1 356 ? -1.724 1.171 26.614 1.00 97.31 356 ARG A C 1
ATOM 2843 O O . ARG A 1 356 ? -0.957 1.847 25.941 1.00 97.31 356 ARG A O 1
ATOM 2850 N N . ASN A 1 357 ? -1.315 0.105 27.298 1.00 95.31 357 ASN A N 1
ATOM 2851 C CA . ASN A 1 357 ? 0.094 -0.296 27.410 1.00 95.31 357 ASN A CA 1
ATOM 2852 C C . ASN A 1 357 ? 0.647 -1.013 26.164 1.00 95.31 357 ASN A C 1
ATOM 2854 O O . ASN A 1 357 ? 1.831 -1.355 26.112 1.00 95.31 357 ASN A O 1
ATOM 2858 N N . GLY A 1 358 ? -0.190 -1.237 25.149 1.00 91.38 358 GLY A N 1
ATOM 2859 C CA . GLY A 1 358 ? 0.141 -2.091 24.017 1.00 91.38 358 GLY A CA 1
ATOM 2860 C C . GLY A 1 358 ? 0.041 -3.571 24.387 1.00 91.38 358 GLY A C 1
ATOM 2861 O O . GLY A 1 358 ? 0.071 -3.970 25.550 1.00 91.38 358 GLY A O 1
ATOM 2862 N N . MET A 1 359 ? -0.105 -4.418 23.372 1.00 94.88 359 MET A N 1
ATOM 2863 C CA . MET A 1 359 ? -0.436 -5.827 23.581 1.00 94.88 359 MET A CA 1
ATOM 2864 C C . MET A 1 359 ? 0.102 -6.718 22.466 1.00 94.88 359 MET A C 1
ATOM 2866 O O . MET A 1 359 ? 0.507 -6.242 21.405 1.00 94.88 359 MET A O 1
ATOM 2870 N N . ARG A 1 360 ? 0.080 -8.033 22.689 1.00 94.94 360 ARG A N 1
ATOM 2871 C CA . ARG A 1 360 ? 0.195 -9.024 21.615 1.00 94.94 360 ARG A CA 1
ATOM 2872 C C . ARG A 1 360 ? -1.192 -9.537 21.271 1.00 94.94 360 ARG A C 1
ATOM 2874 O O . ARG A 1 360 ? -1.966 -9.852 22.171 1.00 94.94 360 ARG A O 1
ATOM 2881 N N . LEU A 1 361 ? -1.503 -9.600 19.981 1.00 94.50 361 LEU A N 1
ATOM 2882 C CA . LEU A 1 361 ? -2.779 -10.141 19.527 1.00 94.50 361 LEU A CA 1
ATOM 2883 C C . LEU A 1 361 ? -2.828 -11.646 19.789 1.00 94.50 361 LEU A C 1
ATOM 2885 O O . LEU A 1 361 ? -1.859 -12.354 19.523 1.00 94.50 361 LEU A O 1
ATOM 2889 N N . LYS A 1 362 ? -3.948 -12.129 20.327 1.00 93.06 362 LYS A N 1
ATOM 2890 C CA . LYS A 1 362 ? -4.108 -13.521 20.773 1.00 93.06 362 LYS A CA 1
ATOM 2891 C C . LYS A 1 362 ? -4.107 -14.523 19.612 1.00 93.06 362 LYS A C 1
ATOM 2893 O O . LYS A 1 362 ? -3.717 -15.666 19.800 1.00 93.06 362 LYS A O 1
ATOM 2898 N N . ASP A 1 363 ? -4.525 -14.091 18.426 1.00 90.56 363 ASP A N 1
ATOM 2899 C CA . ASP A 1 363 ? -4.619 -14.917 17.220 1.00 90.56 363 ASP A CA 1
ATOM 2900 C C . ASP A 1 363 ? -3.274 -15.102 16.497 1.00 90.56 363 ASP A C 1
ATOM 2902 O O . ASP A 1 363 ? -2.998 -16.190 16.005 1.00 90.56 363 ASP A O 1
ATOM 2906 N N . THR A 1 364 ? -2.426 -14.069 16.430 1.00 93.06 364 THR A N 1
ATOM 2907 C CA . THR A 1 364 ? -1.162 -14.124 15.664 1.00 93.06 364 THR A CA 1
ATOM 2908 C C . THR A 1 364 ? 0.100 -13.867 16.485 1.00 93.06 364 THR A C 1
ATOM 2910 O O . THR A 1 364 ? 1.202 -13.924 15.946 1.00 93.06 364 THR A O 1
ATOM 2913 N N . GLY A 1 365 ? -0.020 -13.500 17.763 1.00 92.81 365 GLY A N 1
ATOM 2914 C CA . GLY A 1 365 ? 1.105 -13.072 18.606 1.00 92.81 365 GLY A CA 1
ATOM 2915 C C . GLY A 1 365 ? 1.713 -11.717 18.213 1.00 92.81 365 GLY A C 1
ATOM 2916 O O . GLY A 1 365 ? 2.696 -11.270 18.818 1.00 92.81 365 GLY A O 1
ATOM 2917 N N . GLU A 1 366 ? 1.145 -11.048 17.207 1.00 93.75 366 GLU A N 1
ATOM 2918 C CA . GLU A 1 366 ? 1.650 -9.802 16.641 1.00 93.75 366 GLU A CA 1
ATOM 2919 C C . GLU A 1 366 ? 1.629 -8.673 17.680 1.00 93.75 366 GLU A C 1
ATOM 2921 O O . GLU A 1 366 ? 0.607 -8.420 18.319 1.00 93.75 366 GLU A O 1
ATOM 2926 N N . LYS A 1 367 ? 2.757 -7.967 17.838 1.00 94.12 367 LYS A N 1
ATOM 2927 C CA . LYS A 1 367 ? 2.871 -6.838 18.771 1.00 94.12 367 LYS A CA 1
ATOM 2928 C C . LYS A 1 367 ? 2.158 -5.599 18.216 1.00 94.12 367 LYS A C 1
ATOM 2930 O O . LYS A 1 367 ? 2.372 -5.203 17.063 1.00 94.12 367 LYS A O 1
ATOM 2935 N N . ILE A 1 368 ? 1.346 -4.978 19.060 1.00 94.12 368 ILE A N 1
ATOM 2936 C CA . ILE A 1 368 ? 0.612 -3.737 18.819 1.00 94.12 368 ILE A CA 1
ATOM 2937 C C . ILE A 1 368 ? 1.158 -2.659 19.747 1.00 94.12 368 ILE A C 1
ATOM 2939 O O . ILE A 1 368 ? 1.465 -2.931 20.909 1.00 94.12 368 ILE A O 1
ATOM 2943 N N . LEU A 1 369 ? 1.327 -1.455 19.203 1.00 92.69 369 LEU A N 1
ATOM 2944 C CA . LEU A 1 369 ? 1.816 -0.318 19.973 1.00 92.69 369 LEU A CA 1
ATOM 2945 C C . LEU A 1 369 ? 0.785 0.127 21.023 1.00 92.69 369 LEU A C 1
ATOM 2947 O O . LEU A 1 369 ? -0.413 -0.071 20.809 1.00 92.69 369 LEU A O 1
ATOM 2951 N N . PRO A 1 370 ? 1.251 0.756 22.116 1.00 92.44 370 PRO A N 1
ATOM 2952 C CA . PRO A 1 370 ? 0.412 1.547 23.010 1.00 92.44 370 PRO A CA 1
ATOM 2953 C C . PRO A 1 370 ? -0.559 2.458 22.254 1.00 92.44 370 PRO A C 1
ATOM 2955 O O . PRO A 1 370 ? -0.224 2.996 21.192 1.00 92.44 370 PRO A O 1
ATOM 2958 N N . CYS A 1 371 ? -1.756 2.628 22.803 1.00 95.06 371 CYS A N 1
ATOM 2959 C CA . CYS A 1 371 ? -2.796 3.475 22.234 1.00 95.06 371 CYS A CA 1
ATOM 2960 C C . CYS A 1 371 ? -3.506 4.279 23.326 1.00 95.06 371 CYS A C 1
ATOM 2962 O O . CYS A 1 371 ? -3.342 4.019 24.514 1.00 95.06 371 CYS A O 1
ATOM 2964 N N . GLU A 1 372 ? -4.330 5.242 22.933 1.00 97.25 372 GLU A N 1
ATOM 2965 C CA . GLU A 1 372 ? -5.244 5.895 23.873 1.00 97.25 372 GLU A CA 1
ATOM 2966 C C . GLU A 1 372 ? -6.595 5.179 23.794 1.00 97.25 372 GLU A C 1
ATOM 2968 O O . GLU A 1 372 ? -7.034 4.816 22.701 1.00 97.25 372 GLU A O 1
ATOM 2973 N N . ALA A 1 373 ? -7.235 4.928 24.936 1.00 97.25 373 ALA A N 1
ATOM 2974 C CA . ALA A 1 373 ? -8.548 4.292 24.992 1.00 97.25 373 ALA A CA 1
ATOM 2975 C C . ALA A 1 373 ? -9.320 4.759 26.228 1.00 97.25 373 ALA A C 1
ATOM 2977 O O . ALA A 1 373 ? -8.778 4.683 27.330 1.00 97.25 373 ALA A O 1
ATOM 2978 N N . ASN A 1 374 ? -10.561 5.215 26.061 1.00 96.56 374 ASN A N 1
ATOM 2979 C CA . ASN A 1 374 ? -11.400 5.761 27.130 1.00 96.56 374 ASN A CA 1
ATOM 2980 C C . ASN A 1 374 ? -12.856 5.314 26.971 1.00 96.56 374 ASN A C 1
ATOM 2982 O O . ASN A 1 374 ? -13.318 5.071 25.857 1.00 96.56 374 ASN A O 1
ATOM 2986 N N . ILE A 1 375 ? -13.569 5.214 28.091 1.00 96.31 375 ILE A N 1
ATOM 2987 C CA . ILE A 1 375 ? -15.024 5.035 28.096 1.00 96.31 375 ILE A CA 1
ATOM 2988 C C . ILE A 1 375 ? -15.670 6.359 27.675 1.00 96.31 375 ILE A C 1
ATOM 2990 O O . ILE A 1 375 ? -15.243 7.418 28.128 1.00 96.31 375 ILE A O 1
ATOM 2994 N N . GLU A 1 376 ? -16.671 6.278 26.804 1.00 91.31 376 GLU A N 1
ATOM 2995 C CA . GLU A 1 376 ? -17.511 7.407 26.388 1.00 91.31 376 GLU A CA 1
ATOM 2996 C C . GLU A 1 376 ? -18.763 7.477 27.288 1.00 91.31 376 GLU A C 1
ATOM 2998 O O . GLU A 1 376 ? -18.661 7.475 28.511 1.00 91.31 376 GLU A O 1
ATOM 3003 N N . GLU A 1 377 ? -19.964 7.503 26.708 1.00 84.19 377 GLU A N 1
ATOM 3004 C CA . GLU A 1 377 ? -21.235 7.616 27.439 1.00 84.19 377 GLU A CA 1
ATOM 3005 C C . GLU A 1 377 ? -21.508 6.428 28.376 1.00 84.19 377 GLU A C 1
ATOM 3007 O O . GLU A 1 377 ? -22.103 6.573 29.441 1.00 84.19 377 GLU A O 1
ATOM 3012 N N . THR A 1 378 ? -21.099 5.224 27.974 1.00 91.25 378 THR A N 1
ATOM 3013 C CA . THR A 1 378 ? -21.330 3.980 28.719 1.00 91.25 378 THR A CA 1
ATOM 3014 C C . THR A 1 378 ? -20.113 3.079 28.599 1.00 91.25 378 THR A C 1
ATOM 3016 O O . THR A 1 378 ? -19.411 3.125 27.595 1.00 91.25 378 THR A O 1
ATOM 3019 N N . ALA A 1 379 ? -19.895 2.187 29.568 1.00 88.31 379 ALA A N 1
ATOM 3020 C CA . ALA A 1 379 ? -18.770 1.242 29.548 1.00 88.31 379 ALA A CA 1
ATOM 3021 C C . ALA A 1 379 ? -18.789 0.244 28.364 1.00 88.31 379 ALA A C 1
ATOM 3023 O O . ALA A 1 379 ? -17.853 -0.528 28.196 1.00 88.31 379 ALA A O 1
ATOM 3024 N N . GLU A 1 380 ? -19.834 0.239 27.536 1.00 95.12 380 GLU A N 1
ATOM 3025 C CA . GLU A 1 380 ? -19.891 -0.514 26.273 1.00 95.12 380 GLU A CA 1
ATOM 3026 C C . GLU A 1 380 ? -19.376 0.304 25.078 1.00 95.12 380 GLU A C 1
ATOM 3028 O O . GLU A 1 380 ? -19.034 -0.266 24.044 1.00 95.12 380 GLU A O 1
ATOM 3033 N N . HIS A 1 381 ? -19.316 1.632 25.205 1.00 97.19 381 HIS A N 1
ATOM 3034 C CA . HIS A 1 381 ? -18.814 2.552 24.192 1.00 97.19 381 HIS A CA 1
ATOM 3035 C C . HIS A 1 381 ? -17.396 2.981 24.550 1.00 97.19 381 HIS A C 1
ATOM 3037 O O . HIS A 1 381 ? -17.169 3.713 25.512 1.00 97.19 381 HIS A O 1
ATOM 3043 N N . VAL A 1 382 ? -16.434 2.531 23.750 1.00 98.19 382 VAL A N 1
ATOM 3044 C CA . VAL A 1 382 ? -15.019 2.832 23.957 1.00 98.19 382 VAL A CA 1
ATOM 3045 C C . VAL A 1 382 ? -14.507 3.670 22.801 1.00 98.19 382 VAL A C 1
ATOM 3047 O O . VAL A 1 382 ? -14.531 3.238 21.643 1.00 98.19 382 VAL A O 1
ATOM 3050 N N . TRP A 1 383 ? -14.008 4.857 23.120 1.00 98.44 383 TRP A N 1
ATOM 3051 C CA . TRP A 1 383 ? -13.182 5.633 22.214 1.00 98.44 383 TRP A CA 1
ATOM 3052 C C . TRP A 1 383 ? -11.759 5.095 22.231 1.00 98.44 383 TRP A C 1
ATOM 3054 O O . TRP A 1 383 ? -11.204 4.820 23.292 1.00 98.44 383 TRP A O 1
ATOM 3064 N N . ILE A 1 384 ? -11.167 4.919 21.055 1.00 98.00 384 ILE A N 1
ATOM 3065 C CA . ILE A 1 384 ? -9.807 4.403 20.902 1.00 98.00 384 ILE A CA 1
ATOM 3066 C C . ILE A 1 384 ? -9.071 5.146 19.788 1.00 98.00 384 ILE A C 1
ATOM 3068 O O . ILE A 1 384 ? -9.569 5.253 18.664 1.00 98.00 384 ILE A O 1
ATOM 3072 N N . SER A 1 385 ? -7.860 5.619 20.085 1.00 97.94 385 SER A N 1
ATOM 3073 C CA . SER A 1 385 ? -6.979 6.307 19.139 1.00 97.94 385 SER A CA 1
ATOM 3074 C C . SER A 1 385 ? -5.727 5.487 18.872 1.00 97.94 385 SER A C 1
ATOM 3076 O O . SER A 1 385 ? -4.919 5.241 19.767 1.00 97.94 385 SER A O 1
ATOM 3078 N N . ILE A 1 386 ? -5.561 5.060 17.619 1.00 96.38 386 ILE A N 1
ATOM 3079 C CA . ILE A 1 386 ? -4.409 4.275 17.166 1.00 96.38 386 ILE A CA 1
ATOM 3080 C C . ILE A 1 386 ? -3.638 5.014 16.077 1.00 96.38 386 ILE A C 1
ATOM 3082 O O . ILE A 1 386 ? -4.205 5.699 15.228 1.00 96.38 386 ILE A O 1
ATOM 3086 N N . THR A 1 387 ? -2.328 4.812 16.043 1.00 93.38 387 THR A N 1
ATOM 3087 C CA . THR A 1 387 ? -1.449 5.354 14.994 1.00 93.38 387 THR A CA 1
ATOM 3088 C C . THR A 1 387 ? -1.156 4.320 13.902 1.00 93.38 387 THR A C 1
ATOM 3090 O O . THR A 1 387 ? -0.890 4.664 12.748 1.00 93.38 387 THR A O 1
ATOM 3093 N N . GLN A 1 388 ? -1.305 3.033 14.223 1.00 89.00 388 GLN A N 1
ATOM 3094 C CA . GLN A 1 388 ? -1.149 1.913 13.295 1.00 89.00 388 GLN A CA 1
ATOM 3095 C C . GLN A 1 388 ? -2.454 1.607 12.537 1.00 89.00 388 GLN A C 1
ATOM 3097 O O . GLN A 1 388 ? -3.532 2.079 12.890 1.00 89.00 388 GLN A O 1
ATOM 3102 N N . GLY A 1 389 ? -2.350 0.843 11.449 1.00 83.44 389 GLY A N 1
ATOM 3103 C CA . GLY A 1 389 ? -3.483 0.464 10.599 1.00 83.44 389 GLY A CA 1
ATOM 3104 C C . GLY A 1 389 ? -3.412 -0.991 10.147 1.00 83.44 389 GLY A C 1
ATOM 3105 O O . GLY A 1 389 ? -3.528 -1.264 8.954 1.00 83.44 389 GLY A O 1
ATOM 3106 N N . LYS A 1 390 ? -3.155 -1.918 11.077 1.00 90.19 390 LYS A N 1
ATOM 3107 C CA . LYS A 1 390 ? -3.072 -3.357 10.778 1.00 90.19 390 LYS A CA 1
ATOM 3108 C C . LYS A 1 390 ? -4.454 -3.933 10.445 1.00 90.19 390 LYS A C 1
ATOM 3110 O O . LYS A 1 390 ? -5.488 -3.349 10.782 1.00 90.19 390 LYS A O 1
ATOM 3115 N N . ASN A 1 391 ? -4.486 -5.083 9.766 1.00 91.25 391 ASN A N 1
ATOM 3116 C CA . ASN A 1 391 ? -5.743 -5.713 9.358 1.00 91.25 391 ASN A CA 1
ATOM 3117 C C . ASN A 1 391 ? -6.637 -5.988 10.580 1.00 91.25 391 ASN A C 1
ATOM 3119 O O . ASN A 1 391 ? -6.192 -6.630 11.531 1.00 91.25 391 ASN A O 1
ATOM 3123 N N . HIS A 1 392 ? -7.865 -5.454 10.553 1.00 93.88 392 HIS A N 1
ATOM 3124 C CA . HIS A 1 392 ? -8.873 -5.572 11.616 1.00 93.88 392 HIS A CA 1
ATOM 3125 C C . HIS A 1 392 ? -8.356 -5.215 13.026 1.00 93.88 392 HIS A C 1
ATOM 3127 O O . HIS A 1 392 ? -8.878 -5.719 14.019 1.00 93.88 392 HIS A O 1
ATOM 3133 N N . GLN A 1 393 ? -7.349 -4.337 13.127 1.00 95.12 393 GLN A N 1
ATOM 3134 C CA . GLN A 1 393 ? -6.584 -4.114 14.357 1.00 95.12 393 GLN A CA 1
ATOM 3135 C C . GLN A 1 393 ? -7.460 -3.854 15.589 1.00 95.12 393 GLN A C 1
ATOM 3137 O O . GLN A 1 393 ? -7.344 -4.586 16.562 1.00 95.12 393 GLN A O 1
ATOM 3142 N N . VAL A 1 394 ? -8.364 -2.868 15.539 1.00 96.81 394 VAL A N 1
ATOM 3143 C CA . VAL A 1 394 ? -9.212 -2.505 16.692 1.00 96.81 394 VAL A CA 1
ATOM 3144 C C . VAL A 1 394 ? -10.065 -3.689 17.157 1.00 96.81 394 VAL A C 1
ATOM 3146 O O . VAL A 1 394 ? -10.119 -3.984 18.345 1.00 96.81 394 VAL A O 1
ATOM 3149 N N . LYS A 1 395 ? -10.679 -4.425 16.222 1.00 97.25 395 LYS A N 1
ATOM 3150 C CA . LYS A 1 395 ? -11.501 -5.599 16.553 1.00 97.25 395 LYS A CA 1
ATOM 3151 C C . LYS A 1 395 ? -10.670 -6.708 17.188 1.00 97.25 395 LYS A C 1
ATOM 3153 O O . LYS A 1 395 ? -11.087 -7.286 18.181 1.00 97.25 395 LYS A O 1
ATOM 3158 N N . ARG A 1 396 ? -9.483 -6.973 16.637 1.00 97.25 396 ARG A N 1
ATOM 3159 C CA . ARG A 1 396 ? -8.556 -7.990 17.153 1.00 97.25 396 ARG A CA 1
ATOM 3160 C C . ARG A 1 396 ? -8.010 -7.616 18.531 1.00 97.25 396 ARG A C 1
ATOM 3162 O O . ARG A 1 396 ? -7.812 -8.506 19.354 1.00 97.25 396 ARG A O 1
ATOM 3169 N N . MET A 1 397 ? -7.793 -6.325 18.794 1.00 97.31 397 MET A N 1
ATOM 3170 C CA . MET A 1 397 ? -7.388 -5.822 20.109 1.00 97.31 397 MET A CA 1
ATOM 3171 C C . MET A 1 397 ? -8.460 -6.119 21.160 1.00 97.31 397 MET A C 1
ATOM 3173 O O . MET A 1 397 ? -8.160 -6.816 22.124 1.00 97.31 397 MET A O 1
ATOM 3177 N N . PHE A 1 398 ? -9.706 -5.683 20.939 1.00 98.06 398 PHE A N 1
ATOM 3178 C CA . PHE A 1 398 ? -10.819 -5.961 21.859 1.00 98.06 398 PHE A CA 1
ATOM 3179 C C . PHE A 1 398 ? -11.070 -7.463 22.037 1.00 98.06 398 PHE A C 1
ATOM 3181 O O . PHE A 1 398 ? -11.170 -7.934 23.168 1.00 98.06 398 PHE A O 1
ATOM 3188 N N . TRP A 1 399 ? -11.039 -8.237 20.951 1.00 97.88 399 TRP A N 1
ATOM 3189 C CA . TRP A 1 399 ? -11.200 -9.691 21.019 1.00 97.88 399 TRP A CA 1
ATOM 3190 C C . TRP A 1 399 ? -10.108 -10.361 21.862 1.00 97.88 399 TRP A C 1
ATOM 3192 O O . TRP A 1 399 ? -10.376 -11.261 22.655 1.00 97.88 399 TRP A O 1
ATOM 3202 N N . SER A 1 400 ? -8.868 -9.878 21.760 1.00 97.00 400 SER A N 1
ATOM 3203 C CA . SER A 1 400 ? -7.741 -10.399 22.542 1.00 97.00 400 SER A CA 1
ATOM 3204 C C . SER A 1 400 ? -7.863 -10.104 24.043 1.00 97.00 400 SER A C 1
ATOM 3206 O O . SER A 1 400 ? -7.263 -10.827 24.838 1.00 97.00 400 SER A O 1
ATOM 3208 N N . VAL A 1 401 ? -8.638 -9.085 24.438 1.00 96.25 401 VAL A N 1
ATOM 3209 C CA . VAL A 1 401 ? -8.994 -8.815 25.843 1.00 96.25 401 VAL A CA 1
ATOM 3210 C C . VAL A 1 401 ? -10.368 -9.365 26.249 1.00 96.25 401 VAL A C 1
ATOM 3212 O O . VAL A 1 401 ? -10.738 -9.214 27.405 1.00 96.25 401 VAL A O 1
ATOM 3215 N N . GLY A 1 402 ? -11.069 -10.076 25.356 1.00 97.00 402 GLY A N 1
ATOM 3216 C CA . GLY A 1 402 ? -12.294 -10.822 25.672 1.00 97.00 402 GLY A CA 1
ATOM 3217 C C . GLY A 1 402 ? -13.612 -10.193 25.210 1.00 97.00 402 GLY A C 1
ATOM 3218 O O . GLY A 1 402 ? -14.653 -10.642 25.669 1.00 97.00 402 GLY A O 1
ATOM 3219 N N . TYR A 1 403 ? -13.585 -9.197 24.318 1.00 98.12 403 TYR A N 1
ATOM 3220 C CA . TYR A 1 403 ? -14.776 -8.446 23.898 1.00 98.12 403 TYR A CA 1
ATOM 3221 C C . TYR A 1 403 ? -14.991 -8.507 22.386 1.00 98.12 403 TYR A C 1
ATOM 3223 O O . TYR A 1 403 ? -14.047 -8.376 21.601 1.00 98.12 403 TYR A O 1
ATOM 3231 N N . ASP A 1 404 ? -16.249 -8.598 21.969 1.00 97.38 404 ASP A N 1
ATOM 3232 C CA . ASP A 1 404 ? -16.644 -8.538 20.568 1.00 97.38 404 ASP A CA 1
ATOM 3233 C C . ASP A 1 404 ? -17.130 -7.137 20.190 1.00 97.38 404 ASP A C 1
ATOM 3235 O O . ASP A 1 404 ? -18.048 -6.566 20.778 1.00 97.38 404 ASP A O 1
ATOM 3239 N N . VAL A 1 405 ? -16.561 -6.578 19.121 1.00 98.19 405 VAL A N 1
ATOM 3240 C CA . VAL A 1 405 ? -16.968 -5.260 18.617 1.00 98.19 405 VAL A CA 1
ATOM 3241 C C . VAL A 1 405 ? -18.220 -5.387 17.743 1.00 98.19 405 VAL A C 1
ATOM 3243 O O . VAL A 1 405 ? -18.144 -5.763 16.568 1.00 98.19 405 VAL A O 1
ATOM 3246 N N . ARG A 1 406 ? -19.380 -5.007 18.289 1.00 97.31 406 ARG A N 1
ATOM 3247 C CA . ARG A 1 406 ? -20.691 -5.000 17.611 1.00 97.31 406 ARG A CA 1
ATOM 3248 C C . ARG A 1 406 ? -20.802 -3.912 16.547 1.00 97.31 406 ARG A C 1
ATOM 3250 O O . ARG A 1 406 ? -21.342 -4.150 15.461 1.00 97.31 406 ARG A O 1
ATOM 3257 N N . LYS A 1 407 ? -20.297 -2.710 16.835 1.00 97.56 407 LYS A N 1
ATOM 3258 C CA . LYS A 1 407 ? -20.218 -1.596 15.874 1.00 97.56 407 LYS A CA 1
ATOM 3259 C C . LYS A 1 407 ? -18.865 -0.917 15.997 1.00 97.56 407 LYS A C 1
ATOM 3261 O O . LYS A 1 407 ? -18.347 -0.754 17.091 1.00 97.56 407 LYS A O 1
ATOM 3266 N N . LEU A 1 408 ? -18.313 -0.502 14.863 1.00 98.19 408 LEU A N 1
ATOM 3267 C CA . LEU A 1 408 ? -17.070 0.254 14.815 1.00 98.19 408 LEU A CA 1
ATOM 3268 C C . LEU A 1 408 ? -17.249 1.426 13.858 1.00 98.19 408 LEU A C 1
ATOM 3270 O O . LEU A 1 408 ? -17.594 1.223 12.689 1.00 98.19 408 LEU A O 1
ATOM 3274 N N . SER A 1 409 ? -17.008 2.635 14.352 1.00 98.00 409 SER A N 1
ATOM 3275 C CA . SER A 1 409 ? -17.080 3.854 13.555 1.00 98.00 409 SER A CA 1
ATOM 3276 C C . SER A 1 409 ? -15.797 4.649 13.712 1.00 98.00 409 SER A C 1
ATOM 3278 O O . SER A 1 409 ? -15.431 4.993 14.830 1.00 98.00 409 SER A O 1
ATOM 3280 N N . ARG A 1 410 ? -15.113 4.954 12.607 1.00 98.31 410 ARG A N 1
ATOM 3281 C CA . ARG A 1 410 ? -13.977 5.880 12.622 1.00 98.31 410 ARG A CA 1
ATOM 3282 C C . ARG A 1 410 ? -14.508 7.307 12.631 1.00 98.31 410 ARG A C 1
ATOM 3284 O O . ARG A 1 410 ? -15.127 7.729 11.657 1.00 98.31 410 ARG A O 1
ATOM 3291 N N . ILE A 1 411 ? -14.286 8.035 13.715 1.00 97.56 411 ILE A N 1
ATOM 3292 C CA . ILE A 1 411 ? -14.796 9.401 13.884 1.00 97.56 411 ILE A CA 1
ATOM 3293 C C . ILE A 1 411 ? -13.801 10.464 13.417 1.00 97.56 411 ILE A C 1
ATOM 3295 O O . ILE A 1 411 ? -14.231 11.545 13.025 1.00 97.56 411 ILE A O 1
ATOM 3299 N N . SER A 1 412 ? -12.505 10.129 13.390 1.00 98.06 412 SER A N 1
ATOM 3300 C CA . SER A 1 412 ? -11.429 11.023 12.957 1.00 98.06 412 SER A CA 1
ATOM 3301 C C . SER A 1 412 ? -10.311 10.269 12.234 1.00 98.06 412 SER A C 1
ATOM 3303 O O . SER A 1 412 ? -9.993 9.118 12.561 1.00 98.06 412 SER A O 1
ATOM 3305 N N . TYR A 1 413 ? -9.691 10.923 11.253 1.00 98.12 413 TYR A N 1
ATOM 3306 C CA . TYR A 1 413 ? -8.432 10.490 10.641 1.00 98.12 413 TYR A CA 1
ATOM 3307 C C . TYR A 1 413 ? -7.516 11.699 10.495 1.00 98.12 413 TYR A C 1
ATOM 3309 O O . TYR A 1 413 ? -7.819 12.593 9.709 1.00 98.12 413 TYR A O 1
ATOM 3317 N N . GLY A 1 414 ? -6.396 11.722 11.223 1.00 96.69 414 GLY A N 1
ATOM 3318 C CA . GLY A 1 414 ? -5.454 12.844 11.189 1.00 96.69 414 GLY A CA 1
ATOM 3319 C C . GLY A 1 414 ? -6.134 14.186 11.471 1.00 96.69 414 GLY A C 1
ATOM 3320 O O . GLY A 1 414 ? -5.923 15.127 10.721 1.00 96.69 414 GLY A O 1
ATOM 3321 N N . GLY A 1 415 ? -7.038 14.228 12.458 1.00 96.62 415 GLY A N 1
ATOM 3322 C CA . GLY A 1 415 ? -7.799 15.429 12.825 1.00 96.62 415 GLY A CA 1
ATOM 3323 C C . GLY A 1 415 ? -9.019 15.734 11.944 1.00 96.62 415 GLY A C 1
ATOM 3324 O O . GLY A 1 415 ? -9.821 16.599 12.291 1.00 96.62 415 GLY A O 1
ATOM 3325 N N . ILE A 1 416 ? -9.214 15.027 10.826 1.00 98.25 416 ILE A N 1
ATOM 3326 C CA . ILE A 1 416 ? -10.357 15.267 9.937 1.00 98.25 416 ILE A CA 1
ATOM 3327 C C . ILE A 1 416 ? -11.618 14.586 10.460 1.00 98.25 416 ILE A C 1
ATOM 3329 O O . ILE A 1 416 ? -11.682 13.359 10.554 1.00 98.25 416 ILE A O 1
ATOM 3333 N N . LEU A 1 417 ? -12.648 15.400 10.701 1.00 97.56 417 LEU A N 1
ATOM 3334 C CA . LEU A 1 417 ? -13.964 14.997 11.197 1.00 97.56 417 LEU A CA 1
ATOM 3335 C C . LEU A 1 417 ? -15.044 15.054 10.103 1.00 97.56 417 LEU A C 1
ATOM 3337 O O . LEU A 1 417 ? -14.917 15.738 9.081 1.00 97.56 417 LEU A O 1
ATOM 3341 N N . LEU A 1 418 ? -16.171 14.382 10.358 1.00 92.88 418 LEU A N 1
ATOM 3342 C CA . LEU A 1 418 ? -17.313 14.336 9.437 1.00 92.88 418 LEU A CA 1
ATOM 3343 C C . LEU A 1 418 ? -18.107 15.649 9.350 1.00 92.88 418 LEU A C 1
ATOM 3345 O O . LEU A 1 418 ? -18.749 15.870 8.333 1.00 92.88 418 LEU A O 1
ATOM 3349 N N . LYS A 1 419 ? -18.067 16.527 10.363 1.00 92.12 419 LYS A N 1
ATOM 3350 C CA . LYS A 1 419 ? -18.751 17.844 10.362 1.00 92.12 419 LYS A CA 1
ATOM 3351 C C . LYS A 1 419 ? -20.223 17.785 9.888 1.00 92.12 419 LYS A C 1
ATOM 3353 O O . LYS A 1 419 ? -20.625 18.525 9.000 1.00 92.12 419 LYS A O 1
ATOM 3358 N N . GLY A 1 420 ? -21.017 16.864 10.445 1.00 88.81 420 GLY A N 1
ATOM 3359 C CA . GLY A 1 420 ? -22.453 16.725 10.134 1.00 88.81 420 GLY A CA 1
ATOM 3360 C C . GLY A 1 420 ? -22.797 15.934 8.862 1.00 88.81 420 GLY A C 1
ATOM 3361 O O . GLY A 1 420 ? -23.971 15.762 8.544 1.00 88.81 420 GLY A O 1
ATOM 3362 N N . LEU A 1 421 ? -21.798 15.411 8.147 1.00 94.44 421 LEU A N 1
ATOM 3363 C CA . LEU A 1 421 ? -21.978 14.618 6.930 1.00 94.44 421 LEU A CA 1
ATOM 3364 C C . LEU A 1 421 ? -22.760 13.320 7.206 1.00 94.44 421 LEU A C 1
ATOM 3366 O O . LEU A 1 421 ? -22.334 12.499 8.027 1.00 94.44 421 LEU A O 1
ATOM 3370 N N . LYS A 1 422 ? -23.885 13.095 6.511 1.00 96.69 422 LYS A N 1
ATOM 3371 C CA . LYS A 1 422 ? -24.678 11.857 6.645 1.00 96.69 422 LYS A CA 1
ATOM 3372 C C . LYS A 1 422 ? -23.947 10.671 6.006 1.00 96.69 422 LYS A C 1
ATOM 3374 O O . LYS A 1 422 ? -23.056 10.846 5.179 1.00 96.69 422 LYS A O 1
ATOM 3379 N N . ARG A 1 423 ? -24.319 9.440 6.375 1.00 96.81 423 ARG A N 1
ATOM 3380 C CA . ARG A 1 423 ? -23.732 8.218 5.790 1.00 96.81 423 ARG A CA 1
ATOM 3381 C C . ARG A 1 423 ? -23.906 8.206 4.271 1.00 96.81 423 ARG A C 1
ATOM 3383 O O . ARG A 1 423 ? -24.986 8.511 3.780 1.00 96.81 423 ARG A O 1
ATOM 3390 N N . GLY A 1 424 ? -22.848 7.836 3.556 1.00 96.00 424 GLY A N 1
ATOM 3391 C CA . GLY A 1 424 ? -22.805 7.837 2.094 1.00 96.00 424 GLY A CA 1
ATOM 3392 C C . GLY A 1 424 ? -22.535 9.209 1.473 1.00 96.00 424 GLY A C 1
ATOM 3393 O O . GLY A 1 424 ? -22.221 9.275 0.294 1.00 96.00 424 GLY A O 1
ATOM 3394 N N . GLN A 1 425 ? -22.591 10.302 2.235 1.00 97.62 425 GLN A N 1
ATOM 3395 C CA . GLN A 1 425 ? -22.223 11.610 1.707 1.00 97.62 425 GLN A CA 1
ATOM 3396 C C . GLN A 1 425 ? -20.712 11.818 1.787 1.00 97.62 425 GLN A C 1
ATOM 3398 O O . GLN A 1 425 ? -20.054 11.371 2.736 1.00 97.62 425 GLN A O 1
ATOM 3403 N N . PHE A 1 426 ? -20.179 12.536 0.803 1.00 97.81 426 PHE A N 1
ATOM 3404 C CA . PHE A 1 426 ? -18.814 13.043 0.795 1.00 97.81 426 PHE A CA 1
ATOM 3405 C C . PHE A 1 426 ? -18.812 14.570 0.700 1.00 97.81 426 PHE A C 1
ATOM 3407 O O . PHE A 1 426 ? -19.801 15.185 0.304 1.00 97.81 426 PHE A O 1
ATOM 3414 N N . ARG A 1 427 ? -17.690 15.186 1.066 1.00 97.12 427 ARG A N 1
ATOM 3415 C CA . ARG A 1 427 ? -17.422 16.607 0.823 1.00 97.12 427 ARG A CA 1
ATOM 3416 C C . ARG A 1 427 ? -15.960 16.815 0.463 1.00 97.12 427 ARG A C 1
ATOM 3418 O O . ARG A 1 427 ? -15.110 15.981 0.788 1.00 97.12 427 ARG A O 1
ATOM 3425 N N . HIS A 1 428 ? -15.663 17.963 -0.130 1.00 97.38 428 HIS A N 1
ATOM 3426 C CA . HIS A 1 428 ? -14.291 18.444 -0.238 1.00 97.38 428 HIS A CA 1
ATOM 3427 C C . HIS A 1 428 ? -13.746 18.830 1.143 1.00 97.38 428 HIS A C 1
ATOM 3429 O O . HIS A 1 428 ? -14.485 19.323 2.006 1.00 97.38 428 HIS A O 1
ATOM 3435 N N . LEU A 1 429 ? -12.453 18.587 1.356 1.00 97.69 429 LEU A N 1
ATOM 3436 C CA . LEU A 1 429 ? -11.744 19.147 2.502 1.00 97.69 429 LEU A CA 1
ATOM 3437 C C . LEU A 1 429 ? -11.607 20.662 2.340 1.00 97.69 429 LEU A C 1
ATOM 3439 O O . LEU A 1 429 ? -11.475 21.167 1.222 1.00 97.69 429 LEU A O 1
ATOM 3443 N N . THR A 1 430 ? -11.644 21.386 3.456 1.00 96.50 430 THR A N 1
ATOM 3444 C CA . THR A 1 430 ? -11.335 22.820 3.454 1.00 96.50 430 THR A CA 1
ATOM 3445 C C . THR A 1 430 ? -9.838 23.039 3.241 1.00 96.50 430 THR A C 1
ATOM 3447 O O . THR A 1 430 ? -9.028 22.132 3.430 1.00 96.50 430 THR A O 1
ATOM 3450 N N . LYS A 1 431 ? -9.450 24.263 2.872 1.00 94.19 431 LYS A N 1
ATOM 3451 C CA . LYS A 1 431 ? -8.033 24.634 2.730 1.00 94.19 431 LYS A CA 1
ATOM 3452 C C . LYS A 1 431 ? -7.244 24.352 4.013 1.00 94.19 431 LYS A C 1
ATOM 3454 O O . LYS A 1 431 ? -6.199 23.717 3.944 1.00 94.19 431 LYS A O 1
ATOM 3459 N N . ASP A 1 432 ? -7.791 24.725 5.167 1.00 95.81 432 ASP A N 1
ATOM 3460 C CA . ASP A 1 432 ? -7.138 24.508 6.464 1.00 95.81 432 ASP A CA 1
ATOM 3461 C C . ASP A 1 432 ? -6.983 23.021 6.799 1.00 95.81 432 ASP A C 1
ATOM 3463 O O . ASP A 1 432 ? -5.953 22.607 7.318 1.00 95.81 432 ASP A O 1
ATOM 3467 N N . GLU A 1 433 ? -7.973 22.192 6.452 1.00 97.62 433 GLU A N 1
ATOM 3468 C CA . GLU A 1 433 ? -7.896 20.737 6.620 1.00 97.62 433 GLU A CA 1
ATOM 3469 C C . GLU A 1 433 ? -6.798 20.119 5.744 1.00 97.62 433 GLU A C 1
ATOM 3471 O O . GLU A 1 433 ? -6.091 19.215 6.186 1.00 97.62 433 GLU A O 1
ATOM 3476 N N . ILE A 1 434 ? -6.630 20.611 4.514 1.00 96.62 434 ILE A N 1
ATOM 3477 C CA . ILE A 1 434 ? -5.568 20.155 3.609 1.00 96.62 434 ILE A CA 1
ATOM 3478 C C . ILE A 1 434 ? -4.200 20.566 4.164 1.00 96.62 434 ILE A C 1
ATOM 3480 O O . ILE A 1 434 ? -3.327 19.713 4.315 1.00 96.62 434 ILE A O 1
ATOM 3484 N N . ILE A 1 435 ? -4.030 21.840 4.532 1.00 93.88 435 ILE A N 1
ATOM 3485 C CA . ILE A 1 435 ? -2.784 22.358 5.118 1.00 93.88 435 ILE A CA 1
ATOM 3486 C C . ILE A 1 435 ? -2.421 21.570 6.381 1.00 93.88 435 ILE A C 1
ATOM 3488 O O . ILE A 1 435 ? -1.280 21.131 6.521 1.00 93.88 435 ILE A O 1
ATOM 3492 N N . HIS A 1 436 ? -3.398 21.318 7.254 1.00 96.38 436 HIS A N 1
ATOM 3493 C CA . HIS A 1 436 ? -3.214 20.514 8.457 1.00 96.38 436 HIS A CA 1
ATOM 3494 C C . HIS A 1 436 ? -2.674 19.114 8.137 1.00 96.38 436 HIS A C 1
ATOM 3496 O O . HIS A 1 436 ? -1.684 18.688 8.730 1.00 96.38 436 HIS A O 1
ATOM 3502 N N . LEU A 1 437 ? -3.277 18.407 7.173 1.00 96.81 437 LEU A N 1
ATOM 3503 C CA . LEU A 1 437 ? -2.822 17.071 6.781 1.00 96.81 437 LEU A CA 1
ATOM 3504 C C . LEU A 1 437 ? -1.400 17.078 6.206 1.00 96.81 437 LEU A C 1
ATOM 3506 O O . LEU A 1 437 ? -0.639 16.154 6.487 1.00 96.81 437 LEU A O 1
ATOM 3510 N N . HIS A 1 438 ? -1.037 18.100 5.428 1.00 94.62 438 HIS A N 1
ATOM 3511 C CA . HIS A 1 438 ? 0.310 18.268 4.873 1.00 94.62 438 HIS A CA 1
ATOM 3512 C C . HIS A 1 438 ? 1.358 18.514 5.965 1.00 94.62 438 HIS A C 1
ATOM 3514 O O . HIS A 1 438 ? 2.383 17.826 6.011 1.00 94.62 438 HIS A O 1
ATOM 3520 N N . GLN A 1 439 ? 1.069 19.430 6.892 1.00 93.69 439 GLN A N 1
ATOM 3521 C CA . GLN A 1 439 ? 1.927 19.727 8.041 1.00 93.69 439 GLN A CA 1
ATOM 3522 C C . GLN A 1 439 ? 2.120 18.500 8.932 1.00 93.69 439 GLN A C 1
ATOM 3524 O O . GLN A 1 439 ? 3.244 18.185 9.314 1.00 93.69 439 GLN A O 1
ATOM 3529 N N . LEU A 1 440 ? 1.044 17.750 9.190 1.00 93.62 440 LEU A N 1
ATOM 3530 C CA . LEU A 1 440 ? 1.066 16.547 10.023 1.00 93.62 440 LEU A CA 1
ATOM 3531 C C . LEU A 1 440 ? 2.015 15.459 9.487 1.00 93.62 440 LEU A C 1
ATOM 3533 O O . LEU A 1 440 ? 2.453 14.591 10.241 1.00 93.62 440 LEU A O 1
ATOM 3537 N N . VAL A 1 441 ? 2.363 15.507 8.198 1.00 92.81 441 VAL A N 1
ATOM 3538 C CA . VAL A 1 441 ? 3.296 14.567 7.565 1.00 92.81 441 VAL A CA 1
ATOM 3539 C C . VAL A 1 441 ? 4.547 15.224 6.970 1.00 92.81 441 VAL A C 1
ATOM 3541 O O . VAL A 1 441 ? 5.214 14.627 6.113 1.00 92.81 441 VAL A O 1
ATOM 3544 N N . ASN A 1 442 ? 4.890 16.433 7.426 1.00 88.62 442 ASN A N 1
ATOM 3545 C CA . ASN A 1 442 ? 6.061 17.202 6.989 1.00 88.62 442 ASN A CA 1
ATOM 3546 C C . ASN A 1 442 ? 6.182 17.290 5.456 1.00 88.62 442 ASN A C 1
ATOM 3548 O O . ASN A 1 442 ? 7.253 17.056 4.888 1.00 88.62 442 ASN A O 1
ATOM 3552 N N . LEU A 1 443 ? 5.059 17.508 4.769 1.00 82.12 443 LEU A N 1
ATOM 3553 C CA . LEU A 1 443 ? 4.998 17.646 3.317 1.00 82.12 443 LEU A CA 1
ATOM 3554 C C . LEU A 1 443 ? 4.697 19.103 2.972 1.00 82.12 443 LEU A C 1
ATOM 3556 O O . LEU A 1 443 ? 3.676 19.633 3.400 1.00 82.12 443 LEU A O 1
ATOM 3560 N N . GLU A 1 444 ? 5.567 19.740 2.190 1.00 73.88 444 GLU A N 1
ATOM 3561 C CA . GLU A 1 444 ? 5.307 21.090 1.687 1.00 73.88 444 GLU A CA 1
ATOM 3562 C C . GLU A 1 444 ? 4.074 21.091 0.774 1.00 73.88 444 GLU A C 1
ATOM 3564 O O . GLU A 1 444 ? 3.892 20.186 -0.044 1.00 73.88 444 GLU A O 1
ATOM 3569 N N . TYR A 1 445 ? 3.212 22.095 0.936 1.00 65.19 445 TYR A N 1
ATOM 3570 C CA . TYR A 1 445 ? 2.030 22.290 0.103 1.00 65.19 445 TYR A CA 1
ATOM 3571 C C . TYR A 1 445 ? 2.243 23.510 -0.790 1.00 65.19 445 TYR A C 1
ATOM 3573 O O . TYR A 1 445 ? 2.267 24.640 -0.302 1.00 65.19 445 TYR A O 1
ATOM 3581 N N . HIS A 1 446 ? 2.401 23.262 -2.089 1.00 58.34 446 HIS A N 1
ATOM 3582 C CA . HIS A 1 446 ? 2.560 24.288 -3.119 1.00 58.34 446 HIS A CA 1
ATOM 3583 C C . HIS A 1 446 ? 1.246 24.412 -3.902 1.00 58.34 446 HIS A C 1
ATOM 3585 O O . HIS A 1 446 ? 0.626 23.394 -4.215 1.00 58.34 446 HIS A O 1
ATOM 3591 N N . TRP A 1 447 ? 0.799 25.646 -4.137 1.00 48.62 447 TRP A N 1
ATOM 3592 C CA . TRP A 1 447 ? -0.520 25.971 -4.702 1.00 48.62 447 TRP A CA 1
ATOM 3593 C C . TRP A 1 447 ? -0.661 25.673 -6.192 1.00 48.62 447 TRP A C 1
ATOM 3595 O O . TRP A 1 447 ? 0.328 25.876 -6.931 1.00 48.62 447 TRP A O 1
#

pLDDT: mean 81.06, std 17.42, range [28.59, 98.44]

Radius of gyration: 33.56 Å; chains: 1; bounding box: 74×67×90 Å